Protein AF-A0A9D6D1Y0-F1 (afdb_monomer_lite)

Structure (mmCIF, N/CA/C/O backbone):
data_AF-A0A9D6D1Y0-F1
#
_entry.id   AF-A0A9D6D1Y0-F1
#
loop_
_atom_site.group_PDB
_atom_site.id
_atom_site.type_symbol
_atom_site.label_atom_id
_atom_site.label_alt_id
_atom_site.label_comp_id
_atom_site.label_asym_id
_atom_site.label_entity_id
_atom_site.label_seq_id
_atom_site.pdbx_PDB_ins_code
_atom_site.Cartn_x
_atom_site.Cartn_y
_atom_site.Cartn_z
_atom_site.occupancy
_atom_site.B_iso_or_equiv
_atom_site.auth_seq_id
_atom_site.auth_comp_id
_atom_site.auth_asym_id
_atom_site.auth_atom_id
_atom_site.pdbx_PDB_model_num
ATOM 1 N N . MET A 1 1 ? 6.595 40.621 93.750 1.00 33.69 1 MET A N 1
ATOM 2 C CA . MET A 1 1 ? 6.434 40.348 92.300 1.00 33.69 1 MET A CA 1
ATOM 3 C C . MET A 1 1 ? 6.890 38.907 92.075 1.00 33.69 1 MET A C 1
ATOM 5 O O . MET A 1 1 ? 7.943 38.586 92.585 1.00 33.69 1 MET A O 1
ATOM 9 N N . ALA A 1 2 ? 6.196 37.959 91.455 1.00 33.41 2 ALA A N 1
ATOM 10 C CA . ALA A 1 2 ? 5.000 37.975 90.634 1.00 33.41 2 ALA A CA 1
ATOM 11 C C . ALA A 1 2 ? 4.252 36.627 90.768 1.00 33.41 2 ALA A C 1
ATOM 13 O O . ALA A 1 2 ? 4.867 35.569 90.837 1.00 33.41 2 ALA A O 1
ATOM 14 N N . ASN A 1 3 ? 2.920 36.723 90.801 1.00 33.66 3 ASN A N 1
ATOM 15 C CA . ASN A 1 3 ? 1.920 35.849 90.176 1.00 33.66 3 ASN A CA 1
ATOM 16 C C . ASN A 1 3 ? 2.291 34.393 89.828 1.00 33.66 3 ASN A C 1
ATOM 18 O O . ASN A 1 3 ? 3.033 34.155 88.879 1.00 33.66 3 ASN A O 1
ATOM 22 N N . LYS A 1 4 ? 1.531 33.439 90.382 1.00 34.12 4 LYS A N 1
ATOM 23 C CA . LYS A 1 4 ? 1.007 32.302 89.606 1.00 34.12 4 LYS A CA 1
ATOM 24 C C . LYS A 1 4 ? -0.427 31.988 90.040 1.00 34.12 4 LYS A C 1
ATOM 26 O O . LYS A 1 4 ? -0.677 31.501 91.136 1.00 34.12 4 LYS A O 1
ATOM 31 N N . LYS A 1 5 ? -1.362 32.347 89.154 1.00 36.09 5 LYS A N 1
ATOM 32 C CA . LYS A 1 5 ? -2.800 32.069 89.224 1.00 36.09 5 LYS A CA 1
ATOM 33 C C . LYS A 1 5 ? -3.081 30.584 88.988 1.00 36.09 5 LYS A C 1
ATOM 35 O O . LYS A 1 5 ? -2.428 29.941 88.170 1.00 36.09 5 LYS A O 1
ATOM 40 N N . SER A 1 6 ? -4.111 30.097 89.668 1.00 32.88 6 SER A N 1
ATOM 41 C CA . SER A 1 6 ? -4.791 28.825 89.434 1.00 32.88 6 SER A CA 1
ATOM 42 C C . SER A 1 6 ? -5.726 28.866 88.208 1.00 32.88 6 SER A C 1
ATOM 44 O O . SER A 1 6 ? -6.081 29.947 87.731 1.00 32.88 6 SER A O 1
ATOM 46 N N . ARG A 1 7 ? -6.187 27.661 87.806 1.00 27.59 7 ARG A N 1
ATOM 47 C CA . ARG A 1 7 ? -7.151 27.269 86.738 1.00 27.59 7 ARG A CA 1
ATOM 48 C C . ARG A 1 7 ? -6.516 27.079 85.344 1.00 27.59 7 ARG A C 1
ATOM 50 O O . ARG A 1 7 ? -5.833 27.964 84.863 1.00 27.59 7 ARG A O 1
ATOM 57 N N . LYS A 1 8 ? -6.710 25.974 84.610 1.00 26.58 8 LYS A N 1
ATOM 58 C CA . LYS A 1 8 ? -7.802 24.981 84.544 1.00 26.58 8 LYS A CA 1
ATOM 59 C C . LYS A 1 8 ? -7.250 23.571 84.283 1.00 26.58 8 LYS A C 1
ATOM 61 O O . LYS A 1 8 ? -6.344 23.404 83.477 1.00 26.58 8 LYS A O 1
ATOM 66 N N . VAL A 1 9 ? -7.896 22.579 84.891 1.00 35.75 9 VAL A N 1
ATOM 67 C CA . VAL A 1 9 ? -7.911 21.176 84.455 1.00 35.75 9 VAL A CA 1
ATOM 68 C C . VAL A 1 9 ? -8.341 21.137 82.983 1.00 35.75 9 VAL A C 1
ATOM 70 O O . VAL A 1 9 ? -9.481 21.487 82.671 1.00 35.75 9 VAL A O 1
ATOM 73 N N . SER A 1 10 ? -7.440 20.761 82.073 1.00 28.56 10 SER A N 1
ATOM 74 C CA . SER A 1 10 ? -7.813 20.339 80.723 1.00 28.56 10 SER A CA 1
ATOM 75 C C . SER A 1 10 ? -7.922 18.818 80.716 1.00 28.56 10 SER A C 1
ATOM 77 O O . SER A 1 10 ? -7.017 18.100 81.132 1.00 28.56 10 SER A O 1
ATOM 79 N N . LYS A 1 11 ? -9.100 18.354 80.304 1.00 31.00 11 LYS A N 1
ATOM 80 C CA . LYS A 1 11 ? -9.513 16.956 80.210 1.00 31.00 11 LYS A CA 1
ATOM 81 C C . LYS A 1 11 ? -8.427 16.109 79.539 1.00 31.00 11 LYS A C 1
ATOM 83 O O . LYS A 1 11 ? -8.151 16.299 78.356 1.00 31.00 11 LYS A O 1
ATOM 88 N N . ALA A 1 12 ? -7.886 15.135 80.265 1.00 32.25 12 ALA A N 1
ATOM 89 C CA . ALA A 1 12 ? -7.411 13.913 79.638 1.00 32.25 12 ALA A CA 1
ATOM 90 C C . ALA A 1 12 ? -8.651 13.268 79.001 1.00 32.25 12 ALA A C 1
ATOM 92 O O . ALA A 1 12 ? -9.509 12.748 79.706 1.00 32.25 12 ALA A O 1
ATOM 93 N N . SER A 1 13 ? -8.842 13.445 77.693 1.00 35.78 13 SER A N 1
ATOM 94 C CA . SER A 1 13 ? -9.930 12.784 76.976 1.00 35.78 13 SER A CA 1
ATOM 95 C C . SER A 1 13 ? -9.584 11.303 76.842 1.00 35.78 13 SER A C 1
ATOM 97 O O . SER A 1 13 ? -8.551 10.977 76.260 1.00 35.78 13 SER A O 1
ATOM 99 N N . ASP A 1 14 ? -10.444 10.451 77.389 1.00 41.03 14 ASP A N 1
ATOM 100 C CA . ASP A 1 14 ? -10.448 8.988 77.330 1.00 41.03 14 ASP A CA 1
ATOM 101 C C . ASP A 1 14 ? -10.000 8.398 75.979 1.00 41.03 14 ASP A C 1
ATOM 103 O O . ASP A 1 14 ? -10.797 8.248 75.055 1.00 41.03 14 ASP A O 1
ATOM 107 N N . TYR A 1 15 ? -8.732 7.991 75.869 1.00 48.56 15 TYR A N 1
ATOM 108 C CA . TYR A 1 15 ? -8.235 7.158 74.758 1.00 48.56 15 TYR A CA 1
ATOM 109 C C . TYR A 1 15 ? -8.064 5.680 75.161 1.00 48.56 15 TYR A C 1
ATOM 111 O O . TYR A 1 15 ? -7.347 4.921 74.505 1.00 48.56 15 TYR A O 1
ATOM 119 N N . THR A 1 16 ? -8.709 5.265 76.252 1.00 55.94 16 THR A N 1
ATOM 120 C CA . THR A 1 16 ? -8.572 3.926 76.852 1.00 55.94 16 THR A CA 1
ATOM 121 C C . THR A 1 16 ? -9.896 3.181 77.016 1.00 55.94 16 THR A C 1
ATOM 123 O O . THR A 1 16 ? -9.886 2.060 77.511 1.00 55.94 16 THR A O 1
ATOM 126 N N . SER A 1 17 ? -11.035 3.745 76.596 1.00 68.75 17 SER A N 1
ATOM 127 C CA . SER A 1 17 ? -12.309 3.020 76.622 1.00 68.75 17 SER A CA 1
ATOM 128 C C . SER A 1 17 ? -12.467 2.133 75.381 1.00 68.75 17 SER A C 1
ATOM 130 O O . SER A 1 17 ? -12.220 2.567 74.253 1.00 68.75 17 SER A O 1
ATOM 132 N N . ARG A 1 18 ? -12.926 0.889 75.583 1.00 77.88 18 ARG A N 1
ATOM 133 C CA . ARG A 1 18 ? -13.270 -0.076 74.519 1.00 77.88 18 ARG A CA 1
ATOM 134 C C . ARG A 1 18 ? -14.149 0.554 73.427 1.00 77.88 18 ARG A C 1
ATOM 136 O O . ARG A 1 18 ? -13.868 0.385 72.244 1.00 77.88 18 ARG A O 1
ATOM 143 N N . SER A 1 19 ? -15.111 1.390 73.823 1.00 79.62 19 SER A N 1
ATOM 144 C CA . SER A 1 19 ? -16.036 2.082 72.916 1.00 79.62 19 SER A CA 1
ATOM 145 C C . SER A 1 19 ? -15.357 3.007 71.899 1.00 79.62 19 SER A C 1
ATOM 147 O O . SER A 1 19 ? -15.848 3.170 70.782 1.00 79.62 19 SER A O 1
ATOM 149 N N . HIS A 1 20 ? -14.207 3.603 72.236 1.00 82.38 20 HIS A N 1
ATOM 150 C CA . HIS A 1 20 ? -13.453 4.431 71.292 1.00 82.38 20 HIS A CA 1
ATOM 151 C C . HIS A 1 20 ? -12.830 3.586 70.175 1.00 82.38 20 HIS A C 1
ATOM 153 O O . HIS A 1 20 ? -12.823 3.988 69.010 1.00 82.38 20 HIS A O 1
ATOM 159 N N . TYR A 1 21 ? -12.312 2.410 70.534 1.00 86.19 21 TYR A N 1
ATOM 160 C CA . TYR A 1 21 ? -11.742 1.467 69.579 1.00 86.19 21 TYR A CA 1
ATOM 161 C C . TYR A 1 21 ? -12.846 0.823 68.735 1.00 86.19 21 TYR A C 1
ATOM 163 O O . TYR A 1 21 ? -12.707 0.776 67.520 1.00 86.19 21 TYR A O 1
ATOM 171 N N . GLU A 1 22 ? -13.978 0.434 69.321 1.00 86.69 22 GLU A N 1
ATOM 172 C CA . GLU A 1 22 ? -15.127 -0.096 68.568 1.00 86.69 22 GLU A CA 1
ATOM 173 C C . GLU A 1 22 ? -15.616 0.884 67.500 1.00 86.69 22 GLU A C 1
ATOM 175 O O . GLU A 1 22 ? -15.732 0.507 66.337 1.00 86.69 22 GLU A O 1
ATOM 180 N N . LYS A 1 23 ? -15.767 2.167 67.848 1.00 87.94 23 LYS A N 1
ATOM 181 C CA . LYS A 1 23 ? -16.141 3.204 66.878 1.00 87.94 23 LYS A CA 1
ATOM 182 C C . LYS A 1 23 ? -15.094 3.384 65.777 1.00 87.94 23 LYS A C 1
ATOM 184 O O . LYS A 1 23 ? -15.439 3.629 64.623 1.00 87.94 23 LYS A O 1
ATOM 189 N N . PHE A 1 24 ? -13.806 3.278 66.113 1.00 89.75 24 PHE A N 1
ATOM 190 C CA . PHE A 1 24 ? -12.748 3.292 65.103 1.00 89.75 24 PHE A CA 1
ATOM 191 C C . PHE A 1 24 ? -12.846 2.087 64.165 1.00 89.75 24 PHE A C 1
ATOM 193 O O . PHE A 1 24 ? -12.731 2.274 62.960 1.00 89.75 24 PHE A O 1
ATOM 200 N N . ALA A 1 25 ? -13.097 0.887 64.689 1.00 87.62 25 ALA A N 1
ATOM 201 C CA . ALA A 1 25 ? -13.253 -0.320 63.885 1.00 87.62 25 ALA A CA 1
ATOM 202 C C . ALA A 1 25 ? -14.497 -0.276 62.995 1.00 87.62 25 ALA A C 1
ATOM 204 O O . ALA A 1 25 ? -14.407 -0.648 61.834 1.00 87.62 25 ALA A O 1
ATOM 205 N N . GLU A 1 26 ? -15.621 0.234 63.496 1.00 90.00 26 GLU A N 1
ATOM 206 C CA . GLU A 1 26 ? -16.853 0.420 62.725 1.00 90.00 26 GLU A CA 1
ATOM 207 C C . GLU A 1 26 ? -16.611 1.307 61.494 1.00 90.00 26 GLU A C 1
ATOM 209 O O . GLU A 1 26 ? -16.863 0.895 60.363 1.00 90.00 26 GLU A O 1
ATOM 214 N N . VAL A 1 27 ? -16.020 2.489 61.693 1.00 88.88 27 VAL A N 1
ATOM 215 C CA . VAL A 1 27 ? -15.715 3.428 60.601 1.00 88.88 27 VAL A CA 1
ATOM 216 C C . VAL A 1 27 ? -14.608 2.890 59.685 1.00 88.88 27 VAL A C 1
ATOM 218 O O . VAL A 1 27 ? -14.691 3.020 58.468 1.00 88.88 27 VAL A O 1
ATOM 221 N N . TYR A 1 28 ? -13.564 2.267 60.241 1.00 85.38 28 TYR A N 1
ATOM 222 C CA . TYR A 1 28 ? -12.446 1.731 59.458 1.00 85.38 28 TYR A CA 1
ATOM 223 C C . TYR A 1 28 ? -12.827 0.475 58.655 1.00 85.38 28 TYR A C 1
ATOM 225 O O . TYR A 1 28 ? -12.267 0.239 57.585 1.00 85.38 28 TYR A O 1
ATOM 233 N N . ASN A 1 29 ? -13.796 -0.316 59.116 1.00 85.50 29 ASN A N 1
ATOM 234 C CA . ASN A 1 29 ? -14.280 -1.497 58.400 1.00 85.50 29 ASN A CA 1
ATOM 235 C C . ASN A 1 29 ? -15.437 -1.176 57.435 1.00 85.50 29 ASN A C 1
ATOM 237 O O . ASN A 1 29 ? -15.669 -1.939 56.498 1.00 85.50 29 ASN A O 1
ATOM 241 N N . ASN A 1 30 ? -16.130 -0.044 57.599 1.00 83.06 30 ASN A N 1
ATOM 242 C CA . ASN A 1 30 ? -17.153 0.424 56.663 1.00 83.06 30 ASN A CA 1
ATOM 243 C C . ASN A 1 30 ? -16.522 1.073 55.413 1.00 83.06 30 ASN A C 1
ATOM 245 O O . ASN A 1 30 ? -16.462 2.289 55.245 1.00 83.06 30 ASN A O 1
ATOM 249 N N . TRP A 1 31 ? -16.031 0.212 54.527 1.00 72.88 31 TRP A N 1
ATOM 250 C CA . TRP A 1 31 ? -15.453 0.545 53.225 1.00 72.88 31 TRP A CA 1
ATOM 251 C C . TRP A 1 31 ? -16.421 1.209 52.235 1.00 72.88 31 TRP A C 1
ATOM 253 O O . TRP A 1 31 ? -15.969 1.961 51.377 1.00 72.88 31 TRP A O 1
ATOM 263 N N . GLN A 1 32 ? -17.728 0.958 52.358 1.00 63.31 32 GLN A N 1
ATOM 264 C CA . GLN A 1 32 ? -18.745 1.545 51.478 1.00 63.31 32 GLN A CA 1
ATOM 265 C C . GLN A 1 32 ? -18.906 3.046 51.734 1.00 63.31 32 GLN A C 1
ATOM 267 O O . GLN A 1 32 ? -19.081 3.815 50.794 1.00 63.31 32 GLN A O 1
ATOM 272 N N . GLU A 1 33 ? -18.814 3.465 52.997 1.00 71.50 33 GLU A N 1
ATOM 273 C CA . GLU A 1 33 ? -18.997 4.863 53.397 1.00 71.50 33 GLU A CA 1
ATOM 274 C C . GLU A 1 33 ? -17.662 5.614 53.571 1.00 71.50 33 GLU A C 1
ATOM 276 O O . GLU A 1 33 ? -17.598 6.820 53.331 1.00 71.50 33 GLU A O 1
ATOM 281 N N . TYR A 1 34 ? -16.575 4.912 53.932 1.00 82.94 34 TYR A N 1
ATOM 282 C CA . TYR A 1 34 ? -15.249 5.498 54.194 1.00 82.94 34 TYR A CA 1
ATOM 283 C C . TYR A 1 34 ? -14.121 4.774 53.427 1.00 82.94 34 TYR A C 1
ATOM 285 O O . TYR A 1 34 ? -13.272 4.109 54.045 1.00 82.94 34 TYR A O 1
ATOM 293 N N . PRO A 1 35 ? -14.077 4.888 52.085 1.00 69.75 35 PRO A N 1
ATOM 294 C CA . PRO A 1 35 ? -13.192 4.088 51.238 1.00 69.75 35 PRO A CA 1
ATOM 295 C C . PRO A 1 35 ? -11.706 4.433 51.405 1.00 69.75 35 PRO A C 1
ATOM 297 O O . PRO A 1 35 ? -10.855 3.555 51.272 1.00 69.75 35 PRO A O 1
ATOM 300 N N . THR A 1 36 ? -11.363 5.682 51.743 1.00 76.12 36 THR A N 1
ATOM 301 C CA . THR A 1 36 ? -9.964 6.113 51.900 1.00 76.12 36 THR A CA 1
ATOM 302 C C . THR A 1 36 ? -9.598 6.437 53.349 1.00 76.12 36 THR A C 1
ATOM 304 O O . THR A 1 36 ? -10.454 6.723 54.189 1.00 76.12 36 THR A O 1
ATOM 307 N N . ASP A 1 37 ? -8.295 6.456 53.657 1.00 78.50 37 ASP A N 1
ATOM 308 C CA . ASP A 1 37 ? -7.803 6.962 54.948 1.00 78.50 37 ASP A CA 1
ATOM 309 C C . ASP A 1 37 ? -8.206 8.433 55.170 1.00 78.50 37 ASP A C 1
ATOM 311 O O . ASP A 1 37 ? -8.402 8.847 56.309 1.00 78.50 37 ASP A O 1
ATOM 315 N N . ALA A 1 38 ? -8.362 9.235 54.109 1.00 75.12 38 ALA A N 1
ATOM 316 C CA . ALA A 1 38 ? -8.796 10.627 54.229 1.00 75.12 38 ALA A CA 1
ATOM 317 C C . ALA A 1 38 ? -10.264 10.744 54.682 1.00 75.12 38 ALA A C 1
ATOM 319 O O . ALA A 1 38 ? -10.581 11.625 55.484 1.00 75.12 38 ALA A O 1
ATOM 320 N N . ASP A 1 39 ? -11.135 9.831 54.246 1.00 80.44 39 ASP A N 1
ATOM 321 C CA . ASP A 1 39 ? -12.548 9.799 54.648 1.00 80.44 39 ASP A CA 1
ATOM 322 C C . ASP A 1 39 ? -12.693 9.398 56.117 1.00 80.44 39 ASP A C 1
ATOM 324 O O . ASP A 1 39 ? -13.384 10.067 56.890 1.00 80.44 39 ASP A O 1
ATOM 328 N N . VAL A 1 40 ? -11.937 8.377 56.538 1.00 84.44 40 VAL A N 1
ATOM 329 C CA . VAL A 1 40 ? -11.824 7.993 57.952 1.00 84.44 40 VAL A CA 1
ATOM 330 C C . VAL A 1 40 ? -11.304 9.178 58.775 1.00 84.44 40 VAL A C 1
ATOM 332 O O . VAL A 1 40 ? -11.841 9.495 59.836 1.00 84.44 40 VAL A O 1
ATOM 335 N N . ALA A 1 41 ? -10.281 9.884 58.288 1.00 84.06 41 ALA A N 1
ATOM 336 C CA . ALA A 1 41 ? -9.710 11.037 58.981 1.00 84.06 41 ALA A CA 1
ATOM 337 C C . ALA A 1 41 ? -10.727 12.169 59.172 1.00 84.06 41 ALA A C 1
ATOM 339 O O . ALA A 1 41 ? -10.844 12.711 60.275 1.00 84.06 41 ALA A O 1
ATOM 340 N N . LYS A 1 42 ? -11.497 12.475 58.122 1.00 83.94 42 LYS A N 1
ATOM 341 C CA . LYS A 1 42 ? -12.566 13.476 58.138 1.00 83.94 42 LYS A CA 1
ATOM 342 C C . LYS A 1 42 ? -13.647 13.117 59.155 1.00 83.94 42 LYS A C 1
ATOM 344 O O . LYS A 1 42 ? -14.021 13.978 59.949 1.00 83.94 42 LYS A O 1
ATOM 349 N N . GLN A 1 43 ? -14.070 11.853 59.198 1.00 91.00 43 GLN A N 1
ATOM 350 C CA . GLN A 1 43 ? -15.085 11.380 60.145 1.00 91.00 43 GLN A CA 1
ATOM 351 C C . GLN A 1 43 ? -14.651 11.532 61.605 1.00 91.00 43 GLN A C 1
ATOM 353 O O . GLN A 1 43 ? -15.456 11.801 62.496 1.00 91.00 43 GLN A O 1
ATOM 358 N N . PHE A 1 44 ? -13.352 11.403 61.860 1.00 85.06 44 PHE A N 1
ATOM 359 C CA . PHE A 1 44 ? -12.789 11.579 63.191 1.00 85.06 44 PHE A CA 1
ATOM 360 C C . PHE A 1 44 ? -12.260 12.989 63.479 1.00 85.06 44 PHE A C 1
ATOM 362 O O . PHE A 1 44 ? -11.734 13.209 64.573 1.00 85.06 44 PHE A O 1
ATOM 369 N N . GLY A 1 45 ? -12.373 13.929 62.535 1.00 84.44 45 GLY A N 1
ATOM 370 C CA . GLY A 1 45 ? -11.839 15.285 62.675 1.00 84.44 45 GLY A CA 1
ATOM 371 C C . GLY A 1 45 ? -10.324 15.321 62.908 1.00 84.44 45 GLY A C 1
ATOM 372 O O . GLY A 1 45 ? -9.833 16.158 63.664 1.00 84.44 45 GLY A O 1
ATOM 373 N N . ILE A 1 46 ? -9.577 14.383 62.316 1.00 84.00 46 ILE A N 1
ATOM 374 C CA . ILE A 1 46 ? -8.117 14.276 62.445 1.00 84.00 46 ILE A CA 1
ATOM 375 C C . ILE A 1 46 ? -7.421 14.474 61.097 1.00 84.00 46 ILE A C 1
ATOM 377 O O . ILE A 1 46 ? -8.023 14.328 60.041 1.00 84.00 46 ILE A O 1
ATOM 381 N N . ALA A 1 47 ? -6.118 14.765 61.125 1.00 73.12 47 ALA A N 1
ATOM 382 C CA . ALA A 1 47 ? -5.294 14.752 59.916 1.00 73.12 47 ALA A CA 1
ATOM 383 C C . ALA A 1 47 ? -5.122 13.316 59.381 1.00 73.12 47 ALA A C 1
ATOM 385 O O . ALA A 1 47 ? -4.932 12.392 60.177 1.00 73.12 47 ALA A O 1
ATOM 386 N N . SER A 1 48 ? -5.110 13.133 58.056 1.00 71.69 48 SER A N 1
ATOM 387 C CA . SER A 1 48 ? -5.057 11.815 57.394 1.00 71.69 48 SER A CA 1
ATOM 388 C C . SER A 1 48 ? -3.870 10.952 57.825 1.00 71.69 48 SER A C 1
ATOM 390 O O . SER A 1 48 ? -4.009 9.756 58.062 1.00 71.69 48 SER A O 1
ATOM 392 N N . GLU A 1 49 ? -2.711 11.564 58.064 1.00 74.56 49 GLU A N 1
ATOM 393 C CA . GLU A 1 49 ? -1.513 10.872 58.562 1.00 74.56 49 GLU A CA 1
ATOM 394 C C . GLU A 1 49 ? -1.707 10.243 59.955 1.00 74.56 49 GLU A C 1
ATOM 396 O O . GLU A 1 49 ? -1.045 9.264 60.308 1.00 74.56 49 GLU A O 1
ATOM 401 N N . ARG A 1 50 ? -2.646 10.762 60.761 1.00 81.00 50 ARG A N 1
ATOM 402 C CA . ARG A 1 50 ? -2.941 10.236 62.102 1.00 81.00 50 ARG A CA 1
ATOM 403 C C . ARG A 1 50 ? -3.801 8.974 62.080 1.00 81.00 50 ARG A C 1
ATOM 405 O O . ARG A 1 50 ? -3.841 8.283 63.098 1.00 81.00 50 ARG A O 1
ATOM 412 N N . VAL A 1 51 ? -4.426 8.627 60.953 1.00 83.00 51 VAL A N 1
ATOM 413 C CA . VAL A 1 51 ? -5.198 7.379 60.801 1.00 83.00 51 VAL A CA 1
ATOM 414 C C . VAL A 1 51 ? -4.282 6.165 60.933 1.00 83.00 51 VAL A C 1
ATOM 416 O O . VAL A 1 51 ? -4.557 5.271 61.728 1.00 83.00 51 VAL A O 1
ATOM 419 N N . LYS A 1 52 ? -3.109 6.196 60.288 1.00 80.00 52 LYS A N 1
ATOM 420 C CA . LYS A 1 52 ? -2.079 5.149 60.414 1.00 80.00 52 LYS A CA 1
ATOM 421 C C . LYS A 1 52 ? -1.551 5.012 61.844 1.00 80.00 52 LYS A C 1
ATOM 423 O O . LYS A 1 52 ? -1.227 3.913 62.293 1.00 80.00 52 LYS A O 1
ATOM 428 N N . ASN A 1 53 ? -1.483 6.115 62.590 1.00 80.88 53 ASN A N 1
ATOM 429 C CA . ASN A 1 53 ? -1.109 6.089 64.007 1.00 80.88 53 ASN A CA 1
ATOM 430 C C . ASN A 1 53 ? -2.204 5.447 64.866 1.00 80.88 53 ASN A C 1
ATOM 432 O O . ASN A 1 53 ? -1.890 4.639 65.737 1.00 80.88 53 ASN A O 1
ATOM 436 N N . ARG A 1 54 ? -3.481 5.745 64.594 1.00 85.88 54 ARG A N 1
ATOM 437 C CA . ARG A 1 54 ? -4.611 5.093 65.270 1.00 85.88 54 ARG A CA 1
ATOM 438 C C . ARG A 1 54 ? -4.699 3.605 64.959 1.00 85.88 54 ARG A C 1
ATOM 440 O O . ARG A 1 54 ? -4.871 2.831 65.890 1.00 85.88 54 ARG A O 1
ATOM 447 N N . LEU A 1 55 ? -4.475 3.204 63.709 1.00 83.81 55 LEU A N 1
ATOM 448 C CA . LEU A 1 55 ? -4.397 1.798 63.310 1.00 83.81 55 LEU A CA 1
ATOM 449 C C . LEU A 1 55 ? -3.304 1.051 64.090 1.00 83.81 55 LEU A C 1
ATOM 451 O O . LEU A 1 55 ? -3.558 -0.000 64.671 1.00 83.81 55 LEU A O 1
ATOM 455 N N . ARG A 1 56 ? -2.092 1.620 64.170 1.00 81.12 56 ARG A N 1
ATOM 456 C CA . ARG A 1 56 ? -0.997 1.033 64.963 1.00 81.12 56 ARG A CA 1
ATOM 457 C C . ARG A 1 56 ? -1.346 0.924 66.446 1.00 81.12 56 ARG A C 1
ATOM 459 O O . ARG A 1 56 ? -1.051 -0.097 67.061 1.00 81.12 56 ARG A O 1
ATOM 466 N N . ASN A 1 57 ? -1.989 1.945 67.010 1.00 84.62 57 ASN A N 1
ATOM 467 C CA . ASN A 1 57 ? -2.427 1.922 68.405 1.00 84.62 57 ASN A CA 1
ATOM 468 C C . ASN A 1 57 ? -3.522 0.875 68.651 1.00 84.62 57 ASN A C 1
ATOM 470 O O . ASN A 1 57 ? -3.458 0.187 69.665 1.00 84.62 57 ASN A O 1
ATOM 474 N N . TYR A 1 58 ? -4.469 0.721 67.720 1.00 88.69 58 TYR A N 1
ATOM 475 C CA . TYR A 1 58 ? -5.526 -0.292 67.758 1.00 88.69 58 TYR A CA 1
ATOM 476 C C . TYR A 1 58 ? -4.940 -1.703 67.797 1.00 88.69 58 TYR A C 1
ATOM 478 O O . TYR A 1 58 ? -5.172 -2.446 68.747 1.00 88.69 58 TYR A O 1
ATOM 486 N N . LEU A 1 59 ? -4.108 -2.041 66.807 1.00 82.25 59 LEU A N 1
ATOM 487 C CA . LEU A 1 59 ? -3.457 -3.351 66.713 1.00 82.25 59 LEU A CA 1
ATOM 488 C C . LEU A 1 59 ? -2.554 -3.609 67.928 1.00 82.25 59 LEU A C 1
ATOM 490 O O . LEU A 1 59 ? -2.508 -4.711 68.472 1.00 82.25 59 LEU A O 1
ATOM 494 N N . GLY A 1 60 ? -1.868 -2.565 68.404 1.00 81.00 60 GLY A N 1
ATOM 495 C CA . GLY A 1 60 ? -1.078 -2.616 69.628 1.00 81.00 60 GLY A CA 1
ATOM 496 C C . GLY A 1 60 ? -1.913 -2.840 70.891 1.00 81.00 60 GLY A C 1
ATOM 497 O O . GLY A 1 60 ? -1.403 -3.442 71.832 1.00 81.00 60 GLY A O 1
ATOM 498 N N . MET A 1 61 ? -3.163 -2.370 70.949 1.00 83.19 61 MET A N 1
ATOM 499 C CA . MET A 1 61 ? -4.072 -2.644 72.068 1.00 83.19 61 MET A CA 1
ATOM 500 C C . MET A 1 61 ? -4.677 -4.035 71.996 1.00 83.19 61 MET A C 1
ATOM 502 O O . MET A 1 61 ? -4.637 -4.737 72.998 1.00 83.19 61 MET A O 1
ATOM 506 N N . GLN A 1 62 ? -5.112 -4.479 70.817 1.00 81.69 62 GLN A N 1
ATOM 507 C CA . GLN A 1 62 ? -5.607 -5.842 70.609 1.00 81.69 62 GLN A CA 1
ATOM 508 C C . GLN A 1 62 ? -4.561 -6.897 71.014 1.00 81.69 62 GLN A C 1
ATOM 510 O O . GLN A 1 62 ? -4.901 -7.928 71.581 1.00 81.69 62 GLN A O 1
ATOM 515 N N . LYS A 1 63 ? -3.270 -6.610 70.788 1.00 82.31 63 LYS A N 1
ATOM 516 C CA . LYS A 1 63 ? -2.163 -7.489 71.192 1.00 82.31 63 LYS A CA 1
ATOM 517 C C . LYS A 1 63 ? -1.819 -7.421 72.686 1.00 82.31 63 LYS A C 1
ATOM 519 O O . LYS A 1 63 ? -1.430 -8.434 73.257 1.00 82.31 63 LYS A O 1
ATOM 524 N N . ARG A 1 64 ? -1.871 -6.233 73.300 1.00 82.69 64 ARG A N 1
ATOM 525 C CA . ARG A 1 64 ? -1.486 -6.033 74.714 1.00 82.69 64 ARG A CA 1
ATOM 526 C C . ARG A 1 64 ? -2.592 -6.399 75.697 1.00 82.69 64 ARG A C 1
ATOM 528 O O . ARG A 1 64 ? -2.271 -6.731 76.830 1.00 82.69 64 ARG A O 1
ATOM 535 N N . HIS A 1 65 ? -3.842 -6.333 75.251 1.00 83.19 65 HIS A N 1
ATOM 536 C CA . HIS A 1 65 ? -5.030 -6.525 76.071 1.00 83.19 65 HIS A CA 1
ATOM 537 C C . HIS A 1 65 ? -6.067 -7.405 75.350 1.00 83.19 65 HIS A C 1
ATOM 539 O O . HIS A 1 65 ? -7.104 -6.899 74.902 1.00 83.19 65 HIS A O 1
ATOM 545 N N . PRO A 1 66 ? -5.797 -8.713 75.184 1.00 79.12 66 PRO A N 1
ATOM 546 C CA . PRO A 1 66 ? -6.731 -9.640 74.543 1.00 79.12 66 PRO A CA 1
ATOM 547 C C . PRO A 1 66 ? -8.102 -9.691 75.239 1.00 79.12 66 PRO A C 1
ATOM 549 O O . PRO A 1 66 ? -9.112 -9.949 74.594 1.00 79.12 66 PRO A O 1
ATOM 552 N N . GLU A 1 67 ? -8.150 -9.390 76.540 1.00 76.56 67 GLU A N 1
ATOM 553 C CA . GLU A 1 67 ? -9.361 -9.336 77.363 1.00 76.56 67 GLU A CA 1
ATOM 554 C C . GLU A 1 67 ? -10.364 -8.249 76.947 1.00 76.56 67 GLU A C 1
ATOM 556 O O . GLU A 1 67 ? -11.529 -8.316 77.333 1.00 76.56 67 GLU A O 1
ATOM 561 N N . MET A 1 68 ? -9.941 -7.247 76.164 1.00 79.00 68 MET A N 1
ATOM 562 C CA . MET A 1 68 ? -10.843 -6.200 75.671 1.00 79.00 68 MET A CA 1
ATOM 563 C C . MET A 1 68 ? -11.763 -6.668 74.538 1.00 79.00 68 MET A C 1
ATOM 565 O O . MET A 1 68 ? -12.741 -5.972 74.271 1.00 79.00 68 MET A O 1
ATOM 569 N N . ASP A 1 69 ? -11.465 -7.805 73.895 1.00 81.81 69 ASP A N 1
ATOM 570 C CA . ASP A 1 69 ? -12.265 -8.382 72.804 1.00 81.81 69 ASP A CA 1
ATOM 571 C C . ASP A 1 69 ? -12.608 -7.351 71.707 1.00 81.81 69 ASP A C 1
ATOM 573 O O . ASP A 1 69 ? -13.764 -7.068 71.386 1.00 81.81 69 ASP A O 1
ATOM 577 N N . LEU A 1 70 ? -11.564 -6.693 71.191 1.00 83.69 70 LEU A N 1
ATOM 578 C CA . LEU A 1 70 ? -11.695 -5.676 70.150 1.00 83.69 70 LEU A CA 1
ATOM 579 C C . LEU A 1 70 ? -11.981 -6.320 68.777 1.00 83.69 70 LEU A C 1
ATOM 581 O O . LEU A 1 70 ? -11.305 -7.295 68.427 1.00 83.69 70 LEU A O 1
ATOM 585 N N . PRO A 1 71 ? -12.901 -5.750 67.968 1.00 83.44 71 PRO A N 1
ATOM 586 C CA . PRO A 1 71 ? -13.205 -6.255 66.631 1.00 83.44 71 PRO A CA 1
ATOM 587 C C . PRO A 1 71 ? -11.967 -6.427 65.725 1.00 83.44 71 PRO A C 1
ATOM 589 O O . PRO A 1 71 ? -11.028 -5.633 65.771 1.00 83.44 71 PRO A O 1
ATOM 592 N N . PRO A 1 72 ? -11.930 -7.430 64.837 1.00 80.94 72 PRO A N 1
ATOM 593 C CA . PRO A 1 72 ? -10.876 -7.510 63.833 1.00 80.94 72 PRO A CA 1
ATOM 594 C C . PRO A 1 72 ? -10.984 -6.336 62.846 1.00 80.94 72 PRO A C 1
ATOM 596 O O . PRO A 1 72 ? -12.077 -5.960 62.417 1.00 80.94 72 PRO A O 1
ATOM 599 N N . LEU A 1 73 ? -9.843 -5.756 62.468 1.00 79.62 73 LEU A N 1
ATOM 600 C CA . LEU A 1 73 ? -9.782 -4.749 61.407 1.00 79.62 73 LEU A CA 1
ATOM 601 C C . LEU A 1 73 ? -9.538 -5.412 60.053 1.00 79.62 73 LEU A C 1
ATOM 603 O O . LEU A 1 73 ? -8.723 -6.329 59.942 1.00 79.62 73 LEU A O 1
ATOM 607 N N . LEU A 1 74 ? -10.209 -4.912 59.017 1.00 72.88 74 LEU A N 1
ATOM 608 C CA . LEU A 1 74 ? -9.988 -5.352 57.643 1.00 72.88 74 LEU A CA 1
ATOM 609 C C . LEU A 1 74 ? -8.605 -4.905 57.148 1.00 72.88 74 LEU A C 1
ATOM 611 O O . LEU A 1 74 ? -8.185 -3.764 57.361 1.00 72.88 74 LEU A O 1
ATOM 615 N N . ASN A 1 75 ? -7.896 -5.798 56.452 1.00 65.75 75 ASN A N 1
ATOM 616 C CA . ASN A 1 75 ? -6.631 -5.449 55.818 1.00 65.75 75 ASN A CA 1
ATOM 617 C C . ASN A 1 75 ? -6.889 -4.632 54.544 1.00 65.75 75 ASN A C 1
ATOM 619 O O . ASN A 1 75 ? -7.145 -5.188 53.480 1.00 65.75 75 ASN A O 1
ATOM 623 N N . ARG A 1 76 ? -6.786 -3.303 54.641 1.00 67.19 76 ARG A N 1
ATOM 624 C CA . ARG A 1 76 ? -6.931 -2.407 53.481 1.00 67.19 76 ARG A CA 1
ATOM 625 C C . ARG A 1 76 ? -5.758 -2.495 52.479 1.00 67.19 76 ARG A C 1
ATOM 627 O O . ARG A 1 76 ? -5.892 -1.975 51.377 1.00 67.19 76 ARG A O 1
ATOM 634 N N . LYS A 1 77 ? -4.636 -3.156 52.820 1.00 53.72 77 LYS A N 1
ATOM 635 C CA . LYS A 1 77 ? -3.428 -3.240 51.966 1.00 53.72 77 LYS A CA 1
ATOM 636 C C . LYS A 1 77 ? -3.491 -4.269 50.831 1.00 53.72 77 LYS A C 1
ATOM 638 O O . LYS A 1 77 ? -2.679 -4.175 49.921 1.00 53.72 77 LYS A O 1
ATOM 643 N N . ASP A 1 78 ? -4.430 -5.215 50.867 1.00 41.94 78 ASP A N 1
ATOM 644 C CA . ASP A 1 78 ? -4.530 -6.292 49.861 1.00 41.94 78 ASP A CA 1
ATOM 645 C C . ASP A 1 78 ? -5.617 -6.046 48.802 1.00 41.94 78 ASP A C 1
ATOM 647 O O . ASP A 1 78 ? -5.902 -6.915 47.983 1.00 41.94 78 ASP A O 1
ATOM 651 N N . SER A 1 79 ? -6.232 -4.862 48.794 1.00 42.25 79 SER A N 1
ATOM 652 C CA . SER A 1 79 ? -7.111 -4.464 47.695 1.00 42.25 79 SER A CA 1
ATOM 653 C C . SER A 1 79 ? -6.283 -3.774 46.614 1.00 42.25 79 SER A C 1
ATOM 655 O O . SER A 1 79 ? -5.490 -2.881 46.917 1.00 42.25 79 SER A O 1
ATOM 657 N N . ASP A 1 80 ? -6.487 -4.149 45.350 1.00 39.81 80 ASP A N 1
ATOM 658 C CA . ASP A 1 80 ? -5.851 -3.592 44.141 1.00 39.81 80 ASP A CA 1
ATOM 659 C C . ASP A 1 80 ? -6.007 -2.057 43.956 1.00 39.81 80 ASP A C 1
ATOM 661 O O . ASP A 1 80 ? -5.603 -1.491 42.941 1.00 39.81 80 ASP A O 1
ATOM 665 N N . PHE A 1 81 ? -6.536 -1.352 44.958 1.00 44.22 81 PHE A N 1
ATOM 666 C CA . PHE A 1 81 ? -6.753 0.088 45.014 1.00 44.22 81 PHE A CA 1
ATOM 667 C C . PHE A 1 81 ? -5.520 0.913 45.427 1.00 44.22 81 PHE A C 1
ATOM 669 O O . PHE A 1 81 ? -5.475 2.105 45.122 1.00 44.22 81 PHE A O 1
ATOM 676 N N . GLU A 1 82 ? -4.482 0.336 46.059 1.00 33.59 82 GLU A N 1
ATOM 677 C CA . GLU A 1 82 ? -3.264 1.108 46.408 1.00 33.59 82 GLU A CA 1
ATOM 678 C C . GLU A 1 82 ? -2.418 1.510 45.177 1.00 33.59 82 GLU A C 1
ATOM 680 O O . GLU A 1 82 ? -1.521 2.350 45.283 1.00 33.59 82 GLU A O 1
ATOM 685 N N . LYS A 1 83 ? -2.738 1.012 43.974 1.00 33.44 83 LYS A N 1
ATOM 686 C CA . LYS A 1 83 ? -2.113 1.443 42.710 1.00 33.44 83 LYS A CA 1
ATOM 687 C C . LYS A 1 83 ? -2.836 2.633 42.065 1.00 33.44 83 LYS A C 1
ATOM 689 O O . LYS A 1 83 ? -3.154 2.599 40.885 1.00 33.44 83 LYS A O 1
ATOM 694 N N . GLY A 1 84 ? -3.051 3.712 42.815 1.00 32.62 84 GLY A N 1
ATOM 695 C CA . GLY A 1 84 ? -3.118 5.073 42.257 1.00 32.62 84 GLY A CA 1
ATOM 696 C C . GLY A 1 84 ? -4.141 5.371 41.149 1.00 32.62 84 GLY A C 1
ATOM 697 O O . GLY A 1 84 ? -3.955 6.350 40.430 1.00 32.62 84 GLY A O 1
ATOM 698 N N . PHE A 1 85 ? -5.218 4.600 41.022 1.00 33.84 85 PHE A N 1
ATOM 699 C CA . PHE A 1 85 ? -6.371 4.956 40.202 1.00 33.84 85 PHE A CA 1
ATOM 700 C C . PHE A 1 85 ? -7.618 4.885 41.078 1.00 33.84 85 PHE A C 1
ATOM 702 O O . PHE A 1 85 ? -8.089 3.807 41.427 1.00 33.84 85 PHE A O 1
ATOM 709 N N . ILE A 1 86 ? -8.154 6.050 41.444 1.00 35.16 86 ILE A N 1
ATOM 710 C CA . ILE A 1 86 ? -9.541 6.137 41.899 1.00 35.16 86 ILE A CA 1
ATOM 711 C C . ILE A 1 86 ? -10.388 5.899 40.647 1.00 35.16 86 ILE A C 1
ATOM 713 O O . ILE A 1 86 ? -10.673 6.829 39.900 1.00 35.16 86 ILE A O 1
ATOM 717 N N . VAL A 1 87 ? -10.713 4.639 40.375 1.00 38.38 87 VAL A N 1
ATOM 718 C CA . VAL A 1 87 ? -11.894 4.295 39.585 1.00 38.38 87 VAL A CA 1
ATOM 719 C C . VAL A 1 87 ? -12.990 4.108 40.624 1.00 38.38 87 VAL A C 1
ATOM 721 O O . VAL A 1 87 ? -12.862 3.251 41.501 1.00 38.38 87 VAL A O 1
ATOM 724 N N . TYR A 1 88 ? -14.018 4.957 40.615 1.00 42.84 88 TYR A N 1
ATOM 725 C CA . TYR A 1 88 ? -15.165 4.758 41.499 1.00 42.84 88 TYR A CA 1
ATOM 726 C C . TYR A 1 88 ? -15.758 3.365 41.212 1.00 42.84 88 TYR A C 1
ATOM 728 O O . TYR A 1 88 ? -15.780 2.936 40.063 1.00 42.84 88 TYR A O 1
ATOM 736 N N . PHE A 1 89 ? -16.223 2.626 42.224 1.00 39.72 89 PHE A N 1
ATOM 737 C CA . PHE A 1 89 ? -16.788 1.275 42.030 1.00 39.72 89 PHE A CA 1
ATOM 738 C C . PHE A 1 89 ? -17.910 1.257 40.970 1.00 39.72 89 PHE A C 1
ATOM 740 O O . PHE A 1 89 ? -18.018 0.318 40.185 1.00 39.72 89 PHE A O 1
ATOM 747 N N . GLU A 1 90 ? -18.685 2.341 40.882 1.00 42.81 90 GLU A N 1
ATOM 748 C CA . GLU A 1 90 ? -19.678 2.557 39.824 1.00 42.81 90 GLU A CA 1
ATOM 749 C C . GLU A 1 90 ? -19.061 2.735 38.429 1.00 42.81 90 GLU A C 1
ATOM 751 O O . GLU A 1 90 ? -19.605 2.217 37.457 1.00 42.81 90 GLU A O 1
ATOM 756 N N . ASP A 1 91 ? -17.920 3.418 38.312 1.00 47.44 91 ASP A N 1
ATOM 757 C CA . ASP A 1 91 ? -17.198 3.567 37.043 1.00 47.44 91 ASP A CA 1
ATOM 758 C C . ASP A 1 91 ? -16.601 2.228 36.588 1.00 47.44 91 ASP A C 1
ATOM 760 O O . ASP A 1 91 ? -16.599 1.931 35.395 1.00 47.44 91 ASP A O 1
ATOM 764 N N . TYR A 1 92 ? -16.161 1.386 37.531 1.00 52.16 92 TYR A N 1
ATOM 765 C CA . TYR A 1 92 ? -15.688 0.031 37.240 1.00 52.16 92 TYR A CA 1
ATOM 766 C C . TYR A 1 92 ? -16.825 -0.868 36.732 1.00 52.16 92 TYR A C 1
ATOM 768 O O . TYR A 1 92 ? -16.687 -1.508 35.692 1.00 52.16 92 TYR A O 1
ATOM 776 N N . LEU A 1 93 ? -17.976 -0.869 37.414 1.00 54.06 93 LEU A N 1
ATOM 777 C CA . LEU A 1 93 ? -19.159 -1.615 36.970 1.00 54.06 93 LEU A CA 1
ATOM 778 C C . LEU A 1 93 ? -19.666 -1.134 35.606 1.00 54.06 93 LEU A C 1
ATOM 780 O O . LEU A 1 93 ? -19.997 -1.953 34.753 1.00 54.06 93 LEU A O 1
ATOM 784 N N . ARG A 1 94 ? -19.685 0.185 35.370 1.00 61.09 94 ARG A N 1
ATOM 785 C CA . ARG A 1 94 ? -20.049 0.748 34.065 1.00 61.09 94 ARG A CA 1
ATOM 786 C C . ARG A 1 94 ? -19.076 0.317 32.979 1.00 61.09 94 ARG A C 1
ATOM 788 O O . ARG A 1 94 ? -19.534 -0.073 31.913 1.00 61.09 94 ARG A O 1
ATOM 795 N N . ALA A 1 95 ? -17.767 0.354 33.234 1.00 72.69 95 ALA A N 1
ATOM 796 C CA . ALA A 1 95 ? -16.762 -0.122 32.285 1.00 72.69 95 ALA A CA 1
ATOM 797 C C . ALA A 1 95 ? -16.965 -1.605 31.928 1.00 72.69 95 ALA A C 1
ATOM 799 O O . ALA A 1 95 ? -16.796 -1.978 30.767 1.00 72.69 95 ALA A O 1
ATOM 800 N N . GLU A 1 96 ? -17.406 -2.431 32.879 1.00 82.12 96 GLU A N 1
ATOM 801 C CA . GLU A 1 96 ? -17.673 -3.851 32.634 1.00 82.12 96 GLU A CA 1
ATOM 802 C C . GLU A 1 96 ? -18.827 -4.082 31.648 1.00 82.12 96 GLU A C 1
ATOM 804 O O . GLU A 1 96 ? -18.747 -4.982 30.817 1.00 82.12 96 GLU A O 1
ATOM 809 N N . GLU A 1 97 ? -19.860 -3.232 31.640 1.00 88.88 97 GLU A N 1
ATOM 810 C CA . GLU A 1 97 ? -20.940 -3.304 30.638 1.00 88.88 97 GLU A CA 1
ATOM 811 C C . GLU A 1 97 ? -20.444 -3.020 29.209 1.00 88.88 97 GLU A C 1
ATOM 813 O O . GLU A 1 97 ? -21.021 -3.491 28.224 1.00 88.88 97 GLU A O 1
ATOM 818 N N . TYR A 1 98 ? -19.372 -2.234 29.079 1.00 93.06 98 TYR A N 1
ATOM 819 C CA . TYR A 1 98 ? -18.737 -1.944 27.795 1.00 93.06 98 TYR A CA 1
ATOM 820 C C . TYR A 1 98 ? -17.831 -3.062 27.306 1.00 93.06 98 TYR A C 1
ATOM 822 O O . TYR A 1 98 ? -17.609 -3.171 26.098 1.00 93.06 98 TYR A O 1
ATOM 830 N N . ARG A 1 99 ? -17.332 -3.888 28.223 1.00 94.38 99 ARG A N 1
ATOM 831 C CA . ARG A 1 99 ? -16.289 -4.866 27.957 1.00 94.38 99 ARG A CA 1
ATOM 832 C C . ARG A 1 99 ? -16.744 -5.914 26.944 1.00 94.38 99 ARG A C 1
ATOM 834 O O . ARG A 1 99 ? -17.788 -6.545 27.092 1.00 94.38 99 ARG A O 1
ATOM 841 N N . ILE A 1 100 ? -15.933 -6.110 25.911 1.00 95.88 100 ILE A N 1
ATOM 842 C CA . ILE A 1 100 ? -16.091 -7.222 24.977 1.00 95.88 100 ILE A CA 1
ATOM 843 C C . ILE A 1 100 ? -15.768 -8.550 25.666 1.00 95.88 100 ILE A C 1
ATOM 845 O O . ILE A 1 100 ? -14.853 -8.627 26.487 1.00 95.88 100 ILE A O 1
ATOM 849 N N . ASP A 1 101 ? -16.476 -9.623 25.308 1.00 94.88 101 ASP A N 1
ATOM 850 C CA . ASP A 1 101 ? -16.082 -10.962 25.747 1.00 94.88 101 ASP A CA 1
ATOM 851 C C . ASP A 1 101 ? -14.713 -11.311 25.150 1.00 94.88 101 ASP A C 1
ATOM 853 O O . ASP A 1 101 ? -14.585 -11.581 23.954 1.00 94.88 101 ASP A O 1
ATOM 857 N N . MET A 1 102 ? -13.681 -11.326 25.993 1.00 92.44 102 MET A N 1
ATOM 858 C CA . MET A 1 102 ? -12.302 -11.595 25.587 1.00 92.44 102 MET A CA 1
ATOM 859 C C . MET A 1 102 ? -12.125 -12.974 24.941 1.00 92.44 102 MET A C 1
ATOM 861 O O . MET A 1 102 ? -11.184 -13.154 24.178 1.00 92.44 102 MET A O 1
ATOM 865 N N . LYS A 1 103 ? -13.036 -13.934 25.166 1.00 90.88 103 LYS A N 1
ATOM 866 C CA . LYS A 1 103 ? -13.012 -15.240 24.477 1.00 90.88 103 LYS A CA 1
ATOM 867 C C . LYS A 1 103 ? -13.298 -15.131 22.981 1.00 90.88 103 LYS A C 1
ATOM 869 O O . LYS A 1 103 ? -12.977 -16.049 22.233 1.00 90.88 103 LYS A O 1
ATOM 874 N N . THR A 1 104 ? -13.903 -14.027 22.544 1.00 91.44 104 THR A N 1
ATOM 875 C CA . THR A 1 104 ? -14.122 -13.729 21.122 1.00 91.44 104 THR A CA 1
ATOM 876 C C . THR A 1 104 ? -12.860 -13.211 20.431 1.00 91.44 104 THR A C 1
ATOM 878 O O . THR A 1 104 ? -12.827 -13.126 19.202 1.00 91.44 104 THR A O 1
ATOM 881 N N . LEU A 1 105 ? -11.820 -12.869 21.203 1.00 91.62 105 LEU A N 1
ATOM 882 C CA . LEU A 1 105 ? -10.533 -12.389 20.719 1.00 91.62 105 LEU A CA 1
ATOM 883 C C . LEU A 1 105 ? -9.504 -13.521 20.780 1.00 91.62 105 LEU A C 1
ATOM 885 O O . LEU A 1 105 ? -9.292 -14.127 21.827 1.00 91.62 105 LEU A O 1
ATOM 889 N N . GLY A 1 106 ? -8.846 -13.781 19.652 1.00 86.25 106 GLY A N 1
ATOM 890 C CA . GLY A 1 106 ? -7.870 -14.859 19.521 1.00 86.25 106 GLY A CA 1
ATOM 891 C C . GLY A 1 106 ? -8.323 -15.959 18.566 1.00 86.25 106 GLY A C 1
ATOM 892 O O . GLY A 1 106 ? -9.490 -16.347 18.523 1.00 86.25 106 GLY A O 1
ATOM 893 N N . GLY A 1 107 ? -7.365 -16.475 17.801 1.00 84.88 107 GLY A N 1
ATOM 894 C CA . GLY A 1 107 ? -7.589 -17.549 16.844 1.00 84.88 107 GLY A CA 1
ATOM 895 C C . GLY A 1 107 ? -7.991 -17.061 15.453 1.00 84.88 107 GLY A C 1
ATOM 896 O O . GLY A 1 107 ? -8.052 -15.869 15.147 1.00 84.88 107 GLY A O 1
ATOM 897 N N . LYS A 1 108 ? -8.217 -18.025 14.557 1.00 93.19 108 LYS A N 1
ATOM 898 C CA . LYS A 1 108 ? -8.521 -17.761 13.147 1.00 93.19 108 LYS A CA 1
ATOM 899 C C . LYS A 1 108 ? -9.850 -17.024 13.025 1.00 93.19 108 LYS A C 1
ATOM 901 O O . LYS A 1 108 ? -10.890 -17.545 13.408 1.00 93.19 108 LYS A O 1
ATOM 906 N N . GLY A 1 109 ? -9.851 -15.857 12.392 1.00 95.50 109 GLY A N 1
ATOM 907 C CA . GLY A 1 109 ? -11.020 -14.981 12.424 1.00 95.50 109 GLY A CA 1
ATOM 908 C C . GLY A 1 109 ? -10.829 -13.707 11.619 1.00 95.50 109 GLY A C 1
ATOM 909 O O . GLY A 1 109 ? -9.784 -13.501 10.999 1.00 95.50 109 GLY A O 1
ATOM 910 N N . ARG A 1 110 ? -11.863 -12.870 11.597 1.00 97.44 110 ARG A N 1
ATOM 911 C CA . ARG A 1 110 ? -11.787 -11.499 11.094 1.00 97.44 110 ARG A CA 1
ATOM 912 C C . ARG A 1 110 ? -12.175 -10.565 12.227 1.00 97.44 110 ARG A C 1
ATOM 914 O O . ARG A 1 110 ? -13.159 -10.808 12.915 1.00 97.44 110 ARG A O 1
ATOM 921 N N . TYR A 1 111 ? -11.417 -9.498 12.392 1.00 98.19 111 TYR A N 1
ATOM 922 C CA . TYR A 1 111 ? -11.626 -8.500 13.429 1.00 98.19 111 TYR A CA 1
ATOM 923 C C . TYR A 1 111 ? -11.728 -7.138 12.762 1.00 98.19 111 TYR A C 1
ATOM 925 O O . TYR A 1 111 ? -10.877 -6.792 11.948 1.00 98.19 111 TYR A O 1
ATOM 933 N N . VAL A 1 112 ? -12.767 -6.374 13.077 1.00 98.50 112 VAL A N 1
ATOM 934 C CA . VAL A 1 112 ? -12.929 -4.985 12.637 1.00 98.50 112 VAL A CA 1
ATOM 935 C C . VAL A 1 112 ? -12.659 -4.116 13.845 1.00 98.50 112 VAL A C 1
ATOM 937 O O . VAL A 1 112 ? -13.413 -4.159 14.807 1.00 98.50 112 VAL A O 1
ATOM 940 N N . ILE A 1 113 ? -11.574 -3.357 13.814 1.00 98.69 113 ILE A N 1
ATOM 941 C CA . ILE A 1 113 ? -11.050 -2.669 14.988 1.00 98.69 113 ILE A CA 1
ATOM 942 C C . ILE A 1 113 ? -11.117 -1.165 14.736 1.00 98.69 113 ILE A C 1
ATOM 944 O O . ILE A 1 113 ? -10.490 -0.652 13.809 1.00 98.69 113 ILE A O 1
ATOM 948 N N . THR A 1 114 ? -11.890 -0.455 15.549 1.00 98.69 114 THR A N 1
ATOM 949 C CA . THR A 1 114 ? -12.041 1.008 15.509 1.00 98.69 114 THR A CA 1
ATOM 950 C C . THR A 1 114 ? -11.718 1.599 16.878 1.00 98.69 114 THR A C 1
ATOM 952 O O . THR A 1 114 ? -11.624 0.866 17.861 1.00 98.69 114 THR A O 1
ATOM 955 N N . SER A 1 115 ? -11.526 2.911 16.967 1.00 97.75 115 SER A N 1
ATOM 956 C CA . SER A 1 115 ? -11.397 3.603 18.248 1.00 97.75 115 SER A CA 1
ATOM 957 C C . SER A 1 115 ? -12.664 4.367 18.613 1.00 97.75 115 SER A C 1
ATOM 959 O O . SER A 1 115 ? -13.425 4.762 17.738 1.00 97.75 115 SER A O 1
ATOM 961 N N . ALA A 1 116 ? -12.881 4.607 19.900 1.00 96.75 116 ALA A N 1
ATOM 962 C CA . ALA A 1 116 ? -13.895 5.538 20.382 1.00 96.75 116 ALA A CA 1
ATOM 963 C C . ALA A 1 116 ? -13.240 6.549 21.315 1.00 96.75 116 ALA A C 1
ATOM 965 O O . ALA A 1 116 ? -12.477 6.184 22.208 1.00 96.75 116 ALA A O 1
ATOM 966 N N . MET A 1 117 ? -13.507 7.830 21.108 1.00 92.81 117 MET A N 1
ATOM 967 C CA . MET A 1 117 ? -13.033 8.879 21.996 1.00 92.81 117 MET A CA 1
ATOM 968 C C . MET A 1 117 ? -13.990 9.017 23.173 1.00 92.81 117 MET A C 1
ATOM 970 O O . MET A 1 117 ? -15.191 9.191 22.974 1.00 92.81 117 MET A O 1
ATOM 974 N N . TYR A 1 118 ? -13.464 8.965 24.399 1.00 90.88 118 TYR A N 1
ATOM 975 C CA . TYR A 1 118 ? -14.275 9.257 25.578 1.00 90.88 118 TYR A CA 1
ATOM 976 C C . TYR A 1 118 ? -14.928 10.633 25.456 1.00 90.88 118 TYR A C 1
ATOM 978 O O . TYR A 1 118 ? -14.298 11.604 25.024 1.00 90.88 118 TYR A O 1
ATOM 986 N N . ASN A 1 119 ? -16.193 10.703 25.866 1.00 89.88 119 ASN A N 1
ATOM 987 C CA . ASN A 1 119 ? -17.056 11.879 25.795 1.00 89.88 119 ASN A CA 1
ATOM 988 C C . ASN A 1 119 ? -17.321 12.381 24.360 1.00 89.88 119 ASN A C 1
ATOM 990 O O . ASN A 1 119 ? -17.843 13.477 24.192 1.00 89.88 119 ASN A O 1
ATOM 994 N N . GLY A 1 120 ? -16.932 11.624 23.328 1.00 90.88 120 GLY A N 1
ATOM 995 C CA . GLY A 1 120 ? -17.300 11.893 21.942 1.00 90.88 120 GLY A CA 1
ATOM 996 C C . GLY A 1 120 ? -18.621 11.218 21.585 1.00 90.88 120 GLY A C 1
ATOM 997 O O . GLY A 1 120 ? -18.831 10.044 21.897 1.00 90.88 120 GLY A O 1
ATOM 998 N N . ASP A 1 121 ? -19.494 11.940 20.885 1.00 94.50 121 ASP A N 1
ATOM 999 C CA . ASP A 1 121 ? -20.752 11.380 20.393 1.00 94.50 121 ASP A CA 1
ATOM 1000 C C . ASP A 1 121 ? -20.502 10.287 19.352 1.00 94.50 121 ASP A C 1
ATOM 1002 O O . ASP A 1 121 ? -19.605 10.385 18.513 1.00 94.50 121 ASP A O 1
ATOM 1006 N N . LEU A 1 122 ? -21.321 9.238 19.360 1.00 97.50 122 LEU A N 1
ATOM 1007 C CA . LEU A 1 122 ? -21.250 8.191 18.346 1.00 97.50 122 LEU A CA 1
ATOM 1008 C C . LEU A 1 122 ? -21.723 8.714 16.984 1.00 97.50 122 LEU A C 1
ATOM 1010 O O . LEU A 1 122 ? -22.847 9.207 16.867 1.00 97.50 122 LEU A O 1
ATOM 1014 N N . CYS A 1 123 ? -20.940 8.487 15.927 1.00 98.12 123 CYS A N 1
ATOM 1015 C CA . CYS A 1 123 ? -21.449 8.621 14.564 1.00 98.12 123 CYS A CA 1
ATOM 1016 C C . CYS A 1 123 ? -22.317 7.399 14.233 1.00 98.12 123 CYS A C 1
ATOM 1018 O O . CYS A 1 123 ? -21.816 6.302 13.968 1.00 98.12 123 CYS A O 1
ATOM 1020 N N . ARG A 1 124 ? -23.644 7.565 14.299 1.00 98.25 124 ARG A N 1
ATOM 1021 C CA . ARG A 1 124 ? -24.610 6.460 14.167 1.00 98.25 124 ARG A CA 1
ATOM 1022 C C . ARG A 1 124 ? -24.584 5.838 12.776 1.00 98.25 124 ARG A C 1
ATOM 1024 O O . ARG A 1 124 ? -24.730 4.622 12.645 1.00 98.25 124 ARG A O 1
ATOM 1031 N N . GLU A 1 125 ? -24.392 6.662 11.756 1.00 98.50 125 GLU A N 1
ATOM 1032 C CA . GLU A 1 125 ? -24.258 6.274 10.361 1.00 98.50 125 GLU A CA 1
ATOM 1033 C C . GLU A 1 125 ? -23.051 5.354 10.196 1.00 98.50 125 GLU A C 1
ATOM 1035 O O . GLU A 1 125 ? -23.207 4.184 9.838 1.00 98.50 125 GLU A O 1
ATOM 1040 N N . TRP A 1 126 ? -21.862 5.832 10.568 1.00 98.56 126 TRP A N 1
ATOM 1041 C CA . TRP A 1 126 ? -20.637 5.048 10.457 1.00 98.56 126 TRP A CA 1
ATOM 1042 C C . TRP A 1 126 ? -20.678 3.771 11.301 1.00 98.56 126 TRP A C 1
ATOM 1044 O O . TRP A 1 126 ? -20.326 2.695 10.819 1.00 98.56 126 TRP A O 1
ATOM 1054 N N . TRP A 1 127 ? -21.206 3.842 12.526 1.00 98.56 127 TRP A N 1
ATOM 1055 C CA . TRP A 1 127 ? -21.409 2.657 13.361 1.00 98.56 127 TRP A CA 1
ATOM 1056 C C . TRP A 1 127 ? -22.332 1.624 12.700 1.00 98.56 127 TRP A C 1
ATOM 1058 O O . TRP A 1 127 ? -22.099 0.416 12.777 1.00 98.56 127 TRP A O 1
ATOM 1068 N N . THR A 1 128 ? -23.377 2.080 12.007 1.00 98.69 128 THR A N 1
ATOM 1069 C CA . THR A 1 128 ? -24.275 1.205 11.244 1.00 98.69 128 THR A CA 1
ATOM 1070 C C . THR A 1 128 ? -23.547 0.547 10.073 1.00 98.69 128 THR A C 1
ATOM 1072 O O . THR A 1 128 ? -23.733 -0.651 9.847 1.00 98.69 128 THR A O 1
ATOM 1075 N N . THR A 1 129 ? -22.682 1.282 9.369 1.00 98.81 129 THR A N 1
ATOM 1076 C CA . THR A 1 129 ? -21.811 0.726 8.322 1.00 98.81 129 THR A CA 1
ATOM 1077 C C . THR A 1 129 ? -20.869 -0.337 8.879 1.00 98.81 129 THR A C 1
ATOM 1079 O O . THR A 1 129 ? -20.819 -1.434 8.326 1.00 98.81 129 THR A O 1
ATOM 1082 N N . LEU A 1 130 ? -20.188 -0.071 9.999 1.00 98.75 130 LEU A N 1
ATOM 1083 C CA . LEU A 1 130 ? -19.280 -1.033 10.633 1.00 98.75 130 LEU A CA 1
ATOM 1084 C C . LEU A 1 130 ? -19.999 -2.311 11.068 1.00 98.75 130 LEU A C 1
ATOM 1086 O O . LEU A 1 130 ? -19.530 -3.403 10.762 1.00 98.75 130 LEU A O 1
ATOM 1090 N N . LYS A 1 131 ? -21.172 -2.203 11.705 1.00 98.62 131 LYS A N 1
ATOM 1091 C CA . LYS A 1 131 ? -21.979 -3.380 12.073 1.00 98.62 131 LYS A CA 1
ATOM 1092 C C . LYS A 1 131 ? -22.431 -4.178 10.851 1.00 98.62 131 LYS A C 1
ATOM 1094 O O . LYS A 1 131 ? -22.432 -5.406 10.879 1.00 98.62 131 LYS A O 1
ATOM 1099 N N . ARG A 1 132 ? -22.811 -3.492 9.771 1.00 98.44 132 ARG A N 1
ATOM 1100 C CA . ARG A 1 132 ? -23.215 -4.124 8.508 1.00 98.44 132 ARG A CA 1
ATOM 1101 C C . ARG A 1 132 ? -22.045 -4.857 7.853 1.00 98.44 132 ARG A C 1
ATOM 1103 O O . ARG A 1 132 ? -22.218 -5.998 7.436 1.00 98.44 132 ARG A O 1
ATOM 1110 N N . TYR A 1 133 ? -20.876 -4.223 7.805 1.00 98.56 133 TYR A N 1
ATOM 1111 C CA . TYR A 1 133 ? -19.637 -4.832 7.329 1.00 98.56 133 TYR A CA 1
ATOM 1112 C C . TYR A 1 133 ? -19.276 -6.060 8.174 1.00 98.56 133 TYR A C 1
ATOM 1114 O O . TYR A 1 133 ? -19.097 -7.147 7.632 1.00 98.56 133 TYR A O 1
ATOM 1122 N N . ALA A 1 134 ? -19.242 -5.913 9.502 1.00 98.19 134 ALA A N 1
ATOM 1123 C CA . ALA A 1 134 ? -18.895 -6.982 10.433 1.00 98.19 134 ALA A CA 1
ATOM 1124 C C . ALA A 1 134 ? -19.816 -8.202 10.276 1.00 98.19 134 ALA A C 1
ATOM 1126 O O . ALA A 1 134 ? -19.339 -9.329 10.191 1.00 98.19 134 ALA A O 1
ATOM 1127 N N . LYS A 1 135 ? -21.127 -7.974 10.126 1.00 98.12 135 LYS A N 1
ATOM 1128 C CA . LYS A 1 135 ? -22.105 -9.040 9.882 1.00 98.12 135 LYS A CA 1
ATOM 1129 C C . LYS A 1 135 ? -21.894 -9.755 8.542 1.00 98.12 135 LYS A C 1
ATOM 1131 O O . LYS A 1 135 ? -21.929 -10.976 8.505 1.00 98.12 135 LYS A O 1
ATOM 1136 N N . ASP A 1 136 ? -21.704 -9.022 7.443 1.00 98.00 136 ASP A N 1
ATOM 1137 C CA . ASP A 1 136 ? -21.532 -9.620 6.104 1.00 98.00 136 ASP A CA 1
ATOM 1138 C C . ASP A 1 136 ? -20.193 -10.360 5.951 1.00 98.00 136 ASP A C 1
ATOM 1140 O O . ASP A 1 136 ? -20.089 -11.305 5.171 1.00 98.00 136 ASP A O 1
ATOM 1144 N N . ARG A 1 137 ? -19.159 -9.933 6.686 1.00 96.44 137 ARG A N 1
ATOM 1145 C CA . ARG A 1 137 ? -17.810 -10.520 6.625 1.00 96.44 137 ARG A CA 1
ATOM 1146 C C . ARG A 1 137 ? -17.540 -11.571 7.698 1.00 96.44 137 ARG A C 1
ATOM 1148 O O . ARG A 1 137 ? -16.441 -12.131 7.680 1.00 96.44 137 ARG A O 1
ATOM 1155 N N . ASP A 1 138 ? -18.511 -11.832 8.574 1.00 96.69 138 ASP A N 1
ATOM 1156 C CA . ASP A 1 138 ? -18.359 -12.685 9.756 1.00 96.69 138 ASP A CA 1
ATOM 1157 C C . ASP A 1 138 ? -17.136 -12.259 10.584 1.00 96.69 138 ASP A C 1
ATOM 1159 O O . ASP A 1 138 ? -16.125 -12.957 10.683 1.00 96.69 138 ASP A O 1
ATOM 1163 N N . ALA A 1 139 ? -17.178 -11.011 11.055 1.00 97.19 139 ALA A N 1
ATOM 1164 C CA . ALA A 1 139 ? -16.081 -10.384 11.770 1.00 97.19 139 ALA A CA 1
ATOM 1165 C C . ALA A 1 139 ? -16.509 -9.886 13.152 1.00 97.19 139 ALA A C 1
ATOM 1167 O O . ALA A 1 139 ? -17.568 -9.276 13.312 1.00 97.19 139 ALA A O 1
ATOM 1168 N N . THR A 1 140 ? -15.633 -10.073 14.134 1.00 98.12 140 THR A N 1
ATOM 1169 C CA . THR A 1 140 ? -15.788 -9.515 15.478 1.00 98.12 140 THR A CA 1
ATOM 1170 C C . THR A 1 140 ? -15.487 -8.020 15.434 1.00 98.12 140 THR A C 1
ATOM 1172 O O . THR A 1 140 ? -14.394 -7.609 15.042 1.00 98.12 140 THR A O 1
ATOM 1175 N N . LEU A 1 141 ? -16.455 -7.191 15.820 1.00 98.31 141 LEU A N 1
ATOM 1176 C CA . LEU A 1 141 ? -16.274 -5.745 15.931 1.00 98.31 141 LEU A CA 1
ATOM 1177 C C . LEU A 1 141 ? -15.662 -5.418 17.297 1.00 98.31 141 LEU A C 1
ATOM 1179 O O . LEU A 1 141 ? -16.200 -5.826 18.320 1.00 98.31 141 LEU A O 1
ATOM 1183 N N . VAL A 1 142 ? -14.549 -4.690 17.304 1.00 98.50 142 VAL A N 1
ATOM 1184 C CA . VAL A 1 142 ? -13.785 -4.338 18.505 1.00 98.50 142 VAL A CA 1
ATOM 1185 C C . VAL A 1 142 ? -13.579 -2.830 18.544 1.00 98.50 142 VAL A C 1
ATOM 1187 O O . VAL A 1 142 ? -13.196 -2.214 17.546 1.00 98.50 142 VAL A O 1
ATOM 1190 N N . VAL A 1 143 ? -13.814 -2.231 19.705 1.00 98.50 143 VAL A N 1
ATOM 1191 C CA . VAL A 1 143 ? -13.653 -0.798 19.940 1.00 98.50 143 VAL A CA 1
ATOM 1192 C C . VAL A 1 143 ? -12.545 -0.569 20.957 1.00 98.50 143 VAL A C 1
ATOM 1194 O O . VAL A 1 143 ? -12.560 -1.142 22.041 1.00 98.50 143 VAL A O 1
ATOM 1197 N N . LEU A 1 144 ? -11.586 0.287 20.616 1.00 97.25 144 LEU A N 1
ATOM 1198 C CA . LEU A 1 144 ? -10.487 0.663 21.498 1.00 97.25 144 LEU A CA 1
ATOM 1199 C C . LEU A 1 144 ? -10.703 2.092 22.024 1.00 97.25 144 LEU A C 1
ATOM 1201 O O . LEU A 1 144 ? -10.786 3.031 21.225 1.00 97.25 144 LEU A O 1
ATOM 1205 N N . PRO A 1 145 ? -10.797 2.309 23.342 1.00 93.69 145 PRO A N 1
ATOM 1206 C CA . PRO A 1 145 ? -11.073 3.635 23.873 1.00 93.69 145 PRO A CA 1
ATOM 1207 C C . PRO A 1 145 ? -9.838 4.548 23.779 1.00 93.69 145 PRO A C 1
ATOM 1209 O O . PRO A 1 145 ? -8.702 4.129 24.002 1.00 93.69 145 PRO A O 1
ATOM 1212 N N . THR A 1 146 ? -10.052 5.831 23.482 1.00 91.50 146 THR A N 1
ATOM 1213 C CA . THR A 1 146 ? -9.019 6.878 23.507 1.00 91.50 146 THR A CA 1
ATOM 1214 C C . THR A 1 146 ? -9.389 7.967 24.504 1.00 91.50 146 THR A C 1
ATOM 1216 O O . THR A 1 146 ? -10.522 8.449 24.545 1.00 91.50 146 THR A O 1
ATOM 1219 N N . LYS A 1 147 ? -8.407 8.382 25.311 1.00 85.56 147 LYS A N 1
ATOM 1220 C CA . LYS A 1 147 ? -8.589 9.376 26.372 1.00 85.56 147 LYS A CA 1
ATOM 1221 C C . LYS A 1 147 ? -7.996 10.724 25.994 1.00 85.56 147 LYS A C 1
ATOM 1223 O O . LYS A 1 147 ? -6.841 10.826 25.573 1.00 85.56 147 LYS A O 1
ATOM 1228 N N . TYR A 1 148 ? -8.766 11.777 26.242 1.00 80.75 148 TYR A N 1
ATOM 1229 C CA . TYR A 1 148 ? -8.311 13.155 26.148 1.00 80.75 148 TYR A CA 1
ATOM 1230 C C . TYR A 1 148 ? -8.848 13.974 27.322 1.00 80.75 148 TYR A C 1
ATOM 1232 O O . TYR A 1 148 ? -10.051 14.123 27.486 1.00 80.75 148 TYR A O 1
ATOM 1240 N N . GLY A 1 149 ? -7.939 14.502 28.144 1.00 68.62 149 GLY A N 1
ATOM 1241 C CA . GLY A 1 149 ? -8.294 15.277 29.334 1.00 68.62 149 GLY A CA 1
ATOM 1242 C C . GLY A 1 149 ? -8.478 14.433 30.599 1.00 68.62 149 GLY A C 1
ATOM 1243 O O . GLY A 1 149 ? -7.997 13.302 30.691 1.00 68.62 149 GLY A O 1
ATOM 1244 N N . THR A 1 150 ? -9.108 15.046 31.600 1.00 59.56 150 THR A N 1
ATOM 1245 C CA . THR A 1 150 ? -9.248 14.531 32.975 1.00 59.56 150 THR A CA 1
ATOM 1246 C C . THR A 1 150 ? -10.705 14.442 33.439 1.00 59.56 150 THR A C 1
ATOM 1248 O O . THR A 1 150 ? -10.941 14.235 34.625 1.00 59.56 150 THR A O 1
ATOM 1251 N N . SER A 1 151 ? -11.678 14.664 32.550 1.00 59.69 151 SER A N 1
ATOM 1252 C CA . SER A 1 151 ? -13.105 14.560 32.869 1.00 59.69 151 SER A CA 1
ATOM 1253 C C . SER A 1 151 ? -13.522 13.108 33.107 1.00 59.69 151 SER A C 1
ATOM 1255 O O . SER A 1 151 ? -12.803 12.188 32.712 1.00 59.69 151 SER A O 1
ATOM 1257 N N . LEU A 1 152 ? -14.697 12.916 33.720 1.00 67.31 152 LEU A N 1
ATOM 1258 C CA . LEU A 1 152 ? -15.329 11.600 33.817 1.00 67.31 152 LEU A CA 1
ATOM 1259 C C . LEU A 1 152 ? -15.408 10.982 32.412 1.00 67.31 152 LEU A C 1
ATOM 1261 O O . LEU A 1 152 ? -15.767 11.662 31.449 1.00 67.31 152 LEU A O 1
ATOM 1265 N N . GLU A 1 153 ? -14.997 9.728 32.287 1.00 78.00 153 GLU A N 1
ATOM 1266 C CA . GLU A 1 153 ? -14.899 9.016 31.017 1.00 78.00 153 GLU A CA 1
ATOM 1267 C C . GLU A 1 153 ? -16.238 8.351 30.698 1.00 78.00 153 GLU A C 1
ATOM 1269 O O . GLU A 1 153 ? -16.622 7.386 31.353 1.00 78.00 153 GLU A O 1
ATOM 1274 N N . GLN A 1 154 ? -16.965 8.865 29.704 1.00 84.88 154 GLN A N 1
ATOM 1275 C CA . GLN A 1 154 ? -18.205 8.246 29.233 1.00 84.88 154 GLN A CA 1
ATOM 1276 C C . GLN A 1 154 ? -18.056 7.772 27.791 1.00 84.88 154 GLN A C 1
ATOM 1278 O O . GLN A 1 154 ? -17.528 8.487 26.937 1.00 84.88 154 GLN A O 1
ATOM 1283 N N . LEU A 1 155 ? -18.520 6.554 27.523 1.00 91.06 155 LEU A N 1
ATOM 1284 C CA . LEU A 1 155 ? -18.674 6.024 26.172 1.00 91.06 155 LEU A CA 1
ATOM 1285 C C . LEU A 1 155 ? -20.162 6.001 25.801 1.00 91.06 155 LEU A C 1
ATOM 1287 O O . LEU A 1 155 ? -21.006 5.893 26.689 1.00 91.06 155 LEU A O 1
ATOM 1291 N N . PRO A 1 156 ? -20.506 6.095 24.508 1.00 92.75 156 PRO A N 1
ATOM 1292 C CA . PRO A 1 156 ? -21.883 5.916 24.058 1.00 92.75 156 PRO A CA 1
ATOM 1293 C C . PRO A 1 156 ? -22.425 4.516 24.385 1.00 92.75 156 PRO A C 1
ATOM 1295 O O . PRO A 1 156 ? -21.794 3.525 24.020 1.00 92.75 156 PRO A O 1
ATOM 1298 N N . ASP A 1 157 ? -23.626 4.419 24.972 1.00 94.06 157 ASP A N 1
ATOM 1299 C CA . ASP A 1 157 ? -24.266 3.150 25.383 1.00 94.06 157 ASP A CA 1
ATOM 1300 C C . ASP A 1 157 ? -24.340 2.089 24.268 1.00 94.06 157 ASP A C 1
ATOM 1302 O O . ASP A 1 157 ? -24.347 0.889 24.534 1.00 94.06 157 ASP A O 1
ATOM 1306 N N . GLN A 1 158 ? -24.381 2.499 22.996 1.00 96.69 158 GLN A N 1
ATOM 1307 C CA . GLN A 1 158 ? -24.409 1.572 21.859 1.00 96.69 158 GLN A CA 1
ATOM 1308 C C . GLN A 1 158 ? -23.102 0.781 21.679 1.00 96.69 158 GLN A C 1
ATOM 1310 O O . GLN A 1 158 ? -23.068 -0.125 20.844 1.00 96.69 158 GLN A O 1
ATOM 1315 N N . LEU A 1 159 ? -22.042 1.137 22.411 1.00 96.69 159 LEU A N 1
ATOM 1316 C CA . LEU A 1 159 ? -20.758 0.438 22.432 1.00 96.69 159 LEU A CA 1
ATOM 131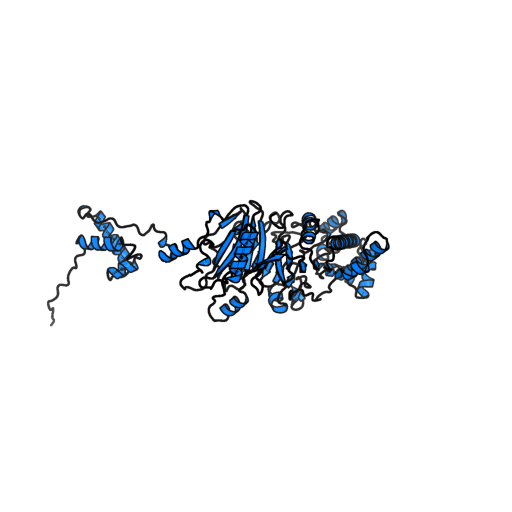7 C C . LEU A 1 159 ? -20.692 -0.653 23.512 1.00 96.69 159 LEU A C 1
ATOM 1319 O O . LEU A 1 159 ? -19.659 -1.312 23.631 1.00 96.69 159 LEU A O 1
ATOM 1323 N N . LYS A 1 160 ? -21.767 -0.870 24.286 1.00 95.69 160 LYS A N 1
ATOM 1324 C CA . LYS A 1 160 ? -21.826 -1.946 25.285 1.00 95.69 160 LYS A CA 1
ATOM 1325 C C . LYS A 1 160 ? -21.518 -3.312 24.668 1.00 95.69 160 LYS A C 1
ATOM 1327 O O . LYS A 1 160 ? -22.082 -3.658 23.631 1.00 95.69 160 LYS A O 1
ATOM 1332 N N . GLY A 1 161 ? -20.608 -4.060 25.291 1.00 95.81 161 GLY A N 1
ATOM 1333 C CA . GLY A 1 161 ? -20.124 -5.356 24.806 1.00 95.81 161 GLY A CA 1
ATOM 1334 C C . GLY A 1 161 ? -19.114 -5.326 23.646 1.00 95.81 161 GLY A C 1
ATOM 1335 O O . GLY A 1 161 ? -18.802 -6.388 23.113 1.00 95.81 161 GLY A O 1
ATOM 1336 N N . TYR A 1 162 ? -18.607 -4.159 23.225 1.00 98.00 162 TYR A N 1
ATOM 1337 C CA . TYR A 1 162 ? -17.662 -4.042 22.097 1.00 98.00 162 TYR A CA 1
ATOM 1338 C C . TYR A 1 162 ? -16.269 -3.533 22.488 1.00 98.00 162 TYR A C 1
ATOM 1340 O O . TYR A 1 162 ? -15.353 -3.567 21.662 1.00 98.00 162 TYR A O 1
ATOM 1348 N N . VAL A 1 163 ? -16.089 -3.026 23.707 1.00 97.25 163 VAL A N 1
ATOM 1349 C CA . VAL A 1 163 ? -14.892 -2.273 24.095 1.00 97.25 163 VAL A CA 1
ATOM 1350 C C . VAL A 1 163 ? -13.829 -3.195 24.679 1.00 97.25 163 VAL A C 1
ATOM 1352 O O . VAL A 1 163 ? -14.087 -3.954 25.608 1.00 97.25 163 VAL A O 1
ATOM 1355 N N . CYS A 1 164 ? -12.614 -3.117 24.147 1.00 95.19 164 CYS A N 1
ATOM 1356 C CA . CYS A 1 164 ? -11.456 -3.850 24.646 1.00 95.19 164 CYS A CA 1
ATOM 1357 C C . CYS A 1 164 ? -10.585 -2.902 25.481 1.00 95.19 164 CYS A C 1
ATOM 1359 O O . CYS A 1 164 ? -10.058 -1.920 24.951 1.00 95.19 164 CYS A O 1
ATOM 1361 N N . PHE A 1 165 ? -10.472 -3.171 26.785 1.00 90.75 165 PHE A N 1
ATOM 1362 C CA . PHE A 1 165 ? -9.696 -2.352 27.725 1.00 90.75 165 PHE A CA 1
ATOM 1363 C C . PHE A 1 165 ? -8.290 -2.911 27.970 1.00 90.75 165 PHE A C 1
ATOM 1365 O O . PHE A 1 165 ? -7.375 -2.158 28.306 1.00 90.75 165 PHE A O 1
ATOM 1372 N N . GLU A 1 166 ? -8.106 -4.217 27.786 1.00 89.81 166 GLU A N 1
ATOM 1373 C CA . GLU A 1 166 ? -6.839 -4.914 27.973 1.00 89.81 166 GLU A CA 1
ATOM 1374 C C . GLU A 1 166 ? -6.160 -5.287 26.650 1.00 89.81 166 GLU A C 1
ATOM 1376 O O . GLU A 1 166 ? -6.792 -5.417 25.605 1.00 89.81 166 GLU A O 1
ATOM 1381 N N . ASP A 1 167 ? -4.844 -5.497 26.688 1.00 92.56 167 ASP A N 1
ATOM 1382 C CA . ASP A 1 167 ? -4.124 -6.063 25.547 1.00 92.56 167 ASP A CA 1
ATOM 1383 C C . ASP A 1 167 ? -4.645 -7.479 25.234 1.00 92.56 167 ASP A C 1
ATOM 1385 O O . ASP A 1 167 ? -4.807 -8.306 26.133 1.00 92.56 167 ASP A O 1
ATOM 1389 N N . ALA A 1 168 ? -4.838 -7.787 23.949 1.00 93.56 168 ALA A N 1
ATOM 1390 C CA . ALA A 1 168 ? -5.311 -9.093 23.490 1.00 93.56 168 ALA A CA 1
ATOM 1391 C C . ALA A 1 168 ? -4.421 -9.634 22.367 1.00 93.56 168 ALA A C 1
ATOM 1393 O O . ALA A 1 168 ? -4.186 -8.955 21.367 1.00 93.56 168 ALA A O 1
ATOM 1394 N N . MET A 1 169 ? -3.938 -10.869 22.498 1.00 94.81 169 MET A N 1
ATOM 1395 C CA . MET A 1 169 ? -3.238 -11.556 21.409 1.00 94.81 169 MET A CA 1
ATOM 1396 C C . MET A 1 169 ? -4.268 -12.129 20.434 1.00 94.81 169 MET A C 1
ATOM 1398 O O . MET A 1 169 ? -5.129 -12.904 20.845 1.00 94.81 169 MET A O 1
ATOM 1402 N N . LEU A 1 170 ? -4.180 -11.770 19.151 1.00 95.56 170 LEU A N 1
ATOM 1403 C CA . LEU A 1 170 ? -5.045 -12.356 18.121 1.00 95.56 170 LEU A CA 1
ATOM 1404 C C . LEU A 1 170 ? -4.431 -13.643 17.544 1.00 95.56 170 LEU A C 1
ATOM 1406 O O . LEU A 1 170 ? -5.149 -14.602 17.275 1.00 95.56 170 LEU A O 1
ATOM 1410 N N . ASN A 1 171 ? -3.104 -13.677 17.412 1.00 94.38 171 ASN A N 1
ATOM 1411 C CA . ASN A 1 171 ? -2.293 -14.873 17.161 1.00 94.38 171 ASN A CA 1
ATOM 1412 C C . ASN A 1 171 ? -0.898 -14.693 17.798 1.00 94.38 171 ASN A C 1
ATOM 1414 O O . ASN A 1 171 ? -0.729 -13.801 18.626 1.00 94.38 171 ASN A O 1
ATOM 1418 N N . GLU A 1 172 ? 0.114 -15.496 17.455 1.00 93.25 172 GLU A N 1
ATOM 1419 C CA . GLU A 1 172 ? 1.448 -15.401 18.078 1.00 93.25 172 GLU A CA 1
ATOM 1420 C C . GLU A 1 172 ? 2.217 -14.123 17.702 1.00 93.25 172 GLU A C 1
ATOM 1422 O O . GLU A 1 172 ? 3.114 -13.693 18.436 1.00 93.25 172 GLU A O 1
ATOM 1427 N N . VAL A 1 173 ? 1.865 -13.500 16.571 1.00 92.75 173 VAL A N 1
ATOM 1428 C CA . VAL A 1 173 ? 2.618 -12.389 15.963 1.00 92.75 173 VAL A CA 1
ATOM 1429 C C . VAL A 1 173 ? 1.821 -11.091 15.820 1.00 92.75 173 VAL A C 1
ATOM 1431 O O . VAL A 1 173 ? 2.382 -10.094 15.359 1.00 92.75 173 VAL A O 1
ATOM 1434 N N . PHE A 1 174 ? 0.557 -11.061 16.243 1.00 94.56 174 PHE A N 1
ATOM 1435 C CA . PHE A 1 174 ? -0.308 -9.886 16.185 1.00 94.56 174 PHE A CA 1
ATOM 1436 C C . PHE A 1 174 ? -1.110 -9.700 17.475 1.00 94.56 174 PHE A C 1
ATOM 1438 O O . PHE A 1 174 ? -1.776 -10.624 17.952 1.00 94.56 174 PHE A O 1
ATOM 1445 N N . ARG A 1 175 ? -1.110 -8.473 18.008 1.00 94.44 175 ARG A N 1
ATOM 1446 C CA . ARG A 1 175 ? -1.912 -8.095 19.177 1.00 94.44 175 ARG A CA 1
ATOM 1447 C C . ARG A 1 175 ? -2.731 -6.824 18.988 1.00 94.44 175 ARG A C 1
ATOM 1449 O O . ARG A 1 175 ? -2.330 -5.892 18.294 1.00 94.44 175 ARG A O 1
ATOM 1456 N N . ILE A 1 176 ? -3.828 -6.751 19.721 1.00 95.50 176 ILE A N 1
ATOM 1457 C CA . ILE A 1 176 ? -4.470 -5.503 20.111 1.00 95.50 176 ILE A CA 1
ATOM 1458 C C . ILE A 1 176 ? -3.709 -4.961 21.319 1.00 95.50 176 ILE A C 1
ATOM 1460 O O . ILE A 1 176 ? -3.553 -5.654 22.322 1.00 95.50 176 ILE A O 1
ATOM 1464 N N . ASN A 1 177 ? -3.213 -3.733 21.213 1.00 92.81 177 ASN A N 1
ATOM 1465 C CA . ASN A 1 177 ? -2.521 -3.036 22.291 1.00 92.81 177 ASN A CA 1
ATOM 1466 C C . ASN A 1 177 ? -3.429 -1.908 22.804 1.00 92.81 177 ASN A C 1
ATOM 1468 O O . ASN A 1 177 ? -3.250 -0.735 22.465 1.00 92.81 177 ASN A O 1
ATOM 1472 N N . ALA A 1 178 ? -4.463 -2.293 23.559 1.00 90.00 178 ALA A N 1
ATOM 1473 C CA . ALA A 1 178 ? -5.471 -1.375 24.092 1.00 90.00 178 ALA A CA 1
ATOM 1474 C C . ALA A 1 178 ? -4.907 -0.476 25.206 1.00 90.00 178 ALA A C 1
ATOM 1476 O O . ALA A 1 178 ? -5.377 0.645 25.404 1.00 90.00 178 ALA A O 1
ATOM 1477 N N . THR A 1 179 ? -3.860 -0.939 25.895 1.00 86.62 179 THR A N 1
ATOM 1478 C CA . THR A 1 179 ? -3.233 -0.215 27.010 1.00 86.62 179 THR A CA 1
ATOM 1479 C C . THR A 1 179 ? -2.209 0.831 26.561 1.00 86.62 179 THR A C 1
ATOM 1481 O O . THR A 1 179 ? -1.782 1.677 27.354 1.00 86.62 179 THR A O 1
ATOM 1484 N N . ALA A 1 180 ? -1.829 0.846 25.277 1.00 83.88 180 ALA A N 1
ATOM 1485 C CA . ALA A 1 180 ? -1.064 1.936 24.682 1.00 83.88 180 ALA A CA 1
ATOM 1486 C C . ALA A 1 180 ? -1.937 3.193 24.547 1.00 83.88 180 ALA A C 1
ATOM 1488 O O . ALA A 1 180 ? -2.463 3.517 23.483 1.00 83.88 180 ALA A O 1
ATOM 1489 N N . HIS A 1 181 ? -2.072 3.933 25.647 1.00 80.62 181 HIS A N 1
ATOM 1490 C CA . HIS A 1 181 ? -2.846 5.168 25.711 1.00 80.62 181 HIS A CA 1
ATOM 1491 C C . HIS A 1 181 ? -2.147 6.318 24.969 1.00 80.62 181 HIS A C 1
ATOM 1493 O O . HIS A 1 181 ? -1.493 7.181 25.564 1.00 80.62 181 HIS A O 1
ATOM 1499 N N . ILE A 1 182 ? -2.296 6.344 23.645 1.00 87.00 182 ILE A N 1
ATOM 1500 C CA . ILE A 1 182 ? -1.849 7.454 22.808 1.00 87.00 182 ILE A CA 1
ATOM 1501 C C . ILE A 1 182 ? -2.873 8.585 22.897 1.00 87.00 182 ILE A C 1
ATOM 1503 O O . ILE A 1 182 ? -4.073 8.389 22.708 1.00 87.00 182 ILE A O 1
ATOM 1507 N N . ARG A 1 183 ? -2.398 9.810 23.151 1.00 89.75 183 ARG A N 1
ATOM 1508 C CA . ARG A 1 183 ? -3.275 10.986 23.124 1.00 89.75 183 ARG A CA 1
ATOM 1509 C C . ARG A 1 183 ? -3.818 11.187 21.705 1.00 89.75 183 ARG A C 1
ATOM 1511 O O . ARG A 1 183 ? -2.996 11.308 20.791 1.00 89.75 183 ARG A O 1
ATOM 1518 N N . PRO A 1 184 ? -5.136 11.360 21.512 1.00 91.25 184 PRO A N 1
ATOM 1519 C CA . PRO A 1 184 ? -5.733 11.503 20.181 1.00 91.25 184 PRO A CA 1
ATOM 1520 C C . PRO A 1 184 ? -5.286 12.784 19.450 1.00 91.25 184 PRO A C 1
ATOM 1522 O O . PRO A 1 184 ? -5.337 12.866 18.225 1.00 91.25 184 PRO A O 1
ATOM 1525 N N . THR A 1 185 ? -4.744 13.768 20.178 1.00 91.94 185 THR A N 1
ATOM 1526 C CA . THR A 1 185 ? -4.137 14.979 19.604 1.00 91.94 185 THR A CA 1
ATOM 1527 C C . THR A 1 185 ? -2.704 14.803 19.094 1.00 91.94 185 THR A C 1
ATOM 1529 O O . THR A 1 185 ? -2.153 15.720 18.482 1.00 91.94 185 THR A O 1
ATOM 1532 N N . THR A 1 186 ? -2.075 13.646 19.315 1.00 89.50 186 THR A N 1
ATOM 1533 C CA . THR A 1 186 ? -0.712 13.361 18.848 1.00 89.50 186 THR A CA 1
ATOM 1534 C C . THR A 1 186 ? -0.652 13.410 17.326 1.00 89.50 186 THR A C 1
ATOM 1536 O O . THR A 1 186 ? -1.381 12.679 16.667 1.00 89.50 186 THR A O 1
ATOM 1539 N N . LEU A 1 187 ? 0.231 14.235 16.749 1.00 82.88 187 LEU A N 1
ATOM 1540 C CA . LEU A 1 187 ? 0.356 14.373 15.289 1.00 82.88 187 LEU A CA 1
ATOM 1541 C C . LEU A 1 187 ? 0.752 13.065 14.592 1.00 82.88 187 LEU A C 1
ATOM 1543 O O . LEU A 1 187 ? 0.101 12.709 13.623 1.00 82.88 187 LEU A O 1
ATOM 1547 N N . HIS A 1 188 ? 1.753 12.357 15.122 1.00 85.19 188 HIS A N 1
ATOM 1548 C CA . HIS A 1 188 ? 2.224 11.066 14.608 1.00 85.19 188 HIS A CA 1
ATOM 1549 C C . HIS A 1 188 ? 2.150 10.009 15.727 1.00 85.19 188 HIS A C 1
ATOM 1551 O O . HIS A 1 188 ? 3.135 9.848 16.462 1.00 85.19 188 HIS A O 1
ATOM 1557 N N . PRO A 1 189 ? 0.993 9.351 15.942 1.00 84.94 189 PRO A N 1
ATOM 1558 C CA . PRO A 1 189 ? 0.771 8.396 17.032 1.00 84.94 189 PRO A CA 1
ATOM 1559 C C . PRO A 1 189 ? 1.865 7.326 17.131 1.00 84.94 189 PRO A C 1
ATOM 1561 O O . PRO A 1 189 ? 2.380 7.064 18.219 1.00 84.94 189 PRO A O 1
ATOM 1564 N N . LEU A 1 190 ? 2.306 6.780 15.996 1.00 87.56 190 LEU A N 1
ATOM 1565 C CA . LEU A 1 190 ? 3.228 5.643 15.976 1.00 87.56 190 LEU A CA 1
ATOM 1566 C C . LEU A 1 190 ? 4.665 5.967 16.405 1.00 87.56 190 LEU A C 1
ATOM 1568 O O . LEU A 1 190 ? 5.397 5.066 16.801 1.00 87.56 190 LEU A O 1
ATOM 1572 N N . ARG A 1 191 ? 5.083 7.241 16.406 1.00 77.06 191 ARG A N 1
ATOM 1573 C CA . ARG A 1 191 ? 6.444 7.621 16.843 1.00 77.06 191 ARG A CA 1
ATOM 1574 C C . ARG A 1 191 ? 6.680 7.427 18.342 1.00 77.06 191 ARG A C 1
ATOM 1576 O O . ARG A 1 191 ? 7.828 7.380 18.771 1.00 77.06 191 ARG A O 1
ATOM 1583 N N . GLN A 1 192 ? 5.613 7.363 19.140 1.00 67.38 192 GLN A N 1
ATOM 1584 C CA . GLN A 1 192 ? 5.698 7.202 20.597 1.00 67.38 192 GLN A CA 1
ATOM 1585 C C . GLN A 1 192 ? 5.679 5.734 21.033 1.00 67.38 192 GLN A C 1
ATOM 1587 O O . GLN A 1 192 ? 5.969 5.426 22.191 1.00 67.38 192 GLN A O 1
ATOM 1592 N N . VAL A 1 193 ? 5.350 4.829 20.113 1.00 70.38 193 VAL A N 1
ATOM 1593 C CA . VAL A 1 193 ? 5.226 3.404 20.392 1.00 70.38 193 VAL A CA 1
ATOM 1594 C C . VAL A 1 193 ? 6.626 2.804 20.433 1.00 70.38 193 VAL A C 1
ATOM 1596 O O . VAL A 1 193 ? 7.323 2.714 19.423 1.00 70.38 193 VAL A O 1
ATOM 1599 N N . ARG A 1 194 ? 7.087 2.450 21.636 1.00 60.28 194 ARG A N 1
ATOM 1600 C CA . ARG A 1 194 ? 8.399 1.820 21.811 1.00 60.28 194 ARG A CA 1
ATOM 1601 C C . ARG A 1 194 ? 8.375 0.418 21.218 1.00 60.28 194 ARG A C 1
ATOM 1603 O O . ARG A 1 194 ? 7.435 -0.336 21.450 1.00 60.28 194 ARG A O 1
ATOM 1610 N N . ALA A 1 195 ? 9.455 0.048 20.534 1.00 57.81 195 ALA A N 1
ATOM 1611 C CA . ALA A 1 195 ? 9.617 -1.298 20.010 1.00 57.81 195 ALA A CA 1
ATOM 1612 C C . ALA A 1 195 ? 9.475 -2.333 21.139 1.00 57.81 195 ALA A C 1
ATOM 1614 O O . ALA A 1 195 ? 10.249 -2.358 22.099 1.00 57.81 195 ALA A O 1
ATOM 1615 N N . THR A 1 196 ? 8.478 -3.203 21.007 1.00 59.84 196 THR A N 1
ATOM 1616 C CA . THR A 1 196 ? 8.320 -4.392 21.845 1.00 59.84 196 THR A CA 1
ATOM 1617 C C . THR A 1 196 ? 9.564 -5.283 21.729 1.00 59.84 196 THR A C 1
ATOM 1619 O O . THR A 1 196 ? 10.166 -5.380 20.656 1.00 59.84 196 THR A O 1
ATOM 1622 N N . ARG A 1 197 ? 9.962 -5.956 22.824 1.00 56.88 197 ARG A N 1
ATOM 1623 C CA . ARG A 1 197 ? 11.117 -6.884 22.828 1.00 56.88 197 ARG A CA 1
ATOM 1624 C C . ARG A 1 197 ? 10.928 -8.095 21.897 1.00 56.88 197 ARG A C 1
ATOM 1626 O O . ARG A 1 197 ? 11.903 -8.765 21.583 1.00 56.88 197 ARG A O 1
ATOM 1633 N N . ARG A 1 198 ? 9.691 -8.385 21.476 1.00 67.38 198 ARG A N 1
ATOM 1634 C CA . ARG A 1 198 ? 9.327 -9.489 20.571 1.00 67.38 198 ARG A CA 1
ATOM 1635 C C . ARG A 1 198 ? 9.069 -8.972 19.147 1.00 67.38 198 ARG A C 1
ATOM 1637 O O . ARG A 1 198 ? 8.798 -7.782 18.952 1.00 67.38 198 ARG A O 1
ATOM 1644 N N . ASN A 1 199 ? 9.156 -9.855 18.149 1.00 77.44 199 ASN A N 1
ATOM 1645 C CA . ASN A 1 199 ? 8.746 -9.546 16.776 1.00 77.44 199 ASN A CA 1
ATOM 1646 C C . ASN A 1 199 ? 7.210 -9.574 16.668 1.00 77.44 199 ASN A C 1
ATOM 1648 O O . ASN A 1 199 ? 6.641 -10.520 16.139 1.00 77.44 199 ASN A O 1
ATOM 1652 N N . LEU A 1 200 ? 6.553 -8.589 17.283 1.00 89.00 200 LEU A N 1
ATOM 1653 C CA . LEU A 1 200 ? 5.106 -8.558 17.467 1.00 89.00 200 LEU A CA 1
ATOM 1654 C C . LEU A 1 200 ? 4.507 -7.344 16.761 1.00 89.00 200 LEU A C 1
ATOM 1656 O O . LEU A 1 200 ? 4.882 -6.212 17.074 1.00 89.00 200 LEU A O 1
ATOM 1660 N N . SER A 1 201 ? 3.588 -7.598 15.836 1.00 93.94 201 SER A N 1
ATOM 1661 C CA . SER A 1 201 ? 2.762 -6.579 15.195 1.00 93.94 201 SER A CA 1
ATOM 1662 C C . SER A 1 201 ? 1.639 -6.147 16.130 1.00 93.94 201 SER A C 1
ATOM 1664 O O . SER A 1 201 ? 1.154 -6.941 16.939 1.00 93.94 201 SER A O 1
ATOM 1666 N N . GLU A 1 202 ? 1.227 -4.887 16.051 1.00 94.12 202 GLU A N 1
ATOM 1667 C CA . GLU A 1 202 ? 0.221 -4.360 16.965 1.00 94.12 202 GLU A CA 1
ATOM 1668 C C . GLU A 1 202 ? -0.659 -3.271 16.362 1.00 94.12 202 GLU A C 1
ATOM 1670 O O . GLU A 1 202 ? -0.225 -2.465 15.535 1.00 94.12 202 GLU A O 1
ATOM 1675 N N . ILE A 1 203 ? -1.902 -3.236 16.835 1.00 95.88 203 ILE A N 1
ATOM 1676 C CA . ILE A 1 203 ? -2.857 -2.172 16.551 1.00 95.88 203 ILE A CA 1
ATOM 1677 C C . ILE A 1 203 ? -3.193 -1.396 17.819 1.00 95.88 203 ILE A C 1
ATOM 1679 O O . ILE A 1 203 ? -3.400 -1.984 18.882 1.00 95.88 203 ILE A O 1
ATOM 1683 N N . ILE A 1 204 ? -3.224 -0.069 17.697 1.00 95.06 204 ILE A N 1
ATOM 1684 C CA . ILE A 1 204 ? -3.415 0.857 18.814 1.00 95.06 204 ILE A CA 1
ATOM 1685 C C . ILE A 1 204 ? -4.559 1.825 18.504 1.00 95.06 204 ILE A C 1
ATOM 1687 O O . ILE A 1 204 ? -4.765 2.242 17.361 1.00 95.06 204 ILE A O 1
ATOM 1691 N N . ALA A 1 205 ? -5.290 2.205 19.548 1.00 95.31 205 ALA A N 1
ATOM 1692 C CA . ALA A 1 205 ? -6.378 3.165 19.472 1.00 95.31 205 ALA A CA 1
ATOM 1693 C C . ALA A 1 205 ? -5.878 4.547 19.015 1.00 95.31 205 ALA A C 1
ATOM 1695 O O . ALA A 1 205 ? -4.983 5.139 19.621 1.00 95.31 205 ALA A O 1
ATOM 1696 N N . SER A 1 206 ? -6.475 5.090 17.955 1.00 95.50 206 SER A N 1
ATOM 1697 C CA . SER A 1 206 ? -6.282 6.484 17.551 1.00 95.50 206 SER A CA 1
ATOM 1698 C C . SER A 1 206 ? -7.405 6.904 16.609 1.00 95.50 206 SER A C 1
ATOM 1700 O O . SER A 1 206 ? -7.789 6.109 15.750 1.00 95.50 206 SER A O 1
ATOM 1702 N N . PRO A 1 207 ? -7.853 8.168 16.647 1.00 95.38 207 PRO A N 1
ATOM 1703 C CA . PRO A 1 207 ? -8.763 8.707 15.640 1.00 95.38 207 PRO A CA 1
ATOM 1704 C C . PRO A 1 207 ? -8.093 8.971 14.281 1.00 95.38 207 PRO A C 1
ATOM 1706 O O . PRO A 1 207 ? -8.709 9.554 13.393 1.00 95.38 207 PRO A O 1
ATOM 1709 N N . LYS A 1 208 ? -6.827 8.575 14.124 1.00 94.06 208 LYS A N 1
ATOM 1710 C CA . LYS A 1 208 ? -6.022 8.696 12.905 1.00 94.06 208 LYS A CA 1
ATOM 1711 C C . LYS A 1 208 ? -5.670 7.310 12.389 1.00 94.06 208 LYS A C 1
ATOM 1713 O O . LYS A 1 208 ? -5.545 6.377 13.184 1.00 94.06 208 LYS A O 1
ATOM 1718 N N . VAL A 1 209 ? -5.449 7.199 11.086 1.00 93.56 209 VAL A N 1
ATOM 1719 C CA . VAL A 1 209 ? -4.975 5.975 10.432 1.00 93.56 209 VAL A CA 1
ATOM 1720 C C . VAL A 1 209 ? -3.529 6.187 10.024 1.00 93.56 209 VAL A C 1
ATOM 1722 O O . VAL A 1 209 ? -3.262 6.905 9.066 1.00 93.56 209 VAL A O 1
ATOM 1725 N N . ASP A 1 210 ? -2.630 5.539 10.755 1.00 94.31 210 ASP A N 1
ATOM 1726 C CA . ASP A 1 210 ? -1.199 5.494 10.486 1.00 94.31 210 ASP A CA 1
ATOM 1727 C C . ASP A 1 210 ? -0.735 4.034 10.421 1.00 94.31 210 ASP A C 1
ATOM 1729 O O . ASP A 1 210 ? -1.319 3.140 11.043 1.00 94.31 210 ASP A O 1
ATOM 1733 N N . LEU A 1 211 ? 0.354 3.799 9.692 1.00 95.12 211 LEU A N 1
ATOM 1734 C CA . LEU A 1 211 ? 0.963 2.486 9.506 1.00 95.12 211 LEU A CA 1
ATOM 1735 C C . LEU A 1 211 ? 2.477 2.631 9.394 1.00 95.12 211 LEU A C 1
ATOM 1737 O O . LEU A 1 211 ? 2.968 3.419 8.584 1.00 95.12 211 LEU A O 1
ATOM 1741 N N . ASN A 1 212 ? 3.216 1.836 10.163 1.00 92.88 212 ASN A N 1
ATOM 1742 C CA . ASN A 1 212 ? 4.666 1.785 10.070 1.00 92.88 212 ASN A CA 1
ATOM 1743 C C . ASN A 1 212 ? 5.180 0.354 10.226 1.00 92.88 212 ASN A C 1
ATOM 1745 O O . ASN A 1 212 ? 4.848 -0.335 11.193 1.00 92.88 212 ASN A O 1
ATOM 1749 N N . PHE A 1 213 ? 6.035 -0.069 9.300 1.00 92.25 213 PHE A N 1
ATOM 1750 C CA . PHE A 1 213 ? 6.771 -1.322 9.408 1.00 92.25 213 PHE A CA 1
ATOM 1751 C C . PHE A 1 213 ? 8.099 -1.089 10.129 1.00 92.25 213 PHE A C 1
ATOM 1753 O O . PHE A 1 213 ? 8.856 -0.174 9.806 1.00 92.25 213 PHE A O 1
ATOM 1760 N N . ILE A 1 214 ? 8.390 -1.923 11.123 1.00 89.75 214 ILE A N 1
ATOM 1761 C CA . ILE A 1 214 ? 9.595 -1.815 11.945 1.00 89.75 214 ILE A CA 1
ATOM 1762 C C . ILE A 1 214 ? 10.626 -2.827 11.435 1.00 89.75 214 ILE A C 1
ATOM 1764 O O . ILE A 1 214 ? 10.301 -4.015 11.348 1.00 89.75 214 ILE A O 1
ATOM 1768 N N . PRO A 1 215 ? 11.870 -2.399 11.144 1.00 88.56 215 PRO A N 1
ATOM 1769 C CA . PRO A 1 215 ? 12.909 -3.306 10.685 1.00 88.56 215 PRO A CA 1
ATOM 1770 C C . PRO A 1 215 ? 13.217 -4.418 11.690 1.00 88.56 215 PRO A C 1
ATOM 1772 O O . PRO A 1 215 ? 13.410 -4.161 12.881 1.00 88.56 215 PRO A O 1
ATOM 1775 N N . VAL A 1 216 ? 13.323 -5.650 11.197 1.00 85.69 216 VAL A N 1
ATOM 1776 C CA . VAL A 1 216 ? 13.726 -6.836 11.972 1.00 85.69 216 VAL A CA 1
ATOM 1777 C C . VAL A 1 216 ? 14.784 -7.635 11.222 1.00 85.69 216 VAL A C 1
ATOM 1779 O O . VAL A 1 216 ? 15.268 -7.193 10.186 1.00 85.69 216 VAL A O 1
ATOM 1782 N N . SER A 1 217 ? 15.195 -8.791 11.748 1.00 82.56 217 SER A N 1
ATOM 1783 C CA . SER A 1 217 ? 16.128 -9.678 11.043 1.00 82.56 217 SER A CA 1
ATOM 1784 C C . SER A 1 217 ? 15.670 -9.929 9.602 1.00 82.56 217 SER A C 1
ATOM 1786 O O . SER A 1 217 ? 14.502 -10.224 9.373 1.00 82.56 217 SER A O 1
ATOM 1788 N N . ASN A 1 218 ? 16.593 -9.883 8.641 1.00 77.81 218 ASN A N 1
ATOM 1789 C CA . ASN A 1 218 ? 16.320 -10.110 7.215 1.00 77.81 218 ASN A CA 1
ATOM 1790 C C . ASN A 1 218 ? 15.811 -11.526 6.866 1.00 77.81 218 ASN A C 1
ATOM 1792 O O . ASN A 1 21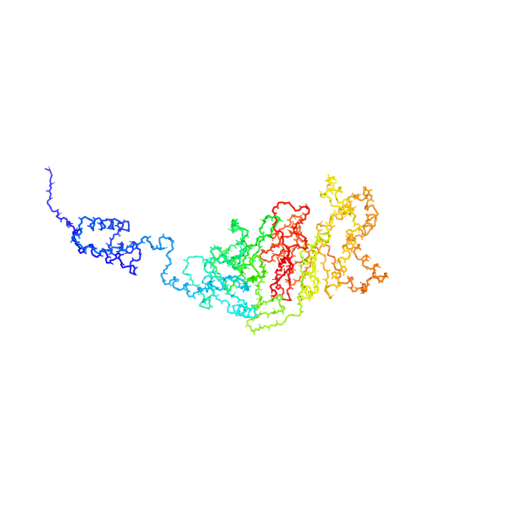8 ? 15.541 -11.808 5.701 1.00 77.81 218 ASN A O 1
ATOM 1796 N N . ASN A 1 219 ? 15.707 -12.420 7.852 1.00 77.38 219 ASN A N 1
ATOM 1797 C CA . ASN A 1 219 ? 15.133 -13.758 7.703 1.00 77.38 219 ASN A CA 1
ATOM 1798 C C . ASN A 1 219 ? 13.690 -13.856 8.232 1.00 77.38 219 ASN A C 1
ATOM 1800 O O . ASN A 1 219 ? 13.113 -14.939 8.199 1.00 77.38 219 ASN A O 1
ATOM 1804 N N . ALA A 1 220 ? 13.121 -12.767 8.753 1.00 80.88 220 ALA A N 1
ATOM 1805 C CA . ALA A 1 220 ? 11.763 -12.728 9.282 1.00 80.88 220 ALA A CA 1
ATOM 1806 C C . ALA A 1 220 ? 10.946 -11.634 8.590 1.00 80.88 220 ALA A C 1
ATOM 1808 O O . ALA A 1 220 ? 11.491 -10.628 8.137 1.00 80.88 220 ALA A O 1
ATOM 1809 N N . LEU A 1 221 ? 9.626 -11.819 8.548 1.00 85.19 221 LEU A N 1
ATOM 1810 C CA . LEU A 1 221 ? 8.730 -10.745 8.137 1.00 85.19 221 LEU A CA 1
ATOM 1811 C C . LEU A 1 221 ? 8.795 -9.600 9.160 1.00 85.19 221 LEU A C 1
ATOM 1813 O O . LEU A 1 221 ? 8.825 -9.864 10.373 1.00 85.19 221 LEU A O 1
ATOM 1817 N N . PRO A 1 222 ? 8.822 -8.342 8.692 1.00 87.75 222 PRO A N 1
ATOM 1818 C CA . PRO A 1 222 ? 8.809 -7.190 9.576 1.00 87.75 222 PRO A CA 1
ATOM 1819 C C . PRO A 1 222 ? 7.506 -7.102 10.358 1.00 87.75 222 PRO A C 1
ATOM 1821 O O . PRO A 1 222 ? 6.429 -7.411 9.846 1.00 87.75 222 PRO A O 1
ATOM 1824 N N . LYS A 1 223 ? 7.609 -6.632 11.602 1.00 90.44 223 LYS A N 1
ATOM 1825 C CA . LYS A 1 223 ? 6.427 -6.298 12.394 1.00 90.44 223 LYS A CA 1
ATOM 1826 C C . LYS A 1 223 ? 5.842 -4.973 11.945 1.00 90.44 223 LYS A C 1
ATOM 1828 O O . LYS A 1 223 ? 6.567 -4.054 11.561 1.00 90.44 223 LYS A O 1
ATOM 1833 N N . VAL A 1 224 ? 4.530 -4.870 12.064 1.00 93.44 224 VAL A N 1
ATOM 1834 C CA . VAL A 1 224 ? 3.779 -3.674 11.710 1.00 93.44 224 VAL A CA 1
ATOM 1835 C C . VAL A 1 224 ? 3.105 -3.090 12.942 1.00 93.44 224 VAL A C 1
ATOM 1837 O O . VAL A 1 224 ? 2.491 -3.807 13.728 1.00 93.44 224 VAL A O 1
ATOM 1840 N N . THR A 1 225 ? 3.215 -1.779 13.107 1.00 94.06 225 THR A N 1
ATOM 1841 C CA . THR A 1 225 ? 2.434 -1.021 14.084 1.00 94.06 225 THR A CA 1
ATOM 1842 C C . THR A 1 225 ? 1.443 -0.162 13.314 1.00 94.06 225 THR A C 1
ATOM 1844 O O . THR A 1 225 ? 1.820 0.499 12.343 1.00 94.06 225 THR A O 1
ATOM 1847 N N . MET A 1 226 ? 0.178 -0.178 13.722 1.00 95.75 226 MET A N 1
ATOM 1848 C CA . MET A 1 226 ? -0.886 0.553 13.037 1.00 95.75 226 MET A CA 1
ATOM 1849 C C . MET A 1 226 ? -1.874 1.191 14.003 1.00 95.75 226 MET A C 1
ATOM 1851 O O . MET A 1 226 ? -1.978 0.795 15.166 1.00 95.75 226 MET A O 1
ATOM 1855 N N . THR A 1 227 ? -2.628 2.164 13.503 1.00 96.38 227 THR A N 1
ATOM 1856 C CA . THR A 1 227 ? -3.750 2.757 14.228 1.00 96.38 227 THR A CA 1
ATOM 1857 C C . THR A 1 227 ? -5.058 2.674 13.453 1.00 96.38 227 THR A C 1
ATOM 1859 O O . THR A 1 227 ? -5.070 2.429 12.249 1.00 96.38 227 THR A O 1
ATOM 1862 N N . THR A 1 228 ? -6.175 2.840 14.160 1.00 95.62 228 THR A N 1
ATOM 1863 C CA . THR A 1 228 ? -7.500 2.446 13.668 1.00 95.62 228 THR A CA 1
ATOM 1864 C C . THR A 1 228 ? -8.244 3.489 12.828 1.00 95.62 228 THR A C 1
ATOM 1866 O O . THR A 1 228 ? -8.753 3.153 11.767 1.00 95.62 228 THR A O 1
ATOM 1869 N N . GLY A 1 229 ? -8.394 4.723 13.314 1.00 96.44 229 GLY A N 1
ATOM 1870 C CA . GLY A 1 229 ? -9.544 5.585 12.997 1.00 96.44 229 GLY A CA 1
ATOM 1871 C C . GLY A 1 229 ? -10.638 5.491 14.070 1.00 96.44 229 GLY A C 1
ATOM 1872 O O . GLY A 1 229 ? -10.549 4.651 14.970 1.00 96.44 229 GLY A O 1
ATOM 1873 N N . SER A 1 230 ? -11.634 6.378 14.027 1.00 97.62 230 SER A N 1
ATOM 1874 C CA . SER A 1 230 ? -12.649 6.526 15.087 1.00 97.62 230 SER A CA 1
ATOM 1875 C C . SER A 1 230 ? -14.063 6.123 14.651 1.00 97.62 230 SER A C 1
ATOM 1877 O O . SER A 1 230 ? -14.411 6.228 13.474 1.00 97.62 230 SER A O 1
ATOM 1879 N N . CYS A 1 231 ? -14.902 5.715 15.606 1.00 98.31 231 CYS A N 1
ATOM 1880 C CA . CYS A 1 231 ? -16.352 5.592 15.461 1.00 98.31 231 CYS A CA 1
ATOM 1881 C C . CYS A 1 231 ? -17.145 6.729 16.128 1.00 98.31 231 CYS A C 1
ATOM 1883 O O . CYS A 1 231 ? -18.358 6.832 15.937 1.00 98.31 231 CYS A O 1
ATOM 1885 N N . THR A 1 232 ? -16.476 7.597 16.884 1.00 97.62 232 THR A N 1
ATOM 1886 C CA . THR A 1 232 ? -17.069 8.778 17.525 1.00 97.62 232 THR A CA 1
ATOM 1887 C C . THR A 1 232 ? -16.637 10.057 16.823 1.00 97.62 232 THR A C 1
ATOM 1889 O O . THR A 1 232 ? -15.580 10.091 16.196 1.00 97.62 232 THR A O 1
ATOM 1892 N N . PHE A 1 233 ? -17.421 11.120 16.968 1.00 95.38 233 PHE A N 1
ATOM 1893 C CA . PHE A 1 233 ? -17.033 12.466 16.570 1.00 95.38 233 PHE A CA 1
ATOM 1894 C C . PHE A 1 233 ? -15.822 12.975 17.382 1.00 95.38 233 PHE A C 1
ATOM 1896 O O . PHE A 1 233 ? -15.547 12.477 18.483 1.00 95.38 233 PHE A O 1
ATOM 1903 N N . PRO A 1 234 ? -15.088 13.972 16.854 1.00 93.00 234 PRO A N 1
ATOM 1904 C CA . PRO A 1 234 ? -14.047 14.678 17.593 1.00 93.00 234 PRO A CA 1
ATOM 1905 C C . PRO A 1 234 ? -14.575 15.307 18.889 1.00 93.00 234 PRO A C 1
ATOM 1907 O O . PRO A 1 234 ? -15.612 15.959 18.879 1.00 93.00 234 PRO A O 1
ATOM 1910 N N . ASN A 1 235 ? -13.817 15.193 19.982 1.00 90.94 235 ASN A N 1
ATOM 1911 C CA . ASN A 1 235 ? -14.080 15.922 21.226 1.00 90.94 235 ASN A CA 1
ATOM 1912 C C . ASN A 1 235 ? -12.792 16.555 21.779 1.00 90.94 235 ASN A C 1
ATOM 1914 O O . ASN A 1 235 ? -12.198 16.088 22.752 1.00 90.94 235 ASN A O 1
ATOM 1918 N N . TYR A 1 236 ? -12.295 17.590 21.102 1.00 91.00 236 TYR A N 1
ATOM 1919 C CA . TYR A 1 236 ? -11.027 18.238 21.442 1.00 91.00 236 TYR A CA 1
ATOM 1920 C C . TYR A 1 236 ? -11.225 19.580 22.143 1.00 91.00 236 TYR A C 1
ATOM 1922 O O . TYR A 1 236 ? -12.166 20.317 21.864 1.00 91.00 236 TYR A O 1
ATOM 1930 N N . ASN A 1 237 ? -10.273 19.947 23.004 1.00 88.12 237 ASN A N 1
ATOM 1931 C CA . ASN A 1 237 ? -10.302 21.240 23.675 1.00 88.12 237 ASN A CA 1
ATOM 1932 C C . ASN A 1 237 ? -10.036 22.349 22.649 1.00 88.12 237 ASN A C 1
ATOM 1934 O O . ASN A 1 237 ? -9.170 22.175 21.778 1.00 88.12 237 ASN A O 1
ATOM 1938 N N . PRO A 1 238 ? -10.691 23.514 22.792 1.00 85.25 238 PRO A N 1
ATOM 1939 C CA . PRO A 1 238 ? -10.415 24.676 21.960 1.00 85.25 238 PRO A CA 1
ATOM 1940 C C . PRO A 1 238 ? -8.928 25.057 21.974 1.00 85.25 238 PRO A C 1
ATOM 1942 O O . PRO A 1 238 ? -8.273 25.059 23.017 1.00 85.25 238 PRO A O 1
ATOM 1945 N N . GLY A 1 239 ? -8.388 25.392 20.801 1.00 88.50 239 GLY A N 1
ATOM 1946 C CA . GLY A 1 239 ? -6.998 25.818 20.621 1.00 88.50 239 GLY A CA 1
ATOM 1947 C C . GLY A 1 239 ? -6.319 25.156 19.423 1.00 88.50 239 GLY A C 1
ATOM 1948 O O . GLY A 1 239 ? -6.845 24.226 18.815 1.00 88.50 239 GLY A O 1
ATOM 1949 N N . MET A 1 240 ? -5.110 25.617 19.081 1.00 90.00 240 MET A N 1
ATOM 1950 C CA . MET A 1 240 ? -4.402 25.156 17.875 1.00 90.00 240 MET A CA 1
ATOM 1951 C C . MET A 1 240 ? -4.169 23.640 17.834 1.00 90.00 240 MET A C 1
ATOM 1953 O O . MET A 1 240 ? -4.202 23.044 16.760 1.00 90.00 240 MET A O 1
ATOM 1957 N N . VAL A 1 241 ? -3.898 23.014 18.984 1.00 89.75 241 VAL A N 1
ATOM 1958 C CA . VAL A 1 241 ? -3.653 21.565 19.068 1.00 89.75 241 VAL A CA 1
ATOM 1959 C C . VAL A 1 241 ? -4.938 20.782 18.794 1.00 89.75 241 VAL A C 1
ATOM 1961 O O . VAL A 1 241 ? -4.903 19.842 18.004 1.00 89.75 241 VAL A O 1
ATOM 1964 N N . GLY A 1 242 ? -6.059 21.193 19.397 1.00 90.75 242 GLY A N 1
ATOM 1965 C CA . GLY A 1 242 ? -7.368 20.583 19.162 1.00 90.75 242 GLY A CA 1
ATOM 1966 C C . GLY A 1 242 ? -7.827 20.757 17.718 1.00 90.75 242 GLY A C 1
ATOM 1967 O O . GLY A 1 242 ? -8.124 19.769 17.059 1.00 90.75 242 GLY A O 1
ATOM 1968 N N . ALA A 1 243 ? -7.736 21.974 17.174 1.00 90.44 243 ALA A N 1
ATOM 1969 C CA . ALA A 1 243 ? -8.114 22.264 15.788 1.00 90.44 243 ALA A CA 1
ATOM 1970 C C . ALA A 1 243 ? -7.289 21.471 14.754 1.00 90.44 243 ALA A C 1
ATOM 1972 O O . ALA A 1 243 ? -7.802 21.053 13.717 1.00 90.44 243 ALA A O 1
ATOM 1973 N N . LYS A 1 244 ? -5.994 21.235 15.013 1.00 90.25 244 LYS A N 1
ATOM 1974 C CA . LYS A 1 244 ? -5.167 20.360 14.159 1.00 90.25 244 LYS A CA 1
ATOM 1975 C C . LYS A 1 244 ? -5.577 18.893 14.276 1.00 90.25 244 LYS A C 1
ATOM 1977 O O . LYS A 1 244 ? -5.592 18.195 13.268 1.00 90.25 244 LYS A O 1
ATOM 1982 N N . ALA A 1 245 ? -5.879 18.429 15.488 1.00 91.81 245 ALA A N 1
ATOM 1983 C CA . ALA A 1 245 ? -6.317 17.059 15.726 1.00 91.81 245 ALA A CA 1
ATOM 1984 C C . ALA A 1 245 ? -7.682 16.774 15.093 1.00 91.81 245 ALA A C 1
ATOM 1986 O O . ALA A 1 245 ? -7.865 15.699 14.537 1.00 91.81 245 ALA A O 1
ATOM 1987 N N . GLU A 1 246 ? -8.593 17.746 15.118 1.00 92.69 246 GLU A N 1
ATOM 1988 C CA . GLU A 1 246 ? -9.903 17.693 14.467 1.00 92.69 246 GLU A CA 1
ATOM 1989 C C . GLU A 1 246 ? -9.782 17.488 12.958 1.00 92.69 246 GLU A C 1
ATOM 1991 O O . GLU A 1 246 ? -10.373 16.559 12.423 1.00 92.69 246 GLU A O 1
ATOM 1996 N N . LYS A 1 247 ? -8.912 18.249 12.284 1.00 90.06 247 LYS A N 1
ATOM 1997 C CA . LYS A 1 247 ? -8.659 18.092 10.838 1.00 90.06 247 LYS A CA 1
ATOM 1998 C C . LYS A 1 247 ? -8.065 16.739 10.438 1.00 90.06 247 LYS A C 1
ATOM 2000 O O . LYS A 1 247 ? -8.115 16.377 9.270 1.00 90.06 247 LYS A O 1
ATOM 2005 N N . GLN A 1 248 ? -7.436 16.039 11.377 1.00 89.88 248 GLN A N 1
ATOM 2006 C CA . GLN A 1 248 ? -6.839 14.720 11.157 1.00 89.88 248 GLN A CA 1
ATOM 2007 C C . GLN A 1 248 ? -7.701 13.587 11.727 1.00 89.88 248 GLN A C 1
ATOM 2009 O O . GLN A 1 248 ? -7.352 12.423 11.555 1.00 89.88 248 GLN A O 1
ATOM 2014 N N . HIS A 1 249 ? -8.787 13.918 12.429 1.00 94.56 249 HIS A N 1
ATOM 2015 C CA . HIS A 1 249 ? -9.725 12.946 12.960 1.00 94.56 249 HIS A CA 1
ATOM 2016 C C . HIS A 1 249 ? -10.536 12.393 11.794 1.00 94.56 249 HIS A C 1
ATOM 2018 O O . HIS A 1 249 ? -11.153 13.151 11.048 1.00 94.56 249 HIS A O 1
ATOM 2024 N N . LEU A 1 250 ? -10.534 11.075 11.637 1.00 95.31 250 LEU A N 1
ATOM 2025 C CA . LEU A 1 250 ? -11.235 10.418 10.546 1.00 95.31 250 LEU A CA 1
ATOM 2026 C C . LEU A 1 250 ? -12.081 9.260 11.067 1.00 95.31 250 LEU A C 1
ATOM 2028 O O . LEU A 1 250 ? -11.686 8.527 11.980 1.00 95.31 250 LEU A O 1
ATOM 2032 N N . PHE A 1 251 ? -13.243 9.088 10.444 1.00 98.19 251 PHE A N 1
ATOM 2033 C CA . PHE A 1 251 ? -14.079 7.921 10.663 1.00 98.19 251 PHE A CA 1
ATOM 2034 C C . PHE A 1 251 ? -13.449 6.725 9.972 1.00 98.19 251 PHE A C 1
ATOM 2036 O O . PHE A 1 251 ? -13.294 6.708 8.749 1.00 98.19 251 PHE A O 1
ATOM 2043 N N . GLY A 1 252 ? -13.029 5.744 10.760 1.00 97.62 252 GLY A N 1
ATOM 2044 C CA . GLY A 1 252 ? -12.284 4.627 10.213 1.00 97.62 252 GLY A CA 1
ATOM 2045 C C . GLY A 1 252 ? -12.161 3.440 11.145 1.00 97.62 252 GLY A C 1
ATOM 2046 O O . GLY A 1 252 ? -12.486 3.501 12.332 1.00 97.62 252 GLY A O 1
ATOM 2047 N N . ALA A 1 253 ? -11.712 2.340 10.568 1.00 98.44 253 ALA A N 1
ATOM 2048 C CA . ALA A 1 253 ? -11.393 1.102 11.245 1.00 98.44 253 ALA A CA 1
ATOM 2049 C C . ALA A 1 253 ? -10.275 0.386 10.481 1.00 98.44 253 ALA A C 1
ATOM 2051 O O . ALA A 1 253 ? -9.956 0.718 9.339 1.00 98.44 253 ALA A O 1
ATOM 2052 N N . VAL A 1 254 ? -9.719 -0.654 11.084 1.00 98.50 254 VAL A N 1
ATOM 2053 C CA . VAL A 1 254 ? -8.831 -1.595 10.409 1.00 98.50 254 VAL A CA 1
ATOM 2054 C C . VAL A 1 254 ? -9.425 -2.983 10.521 1.00 98.50 254 VAL A C 1
ATOM 2056 O O . VAL A 1 254 ? -9.860 -3.404 11.590 1.00 98.50 254 VAL A O 1
ATOM 2059 N N . VAL A 1 255 ? -9.433 -3.702 9.409 1.00 98.25 255 VAL A N 1
ATOM 2060 C CA . VAL A 1 255 ? -9.752 -5.125 9.396 1.00 98.25 255 VAL A CA 1
ATOM 2061 C C . VAL A 1 255 ? -8.458 -5.885 9.594 1.00 98.25 255 VAL A C 1
ATOM 2063 O O . VAL A 1 255 ? -7.493 -5.613 8.886 1.00 98.25 255 VAL A O 1
ATOM 2066 N N . VAL A 1 256 ? -8.456 -6.847 10.508 1.00 98.00 256 VAL A N 1
ATOM 2067 C CA . VAL A 1 256 ? -7.375 -7.815 10.697 1.00 98.00 256 VAL A CA 1
ATOM 2068 C C . VAL A 1 256 ? -7.947 -9.206 10.465 1.00 98.00 256 VAL A C 1
ATOM 2070 O O . VAL A 1 256 ? -8.898 -9.617 11.127 1.00 98.00 256 VAL A O 1
ATOM 2073 N N . GLU A 1 257 ? -7.393 -9.935 9.505 1.00 97.75 257 GLU A N 1
ATOM 2074 C CA . GLU A 1 257 ? -7.766 -11.314 9.208 1.00 97.75 257 GLU A CA 1
ATOM 2075 C C . GLU A 1 257 ? -6.661 -12.244 9.692 1.00 97.75 257 GLU A C 1
ATOM 2077 O O . GLU A 1 257 ? -5.565 -12.242 9.138 1.00 97.75 257 GLU A O 1
ATOM 2082 N N . ILE A 1 258 ? -6.954 -13.046 10.712 1.00 96.88 258 ILE A N 1
ATOM 2083 C CA . ILE A 1 258 ? -6.039 -14.063 11.228 1.00 96.88 258 ILE A CA 1
ATOM 2084 C C . ILE A 1 258 ? -6.260 -15.353 10.439 1.00 96.88 258 ILE A C 1
ATOM 2086 O O . ILE A 1 258 ? -7.362 -15.918 10.447 1.00 96.88 258 ILE A O 1
ATOM 2090 N N . VAL A 1 259 ? -5.217 -15.797 9.739 1.00 95.75 259 VAL A N 1
ATOM 2091 C CA . VAL A 1 259 ? -5.231 -17.005 8.899 1.00 95.75 259 VAL A CA 1
ATOM 2092 C C . VAL A 1 259 ? -4.769 -18.217 9.706 1.00 95.75 259 VAL A C 1
ATOM 2094 O O . VAL A 1 259 ? -5.406 -19.272 9.669 1.00 95.75 259 VAL A O 1
ATOM 2097 N N . ASP A 1 260 ? -3.694 -18.044 10.469 1.00 93.56 260 ASP A N 1
ATOM 2098 C CA . ASP A 1 260 ? -3.093 -19.035 11.358 1.00 93.56 260 ASP A CA 1
ATOM 2099 C C . ASP A 1 260 ? -2.289 -18.344 12.474 1.00 93.56 260 ASP A C 1
ATOM 2101 O O . ASP A 1 260 ? -2.388 -17.127 12.671 1.00 93.56 260 ASP A O 1
ATOM 2105 N N . ASP A 1 261 ? -1.508 -19.129 13.213 1.00 92.31 261 ASP A N 1
ATOM 2106 C CA . ASP A 1 261 ? -0.743 -18.692 14.380 1.00 92.31 261 ASP A CA 1
ATOM 2107 C C . ASP A 1 261 ? 0.278 -17.589 14.053 1.00 92.31 261 ASP A C 1
ATOM 2109 O O . ASP A 1 261 ? 0.588 -16.761 14.908 1.00 92.31 261 ASP A O 1
ATOM 2113 N N . THR A 1 262 ? 0.743 -17.511 12.802 1.00 91.12 262 THR A N 1
ATOM 2114 C CA . THR A 1 262 ? 1.813 -16.598 12.361 1.00 91.12 262 THR A CA 1
ATOM 2115 C C . THR A 1 262 ? 1.449 -15.725 11.155 1.00 91.12 262 THR A C 1
ATOM 2117 O O . THR A 1 262 ? 2.178 -14.786 10.836 1.00 91.12 262 THR A O 1
ATOM 2120 N N . THR A 1 263 ? 0.312 -15.975 10.505 1.00 93.31 263 THR A N 1
ATOM 2121 C CA . THR A 1 263 ? -0.111 -15.269 9.290 1.00 93.31 263 THR A CA 1
ATOM 2122 C C . THR A 1 263 ? -1.349 -14.417 9.539 1.00 93.31 263 THR A C 1
ATOM 2124 O O . THR A 1 263 ? -2.381 -14.897 10.022 1.00 93.31 263 THR A O 1
ATOM 2127 N N . PHE A 1 264 ? -1.267 -13.144 9.148 1.00 95.69 264 PHE A N 1
ATOM 2128 C CA . PHE A 1 264 ? -2.388 -12.212 9.189 1.00 95.69 264 PHE A CA 1
ATOM 2129 C C . PHE A 1 264 ? -2.400 -11.271 7.978 1.00 95.69 264 PHE A C 1
ATOM 2131 O O . PHE A 1 264 ? -1.358 -10.891 7.446 1.00 95.69 264 PHE A O 1
ATOM 2138 N N . HIS A 1 265 ? -3.586 -10.831 7.577 1.00 97.44 265 HIS A N 1
ATOM 2139 C CA . HIS A 1 265 ? -3.761 -9.736 6.621 1.00 97.44 265 HIS A CA 1
ATOM 2140 C C . HIS A 1 265 ? -4.439 -8.562 7.297 1.00 97.44 265 HIS A C 1
ATOM 2142 O O . HIS A 1 265 ? -5.207 -8.744 8.242 1.00 97.44 265 HIS A O 1
ATOM 2148 N N . PHE A 1 266 ? -4.170 -7.355 6.819 1.00 97.31 266 PHE A N 1
ATOM 2149 C CA . PHE A 1 266 ? -4.845 -6.171 7.321 1.00 97.31 266 PHE A CA 1
ATOM 2150 C C . PHE A 1 266 ? -5.238 -5.236 6.191 1.00 97.31 266 PHE A C 1
ATOM 2152 O O . PHE A 1 266 ? -4.645 -5.252 5.116 1.00 97.31 266 PHE A O 1
ATOM 2159 N N . ARG A 1 267 ? -6.245 -4.405 6.449 1.00 95.94 267 ARG A N 1
ATOM 2160 C CA . ARG A 1 267 ? -6.678 -3.367 5.514 1.00 95.94 267 ARG A CA 1
ATOM 2161 C C . ARG A 1 267 ? -7.418 -2.243 6.215 1.00 95.94 267 ARG A C 1
ATOM 2163 O O . ARG A 1 267 ? -8.152 -2.472 7.175 1.00 95.94 267 ARG A O 1
ATOM 2170 N N . GLN A 1 268 ? -7.218 -1.028 5.725 1.00 97.75 268 GLN A N 1
ATOM 2171 C CA . GLN A 1 268 ? -7.836 0.180 6.257 1.00 97.75 268 GLN A CA 1
ATOM 2172 C C . GLN A 1 268 ? -9.252 0.334 5.697 1.00 97.75 268 GLN A C 1
ATOM 2174 O O . GLN A 1 268 ? -9.465 0.213 4.493 1.00 97.75 268 GLN A O 1
ATOM 2179 N N . LEU A 1 269 ? -10.204 0.640 6.572 1.00 97.88 269 LEU A N 1
ATOM 2180 C CA . LEU A 1 269 ? -11.555 1.070 6.238 1.00 97.88 269 LEU A CA 1
ATOM 2181 C C . LEU A 1 269 ? -11.663 2.546 6.607 1.00 97.88 269 LEU A C 1
ATOM 2183 O O . LEU A 1 269 ? -11.735 2.878 7.785 1.00 97.88 269 LEU A O 1
ATOM 2187 N N . ILE A 1 270 ? -11.651 3.433 5.619 1.00 97.19 270 ILE A N 1
ATOM 2188 C CA . ILE A 1 270 ? -11.771 4.881 5.836 1.00 97.19 270 ILE A CA 1
ATOM 2189 C C . ILE A 1 270 ? -13.100 5.311 5.252 1.00 97.19 270 ILE A C 1
ATOM 2191 O O . ILE A 1 270 ? -13.307 5.119 4.059 1.00 97.19 270 ILE A O 1
ATOM 2195 N N . ALA A 1 271 ? -13.990 5.862 6.071 1.00 97.75 271 ALA A N 1
ATOM 2196 C CA . ALA A 1 271 ? -15.319 6.255 5.633 1.00 97.75 271 ALA A CA 1
ATOM 2197 C C . ALA A 1 271 ? -15.258 7.386 4.590 1.00 97.75 271 ALA A C 1
ATOM 2199 O O . ALA A 1 271 ? -14.403 8.269 4.672 1.00 97.75 271 ALA A O 1
ATOM 2200 N N . ASP A 1 272 ? -16.153 7.351 3.604 1.00 96.88 272 ASP A N 1
ATOM 2201 C CA . ASP A 1 272 ? -16.377 8.478 2.696 1.00 96.88 272 ASP A CA 1
ATOM 2202 C C . ASP A 1 272 ? -17.299 9.532 3.336 1.00 96.88 272 ASP A C 1
ATOM 2204 O O . ASP A 1 272 ? -17.703 9.423 4.497 1.00 96.88 272 ASP A O 1
ATOM 2208 N N . ASP A 1 273 ? -17.638 10.565 2.568 1.00 95.12 273 ASP A N 1
ATOM 2209 C CA . ASP A 1 273 ? -18.532 11.656 2.969 1.00 95.12 273 ASP A CA 1
ATOM 2210 C C . ASP A 1 273 ? -19.954 11.195 3.335 1.00 95.12 273 ASP A C 1
ATOM 2212 O O . ASP A 1 273 ? -20.685 11.913 4.016 1.00 95.12 273 ASP A O 1
ATOM 2216 N N . LYS A 1 274 ? -20.343 9.987 2.918 1.00 96.38 274 LYS A N 1
ATOM 2217 C CA . LYS A 1 274 ? -21.638 9.356 3.200 1.00 96.38 274 LYS A CA 1
ATOM 2218 C C . LYS A 1 274 ? -21.533 8.266 4.265 1.00 96.38 274 LYS A C 1
ATOM 2220 O O . LYS A 1 274 ? -22.471 7.495 4.465 1.00 96.38 274 LYS A O 1
ATOM 2225 N N . PHE A 1 275 ? -20.399 8.187 4.960 1.00 98.00 275 PHE A N 1
ATOM 2226 C CA . PHE A 1 275 ? -20.104 7.155 5.950 1.00 98.00 275 PHE A CA 1
ATOM 2227 C C . PHE A 1 275 ? -20.145 5.728 5.386 1.00 98.00 275 PHE A C 1
ATOM 2229 O O . PHE A 1 275 ? -20.439 4.769 6.110 1.00 98.00 275 PHE A O 1
ATOM 2236 N N . GLY A 1 276 ? -19.882 5.572 4.090 1.00 98.25 276 GLY A N 1
ATOM 2237 C CA . GLY A 1 276 ? -19.723 4.285 3.435 1.00 98.25 276 GLY A CA 1
ATOM 2238 C C . GLY A 1 276 ? -18.261 3.887 3.252 1.00 98.25 276 GLY A C 1
ATOM 2239 O O . GLY A 1 276 ? -17.352 4.693 3.433 1.00 98.25 276 GLY A O 1
ATOM 2240 N N . VAL A 1 277 ? -18.013 2.624 2.904 1.00 98.44 277 VAL A N 1
ATOM 2241 C CA . VAL A 1 277 ? -16.668 2.085 2.668 1.00 98.44 277 VAL A CA 1
ATOM 2242 C C . VAL A 1 277 ? -16.662 0.965 1.633 1.00 98.44 277 VAL A C 1
ATOM 2244 O O . VAL A 1 277 ? -17.536 0.098 1.639 1.00 98.44 277 VAL A O 1
ATOM 2247 N N . CYS A 1 278 ? -15.672 0.979 0.744 1.00 98.19 278 CYS A N 1
ATOM 2248 C CA . CYS A 1 278 ? -15.403 -0.100 -0.202 1.00 98.19 278 CYS A CA 1
ATOM 2249 C C . CYS A 1 278 ? -14.446 -1.149 0.392 1.00 98.19 278 CYS A C 1
ATOM 2251 O O . CYS A 1 278 ? -13.537 -0.805 1.147 1.00 98.19 278 CYS A O 1
ATOM 2253 N N . ASP A 1 279 ? -14.611 -2.418 0.013 1.00 97.31 279 ASP A N 1
ATOM 2254 C CA . ASP A 1 279 ? -13.697 -3.511 0.374 1.00 97.31 279 ASP A CA 1
ATOM 2255 C C . ASP A 1 279 ? -13.298 -4.353 -0.851 1.00 97.31 279 ASP A C 1
ATOM 2257 O O . ASP A 1 279 ? -13.973 -4.372 -1.882 1.00 97.31 279 ASP A O 1
ATOM 2261 N N . ILE A 1 280 ? -12.188 -5.084 -0.731 1.00 95.69 280 ILE A N 1
ATOM 2262 C CA . ILE A 1 280 ? -11.608 -5.957 -1.772 1.00 95.69 280 ILE A CA 1
ATOM 2263 C C . ILE A 1 280 ? -12.465 -7.187 -2.115 1.00 95.69 280 ILE A C 1
ATOM 2265 O O . ILE A 1 280 ? -12.109 -7.982 -2.984 1.00 95.69 280 ILE A O 1
ATOM 2269 N N . ASN A 1 281 ? -13.597 -7.370 -1.438 1.00 95.44 281 ASN A N 1
ATOM 2270 C CA . ASN A 1 281 ? -14.641 -8.310 -1.838 1.00 95.44 281 ASN A CA 1
ATOM 2271 C C . ASN A 1 281 ? -15.635 -7.702 -2.848 1.00 95.44 281 ASN A C 1
ATOM 2273 O O . ASN A 1 281 ? -16.691 -8.287 -3.090 1.00 95.44 281 ASN A O 1
ATOM 2277 N N . MET A 1 282 ? -15.293 -6.542 -3.418 1.00 97.00 282 MET A N 1
ATOM 2278 C CA . MET A 1 282 ? -16.059 -5.837 -4.443 1.00 97.00 282 MET A CA 1
ATOM 2279 C C . MET A 1 282 ? -17.434 -5.369 -3.960 1.00 97.00 282 MET A C 1
ATOM 2281 O O . MET A 1 282 ? -18.388 -5.302 -4.733 1.00 97.00 282 MET A O 1
ATOM 2285 N N . LYS A 1 283 ? -17.541 -5.018 -2.673 1.00 98.06 283 LYS A N 1
ATOM 2286 C CA . LYS A 1 283 ? -18.747 -4.436 -2.079 1.00 98.06 283 LYS A CA 1
ATOM 2287 C C . LYS A 1 283 ? -18.473 -3.047 -1.508 1.00 98.06 283 LYS A C 1
ATOM 2289 O O . LYS A 1 283 ? -17.429 -2.792 -0.913 1.00 98.06 283 LYS A O 1
ATOM 2294 N N . TYR A 1 284 ? -19.464 -2.176 -1.650 1.00 98.50 284 TYR A N 1
ATOM 2295 C CA . TYR A 1 284 ? -19.588 -0.901 -0.958 1.00 98.50 284 TYR A CA 1
ATOM 2296 C C . TYR A 1 284 ? -20.622 -1.032 0.162 1.00 98.50 284 TYR A C 1
ATOM 2298 O O . TYR A 1 284 ? -21.794 -1.334 -0.084 1.00 98.50 284 TYR A O 1
ATOM 2306 N N . TYR A 1 285 ? -20.189 -0.802 1.393 1.00 98.56 285 TYR A N 1
ATOM 2307 C CA . TYR A 1 285 ? -21.010 -0.829 2.596 1.00 98.56 285 TYR A CA 1
ATOM 2308 C C . TYR A 1 285 ? -21.402 0.591 2.964 1.00 98.56 285 TYR A C 1
ATOM 2310 O O . TYR A 1 285 ? -20.557 1.471 2.990 1.00 98.56 285 TYR A O 1
ATOM 2318 N N . HIS A 1 286 ? -22.671 0.814 3.277 1.00 97.50 286 HIS A N 1
ATOM 2319 C CA . HIS A 1 286 ? -23.216 2.130 3.596 1.00 97.50 286 HIS A CA 1
ATOM 2320 C C . HIS A 1 286 ? -24.277 1.990 4.701 1.00 97.50 286 HIS A C 1
ATOM 2322 O O . HIS A 1 286 ? -24.887 0.916 4.811 1.00 97.50 286 HIS A O 1
ATOM 2328 N N . PRO A 1 287 ? -24.604 3.047 5.473 1.00 97.44 287 PRO A N 1
ATOM 2329 C CA . PRO A 1 287 ? -25.600 2.955 6.543 1.00 97.44 287 PRO A CA 1
ATOM 2330 C C . PRO A 1 287 ? -26.956 2.426 6.059 1.00 97.44 287 PRO A C 1
ATOM 2332 O O . PRO A 1 287 ? -27.655 1.723 6.788 1.00 97.44 287 PRO A O 1
ATOM 2335 N N . HIS A 1 288 ? -27.299 2.693 4.796 1.00 96.81 288 HIS A N 1
ATOM 2336 C CA . HIS A 1 288 ? -28.561 2.287 4.166 1.00 96.81 288 HIS A CA 1
ATOM 2337 C C . HIS A 1 288 ? -28.484 1.032 3.281 1.00 96.81 288 HIS A C 1
ATOM 2339 O O . HIS A 1 288 ? -29.524 0.551 2.844 1.00 96.81 288 HIS A O 1
ATOM 2345 N N . GLY A 1 289 ? -27.307 0.470 2.988 1.00 97.12 289 GLY A N 1
ATOM 2346 C CA . GLY A 1 289 ? -27.219 -0.577 1.962 1.00 97.12 289 GLY A CA 1
ATOM 2347 C C . GLY A 1 289 ? -25.875 -1.285 1.855 1.00 97.12 289 GLY A C 1
ATOM 2348 O O . GLY A 1 289 ? -24.876 -0.839 2.405 1.00 97.12 289 GLY A O 1
ATOM 2349 N N . ILE A 1 290 ? -25.873 -2.394 1.120 1.00 98.38 290 ILE A N 1
ATOM 2350 C CA . ILE A 1 290 ? -24.669 -2.966 0.509 1.00 98.38 290 ILE A CA 1
ATOM 2351 C C . ILE A 1 290 ? -24.877 -2.869 -1.001 1.00 98.38 290 ILE A C 1
ATOM 2353 O O . ILE A 1 290 ? -25.977 -3.148 -1.480 1.00 98.38 290 ILE A O 1
ATOM 2357 N N . ARG A 1 291 ? -23.856 -2.448 -1.742 1.00 97.75 291 ARG A N 1
ATOM 2358 C CA . ARG A 1 291 ? -23.870 -2.384 -3.208 1.00 97.75 291 ARG A CA 1
ATOM 2359 C C . ARG A 1 291 ? -22.658 -3.113 -3.762 1.00 97.75 291 ARG A C 1
ATOM 2361 O O . ARG A 1 291 ? -21.617 -3.128 -3.115 1.00 97.75 291 ARG A O 1
ATOM 2368 N N . GLN A 1 292 ? -22.794 -3.695 -4.945 1.00 97.75 292 GLN A N 1
ATOM 2369 C CA . GLN A 1 292 ? -21.666 -4.289 -5.653 1.00 97.75 292 GLN A CA 1
ATOM 2370 C C . GLN A 1 292 ? -20.837 -3.191 -6.336 1.00 97.75 292 GLN A C 1
ATOM 2372 O O . GLN A 1 292 ? -21.377 -2.158 -6.736 1.00 97.75 292 GLN A O 1
ATOM 2377 N N . ILE A 1 293 ? -19.533 -3.420 -6.443 1.00 97.12 293 ILE A N 1
ATOM 2378 C CA . ILE A 1 293 ? -18.584 -2.633 -7.229 1.00 97.12 293 ILE A CA 1
ATOM 2379 C C . ILE A 1 293 ? -18.087 -3.536 -8.360 1.00 97.12 293 ILE A C 1
ATOM 2381 O O . ILE A 1 293 ? -17.701 -4.673 -8.105 1.00 97.12 293 ILE A O 1
ATOM 2385 N N . ASP A 1 294 ? -18.066 -3.040 -9.594 1.00 96.06 294 ASP A N 1
ATOM 2386 C CA . ASP A 1 294 ? -17.676 -3.861 -10.752 1.00 96.06 294 ASP A CA 1
ATOM 2387 C C . ASP A 1 294 ? -16.164 -3.840 -11.028 1.00 96.06 294 ASP A C 1
ATOM 2389 O O . ASP A 1 294 ? -15.606 -4.795 -11.567 1.00 96.06 294 ASP A O 1
ATOM 2393 N N . SER A 1 295 ? -15.504 -2.743 -10.652 1.00 97.50 295 SER A N 1
ATOM 2394 C CA . SER A 1 295 ? -14.086 -2.473 -10.907 1.00 97.50 295 SER A CA 1
ATOM 2395 C C . SER A 1 295 ? -13.537 -1.468 -9.899 1.00 97.50 295 SER A C 1
ATOM 2397 O O . SER A 1 295 ? -14.249 -0.531 -9.518 1.00 97.50 295 SER A O 1
ATOM 2399 N N . VAL A 1 296 ? -12.264 -1.586 -9.536 1.00 98.56 296 VAL A N 1
ATOM 2400 C CA . VAL A 1 296 ? -11.543 -0.533 -8.802 1.00 98.56 296 VAL A CA 1
ATOM 2401 C C . VAL A 1 296 ? -11.006 0.532 -9.766 1.00 98.56 296 VAL A C 1
ATOM 2403 O O . VAL A 1 296 ? -10.898 0.299 -10.968 1.00 98.56 296 VAL A O 1
ATOM 2406 N N . ASP A 1 297 ? -10.692 1.728 -9.267 1.00 98.75 297 ASP A N 1
ATOM 2407 C CA . ASP A 1 297 ? -10.142 2.787 -10.120 1.00 98.75 297 ASP A CA 1
ATOM 2408 C C . ASP A 1 297 ? -8.685 2.494 -10.468 1.00 98.75 297 ASP A C 1
ATOM 2410 O O . ASP A 1 297 ? -8.329 2.412 -11.638 1.00 98.75 297 ASP A O 1
ATOM 2414 N N . THR A 1 298 ? -7.852 2.293 -9.449 1.00 98.81 298 THR A N 1
ATOM 2415 C CA . THR A 1 298 ? -6.406 2.188 -9.635 1.00 98.81 298 THR A CA 1
ATOM 2416 C C . THR A 1 298 ? -5.805 1.126 -8.717 1.00 98.81 298 THR A C 1
ATOM 2418 O O . THR A 1 298 ? -6.173 1.034 -7.547 1.00 98.81 298 THR A O 1
ATOM 2421 N N . LEU A 1 299 ? -4.844 0.355 -9.227 1.00 98.81 299 LEU A N 1
ATOM 2422 C CA . LEU A 1 299 ? -3.936 -0.480 -8.444 1.00 98.81 299 LEU A CA 1
ATOM 2423 C C . LEU A 1 299 ? -2.514 0.081 -8.561 1.00 98.81 299 LEU A C 1
ATOM 2425 O O . LEU A 1 299 ? -1.934 0.077 -9.643 1.00 98.81 299 LEU A O 1
ATOM 2429 N N . VAL A 1 300 ? -1.931 0.521 -7.450 1.00 98.81 300 VAL A N 1
ATOM 2430 C CA . VAL A 1 300 ? -0.512 0.889 -7.363 1.00 98.81 300 VAL A CA 1
ATOM 2431 C C . VAL A 1 300 ? 0.256 -0.320 -6.844 1.00 98.81 300 VAL A C 1
ATOM 2433 O O . VAL A 1 300 ? 0.069 -0.735 -5.694 1.00 98.81 300 VAL A O 1
ATOM 2436 N N . THR A 1 301 ? 1.092 -0.924 -7.689 1.00 98.44 301 THR A N 1
ATOM 2437 C CA . THR A 1 301 ? 1.909 -2.069 -7.269 1.00 98.44 301 THR A CA 1
ATOM 2438 C C . THR A 1 301 ? 3.138 -1.597 -6.501 1.00 98.44 301 THR A C 1
ATOM 2440 O O . THR A 1 301 ? 3.616 -0.489 -6.718 1.00 98.44 301 THR A O 1
ATOM 2443 N N . GLY A 1 302 ? 3.681 -2.464 -5.646 1.00 97.81 302 GLY A N 1
ATOM 2444 C CA . GLY A 1 302 ? 4.987 -2.249 -5.026 1.00 97.81 302 GLY A CA 1
ATOM 2445 C C . GLY A 1 302 ? 6.092 -2.133 -6.075 1.00 97.81 302 GLY A C 1
ATOM 2446 O O . GLY A 1 302 ? 5.922 -2.636 -7.189 1.00 97.81 302 GLY A O 1
ATOM 2447 N N . ASP A 1 303 ? 7.210 -1.512 -5.696 1.00 97.25 303 ASP A N 1
ATOM 2448 C CA . ASP A 1 303 ? 8.396 -1.346 -6.551 1.00 97.25 303 ASP A CA 1
ATOM 2449 C C . ASP A 1 303 ? 8.792 -2.685 -7.184 1.00 97.25 303 ASP A C 1
ATOM 2451 O O . ASP A 1 303 ? 9.025 -3.664 -6.463 1.00 97.25 303 ASP A O 1
ATOM 2455 N N . TRP A 1 304 ? 8.771 -2.763 -8.514 1.00 97.31 304 TRP A N 1
ATOM 2456 C CA . TRP A 1 304 ? 8.625 -4.047 -9.201 1.00 97.31 304 TRP A CA 1
ATOM 2457 C C . TRP A 1 304 ? 9.947 -4.784 -9.408 1.00 97.31 304 TRP A C 1
ATOM 2459 O O . TRP A 1 304 ? 10.036 -5.963 -9.057 1.00 97.31 304 TRP A O 1
ATOM 2469 N N . HIS A 1 305 ? 10.943 -4.076 -9.943 1.00 95.81 305 HIS A N 1
ATOM 2470 C CA . HIS A 1 305 ? 12.279 -4.528 -10.331 1.00 95.81 305 HIS A CA 1
ATOM 2471 C C . HIS A 1 305 ? 12.241 -5.886 -11.031 1.00 95.81 305 HIS A C 1
ATOM 2473 O O . HIS A 1 305 ? 12.343 -6.924 -10.375 1.00 95.81 305 HIS A O 1
ATOM 2479 N N . VAL A 1 306 ? 12.045 -5.896 -12.349 1.00 96.69 306 VAL A N 1
ATOM 2480 C CA . VAL A 1 306 ? 11.784 -7.112 -13.140 1.00 96.69 306 VAL A CA 1
ATOM 2481 C C . VAL A 1 306 ? 12.744 -8.268 -12.836 1.00 96.69 306 VAL A C 1
ATOM 2483 O O . VAL A 1 306 ? 12.296 -9.405 -12.671 1.00 96.69 306 VAL A O 1
ATOM 2486 N N . TRP A 1 307 ? 14.049 -8.023 -12.700 1.00 92.44 307 TRP A N 1
ATOM 2487 C CA . TRP A 1 307 ? 14.999 -9.101 -12.391 1.00 92.44 307 TRP A CA 1
ATOM 2488 C C . TRP A 1 307 ? 14.930 -9.579 -10.934 1.00 92.44 307 TRP A C 1
ATOM 2490 O O . TRP A 1 307 ? 15.232 -10.743 -10.641 1.00 92.44 307 TRP A O 1
ATOM 2500 N N . GLN A 1 308 ? 14.506 -8.718 -10.010 1.00 93.69 308 GLN A N 1
ATOM 2501 C CA . GLN A 1 308 ? 14.335 -9.057 -8.595 1.00 93.69 308 GLN A CA 1
ATOM 2502 C C . GLN A 1 308 ? 12.909 -9.496 -8.221 1.00 93.69 308 GLN A C 1
ATOM 2504 O O . GLN A 1 308 ? 12.708 -9.972 -7.093 1.00 93.69 308 GLN A O 1
ATOM 2509 N N . THR A 1 309 ? 11.935 -9.367 -9.129 1.00 95.88 309 THR A N 1
ATOM 2510 C CA . THR A 1 309 ? 10.515 -9.660 -8.891 1.00 95.88 309 THR A CA 1
ATOM 2511 C C . THR A 1 309 ? 10.343 -11.051 -8.278 1.00 95.88 309 THR A C 1
ATOM 2513 O O . THR A 1 309 ? 10.936 -12.042 -8.715 1.00 95.88 309 THR A O 1
ATOM 2516 N N . CYS A 1 310 ? 9.530 -11.142 -7.225 1.00 96.31 310 CYS A N 1
ATOM 2517 C CA . CYS A 1 310 ? 9.182 -12.419 -6.622 1.00 96.31 310 CYS A CA 1
ATOM 2518 C C . CYS A 1 310 ? 8.128 -13.119 -7.495 1.00 96.31 310 CYS A C 1
ATOM 2520 O O . CYS A 1 310 ? 7.028 -12.581 -7.637 1.00 96.31 310 CYS A O 1
ATOM 2522 N N . PRO A 1 311 ? 8.388 -14.332 -8.025 1.00 96.50 311 PRO A N 1
ATOM 2523 C CA . PRO A 1 311 ? 7.420 -15.033 -8.874 1.00 96.50 311 PRO A CA 1
ATOM 2524 C C . PRO A 1 311 ? 6.073 -15.276 -8.183 1.00 96.50 311 PRO A C 1
ATOM 2526 O O . PRO A 1 311 ? 5.030 -15.189 -8.818 1.00 96.50 311 PRO A O 1
ATOM 2529 N N . VAL A 1 312 ? 6.089 -15.514 -6.865 1.00 96.81 312 VAL A N 1
ATOM 2530 C CA . VAL A 1 312 ? 4.869 -15.697 -6.065 1.00 96.81 312 VAL A CA 1
ATOM 2531 C C . VAL A 1 312 ? 4.047 -14.409 -6.013 1.00 96.81 312 VAL A C 1
ATOM 2533 O O . VAL A 1 312 ? 2.834 -14.452 -6.168 1.00 96.81 312 VAL A O 1
ATOM 2536 N N . VAL A 1 313 ? 4.692 -13.252 -5.833 1.00 97.50 313 VAL A N 1
ATOM 2537 C CA . VAL A 1 313 ? 3.997 -11.954 -5.829 1.00 97.50 313 VAL A CA 1
ATOM 2538 C C . VAL A 1 313 ? 3.452 -11.644 -7.218 1.00 97.50 313 VAL A C 1
ATOM 2540 O O . VAL A 1 313 ? 2.303 -11.238 -7.344 1.00 97.50 313 VAL A O 1
ATOM 2543 N N . ARG A 1 314 ? 4.237 -11.909 -8.265 1.00 97.94 314 ARG A N 1
ATOM 2544 C CA . ARG A 1 314 ? 3.807 -11.756 -9.656 1.00 97.94 314 ARG A CA 1
ATOM 2545 C C . ARG A 1 314 ? 2.552 -12.566 -9.976 1.00 97.94 314 ARG A C 1
ATOM 2547 O O . ARG A 1 314 ? 1.618 -12.011 -10.552 1.00 97.94 314 ARG A O 1
ATOM 2554 N N . GLU A 1 315 ? 2.518 -13.834 -9.569 1.00 97.62 315 GLU A N 1
ATOM 2555 C CA . GLU A 1 315 ? 1.358 -14.711 -9.760 1.00 97.62 315 GLU A CA 1
ATOM 2556 C C . GLU A 1 315 ? 0.144 -14.230 -8.958 1.00 97.62 315 GLU A C 1
ATOM 2558 O O . GLU A 1 315 ? -0.954 -14.134 -9.490 1.00 97.62 315 GLU A O 1
ATOM 2563 N N . VAL A 1 316 ? 0.327 -13.833 -7.699 1.00 97.56 316 VAL A N 1
ATOM 2564 C CA . VAL A 1 316 ? -0.776 -13.311 -6.876 1.00 97.56 316 VAL A CA 1
ATOM 2565 C C . VAL A 1 316 ? -1.343 -12.006 -7.426 1.00 97.56 316 VAL A C 1
ATOM 2567 O O . VAL A 1 316 ? -2.542 -11.757 -7.306 1.00 97.56 316 VAL A O 1
ATOM 2570 N N . THR A 1 317 ? -0.507 -11.160 -8.025 1.00 98.38 317 THR A N 1
ATOM 2571 C CA . THR A 1 317 ? -0.941 -9.867 -8.553 1.00 98.38 317 THR A CA 1
ATOM 2572 C C . THR A 1 317 ? -1.644 -10.010 -9.899 1.00 98.38 317 THR A C 1
ATOM 2574 O O . THR A 1 317 ? -2.739 -9.474 -10.052 1.00 98.38 317 THR A O 1
ATOM 2577 N N . TYR A 1 318 ? -1.052 -10.734 -10.852 1.00 98.12 318 TYR A N 1
ATOM 2578 C CA . TYR A 1 318 ? -1.503 -10.765 -12.253 1.00 98.12 318 TYR A CA 1
ATOM 2579 C C . TYR A 1 318 ? -2.023 -12.125 -12.730 1.00 98.12 318 TYR A C 1
ATOM 2581 O O . TYR A 1 318 ? -2.618 -12.198 -13.801 1.00 98.12 318 TYR A O 1
ATOM 2589 N N . GLY A 1 319 ? -1.785 -13.198 -11.978 1.00 96.12 319 GLY A N 1
ATOM 2590 C CA . GLY A 1 319 ? -2.271 -14.532 -12.310 1.00 96.12 319 GLY A CA 1
ATOM 2591 C C . GLY A 1 319 ? -3.794 -14.634 -12.241 1.00 96.12 319 GLY A C 1
ATOM 2592 O O . GLY A 1 319 ? -4.494 -13.759 -11.720 1.00 96.12 319 GLY A O 1
ATOM 2593 N N . LYS A 1 320 ? -4.330 -15.736 -12.767 1.00 94.12 320 LYS A N 1
ATOM 2594 C CA . LYS A 1 320 ? -5.775 -15.995 -12.771 1.00 94.12 320 LYS A CA 1
ATOM 2595 C C . LYS A 1 320 ? -6.293 -16.142 -11.337 1.00 94.12 320 LYS A C 1
ATOM 2597 O O . LYS A 1 320 ? -5.749 -16.912 -10.552 1.00 94.12 320 LYS A O 1
ATOM 2602 N N . GLY A 1 321 ? -7.364 -15.432 -10.993 1.00 92.25 321 GLY A N 1
ATOM 2603 C CA . GLY A 1 321 ? -7.854 -15.326 -9.616 1.00 92.25 321 GLY A CA 1
ATOM 2604 C C . GLY A 1 321 ? -6.973 -14.463 -8.702 1.00 92.25 321 GLY A C 1
ATOM 2605 O O . GLY A 1 321 ? -7.215 -14.419 -7.494 1.00 92.25 321 GLY A O 1
ATOM 2606 N N . GLY A 1 322 ? -5.964 -13.789 -9.261 1.00 96.19 322 GLY A N 1
ATOM 2607 C CA . GLY A 1 322 ? -5.118 -12.821 -8.579 1.00 96.19 322 GLY A CA 1
ATOM 2608 C C . GLY A 1 322 ? -5.800 -11.468 -8.369 1.00 96.19 322 GLY A C 1
ATOM 2609 O O . GLY A 1 322 ? -6.987 -11.279 -8.643 1.00 96.19 322 GLY A O 1
ATOM 2610 N N . ILE A 1 323 ? -5.034 -10.502 -7.863 1.00 98.12 323 ILE A N 1
ATOM 2611 C CA . ILE A 1 323 ? -5.526 -9.165 -7.500 1.00 98.12 323 ILE A CA 1
ATOM 2612 C C . ILE A 1 323 ? -6.122 -8.449 -8.719 1.00 98.12 323 ILE A C 1
ATOM 2614 O O . ILE A 1 323 ? -7.226 -7.919 -8.634 1.00 98.12 323 ILE A O 1
ATOM 2618 N N . VAL A 1 324 ? -5.420 -8.435 -9.852 1.00 98.31 324 VAL A N 1
ATOM 2619 C CA . VAL A 1 324 ? -5.861 -7.718 -11.057 1.00 98.31 324 VAL A CA 1
ATOM 2620 C C . VAL A 1 324 ? -7.103 -8.361 -11.675 1.00 98.31 324 VAL A C 1
ATOM 2622 O O . VAL A 1 324 ? -8.045 -7.642 -12.004 1.00 98.31 324 VAL A O 1
ATOM 2625 N N . ASP A 1 325 ? -7.156 -9.692 -11.750 1.00 96.81 325 ASP A N 1
ATOM 2626 C CA . ASP A 1 325 ? -8.309 -10.436 -12.284 1.00 96.81 325 ASP A CA 1
ATOM 2627 C C . ASP A 1 325 ? -9.580 -10.211 -11.440 1.00 96.81 325 ASP A C 1
ATOM 2629 O O . ASP A 1 325 ? -10.679 -10.012 -11.963 1.00 96.81 325 ASP A O 1
ATOM 2633 N N . LEU A 1 326 ? -9.427 -10.164 -10.111 1.00 96.38 326 LEU A N 1
ATOM 2634 C CA . LEU A 1 326 ? -10.544 -9.967 -9.185 1.00 96.38 326 LEU A CA 1
ATOM 2635 C C . LEU A 1 326 ? -11.001 -8.510 -9.078 1.00 96.38 326 LEU A C 1
ATOM 2637 O O . LEU A 1 326 ? -12.203 -8.260 -9.005 1.00 96.38 326 LEU A O 1
ATOM 2641 N N . LEU A 1 327 ? -10.063 -7.560 -9.023 1.00 98.00 327 LEU A N 1
ATOM 2642 C CA . LEU A 1 327 ? -10.375 -6.150 -8.775 1.00 98.00 327 LEU A CA 1
ATOM 2643 C C . LEU A 1 327 ? -10.623 -5.349 -10.059 1.00 98.00 327 LEU A C 1
ATOM 2645 O O . LEU A 1 327 ? -11.245 -4.288 -9.986 1.00 98.00 327 LEU A O 1
ATOM 2649 N N . LYS A 1 328 ? -10.153 -5.838 -11.214 1.00 98.00 328 LYS A N 1
ATOM 2650 C CA . LYS A 1 328 ? -10.324 -5.224 -12.543 1.00 98.00 328 LYS A CA 1
ATOM 2651 C C . LYS A 1 328 ? -10.004 -3.720 -12.548 1.00 98.00 328 LYS A C 1
ATOM 2653 O O . LYS A 1 328 ? -10.890 -2.912 -12.829 1.00 98.00 328 LYS A O 1
ATOM 2658 N N . PRO A 1 329 ? -8.781 -3.315 -12.159 1.00 98.56 329 PRO A N 1
ATOM 2659 C CA . PRO A 1 329 ? -8.423 -1.903 -12.076 1.00 98.56 329 PRO A CA 1
ATOM 2660 C C . PRO A 1 329 ? -8.506 -1.219 -13.444 1.00 98.56 329 PRO A C 1
ATOM 2662 O O . PRO A 1 329 ? -8.164 -1.824 -14.455 1.00 98.56 329 PRO A O 1
ATOM 2665 N N . LYS A 1 330 ? -8.897 0.060 -13.477 1.00 98.69 330 LYS A N 1
ATOM 2666 C CA . LYS A 1 330 ? -8.817 0.882 -14.701 1.00 98.69 330 LYS A CA 1
ATOM 2667 C C . LYS A 1 330 ? -7.392 1.354 -14.981 1.00 98.69 330 LYS A C 1
ATOM 2669 O O . LYS A 1 330 ? -7.021 1.501 -16.137 1.00 98.69 330 LYS A O 1
ATOM 2674 N N . PHE A 1 331 ? -6.603 1.562 -13.928 1.00 98.81 331 PHE A N 1
ATOM 2675 C CA . PHE A 1 331 ? -5.196 1.945 -14.013 1.00 98.81 331 PHE A CA 1
ATOM 2676 C C . PHE A 1 331 ? -4.324 1.006 -13.180 1.00 98.81 331 PHE A C 1
ATOM 2678 O O . PHE A 1 331 ? -4.651 0.700 -12.032 1.00 98.81 331 PHE A O 1
ATOM 2685 N N . VAL A 1 332 ? -3.182 0.596 -13.722 1.00 98.75 332 VAL A N 1
ATOM 2686 C CA . VAL A 1 332 ? -2.129 -0.111 -12.985 1.00 98.75 332 VAL A CA 1
ATOM 2687 C C . VAL A 1 332 ? -0.879 0.758 -12.983 1.00 98.75 332 VAL A C 1
ATOM 2689 O O . VAL A 1 332 ? -0.273 0.987 -14.027 1.00 98.75 332 VAL A O 1
ATOM 2692 N N . ILE A 1 333 ? -0.494 1.243 -11.804 1.00 98.75 333 ILE A N 1
ATOM 2693 C CA . ILE A 1 333 ? 0.662 2.124 -11.626 1.00 98.75 333 ILE A CA 1
ATOM 2694 C C . ILE A 1 333 ? 1.883 1.288 -11.242 1.00 98.75 333 ILE A C 1
ATOM 2696 O O . ILE A 1 333 ? 1.823 0.486 -10.301 1.00 98.75 333 ILE A O 1
ATOM 2700 N N . LYS A 1 334 ? 2.989 1.481 -11.964 1.00 98.25 334 LYS A N 1
ATOM 2701 C CA . LYS A 1 334 ? 4.262 0.778 -11.770 1.00 98.25 334 LYS A CA 1
ATOM 2702 C C . LYS A 1 334 ? 5.339 1.758 -11.317 1.00 98.25 334 LYS A C 1
ATOM 2704 O O . LYS A 1 334 ? 5.640 2.712 -12.028 1.00 98.25 334 LYS A O 1
ATOM 2709 N N . HIS A 1 335 ? 5.945 1.474 -10.171 1.00 97.75 335 HIS A N 1
ATOM 2710 C CA . HIS A 1 335 ? 7.185 2.099 -9.720 1.00 97.75 335 HIS A CA 1
ATOM 2711 C C . HIS A 1 335 ? 8.352 1.126 -9.907 1.00 97.75 335 HIS A C 1
ATOM 2713 O O . HIS A 1 335 ? 8.149 -0.088 -9.797 1.00 97.75 335 HIS A O 1
ATOM 2719 N N . ASP A 1 336 ? 9.545 1.666 -10.179 1.00 95.75 336 ASP A N 1
ATOM 2720 C CA . ASP A 1 336 ? 10.794 0.906 -10.321 1.00 95.75 336 ASP A CA 1
ATOM 2721 C C . ASP A 1 336 ? 10.630 -0.344 -11.187 1.00 95.75 336 ASP A C 1
ATOM 2723 O O . ASP A 1 336 ? 10.842 -1.464 -10.734 1.00 95.75 336 ASP A O 1
ATOM 2727 N N . LEU A 1 337 ? 10.174 -0.182 -12.430 1.00 95.94 337 LEU A N 1
ATOM 2728 C CA . LEU A 1 337 ? 10.025 -1.332 -13.320 1.00 95.94 337 LEU A CA 1
ATOM 2729 C C . LEU A 1 337 ? 11.404 -1.924 -13.662 1.00 95.94 337 LEU A C 1
ATOM 2731 O O . LEU A 1 337 ? 11.642 -3.109 -13.435 1.00 95.94 337 LEU A O 1
ATOM 2735 N N . MET A 1 338 ? 12.321 -1.071 -14.121 1.00 95.31 338 MET A N 1
ATOM 2736 C CA . MET A 1 338 ? 13.698 -1.434 -14.442 1.00 95.31 338 MET A CA 1
ATOM 2737 C C . MET A 1 338 ? 14.576 -1.472 -13.183 1.00 95.31 338 MET A C 1
ATOM 2739 O O . MET A 1 338 ? 14.501 -0.584 -12.338 1.00 95.31 338 MET A O 1
ATOM 2743 N N . ASP A 1 339 ? 15.456 -2.469 -13.058 1.00 93.31 339 ASP A N 1
ATOM 2744 C CA . ASP A 1 339 ? 16.408 -2.556 -11.944 1.00 93.31 339 ASP A CA 1
ATOM 2745 C C . ASP A 1 339 ? 17.660 -1.686 -12.175 1.00 93.31 339 ASP A C 1
ATOM 2747 O O . ASP A 1 339 ? 18.265 -1.191 -11.222 1.00 93.31 339 ASP A O 1
ATOM 2751 N N . SER A 1 340 ? 18.083 -1.515 -13.427 1.00 94.56 340 SER A N 1
ATOM 2752 C CA . SER A 1 340 ? 19.368 -0.923 -13.827 1.00 94.56 340 SER A CA 1
ATOM 2753 C C . SER A 1 340 ? 20.574 -1.589 -13.152 1.00 94.56 340 SER A C 1
ATOM 2755 O O . SER A 1 340 ? 21.597 -0.947 -12.881 1.00 94.56 340 SER A O 1
ATOM 2757 N N . THR A 1 341 ? 20.468 -2.890 -12.860 1.00 91.19 341 THR A N 1
ATOM 2758 C CA . THR A 1 341 ? 21.530 -3.641 -12.171 1.00 91.19 341 THR A CA 1
ATOM 2759 C C . THR A 1 341 ? 22.724 -3.865 -13.091 1.00 91.19 341 THR A C 1
ATOM 2761 O O . THR A 1 341 ? 23.865 -3.764 -12.632 1.00 91.19 341 THR A O 1
ATOM 2764 N N . SER A 1 342 ? 22.476 -4.092 -14.387 1.00 93.56 342 SER A N 1
ATOM 2765 C CA . SER A 1 342 ? 23.520 -4.372 -15.386 1.00 93.56 342 SER A CA 1
ATOM 2766 C C . SER A 1 342 ? 24.529 -3.238 -15.566 1.00 93.56 342 SER A C 1
ATOM 2768 O O . SER A 1 342 ? 25.675 -3.476 -15.941 1.00 93.56 342 SER A O 1
ATOM 2770 N N . ILE A 1 343 ? 24.116 -2.011 -15.246 1.00 94.56 343 ILE A N 1
ATOM 2771 C CA . ILE A 1 343 ? 24.856 -0.766 -15.491 1.00 94.56 343 ILE A CA 1
ATOM 2772 C C . ILE A 1 343 ? 24.991 0.106 -14.233 1.00 94.56 343 ILE A C 1
ATOM 2774 O O . ILE A 1 343 ? 25.334 1.294 -14.309 1.00 94.56 343 ILE A O 1
ATOM 2778 N N . SER A 1 344 ? 24.705 -0.453 -13.055 1.00 91.44 344 SER A N 1
ATOM 2779 C CA . SER A 1 344 ? 24.621 0.312 -11.811 1.00 91.44 344 SER A CA 1
ATOM 2780 C C . SER A 1 344 ? 25.930 1.036 -11.485 1.00 91.44 344 SER A C 1
ATOM 2782 O O . SER A 1 344 ? 26.992 0.432 -11.319 1.00 91.44 344 SER A O 1
ATOM 2784 N N . HIS A 1 345 ? 25.854 2.358 -11.333 1.00 89.94 345 HIS A N 1
ATOM 2785 C CA . HIS A 1 345 ? 26.996 3.180 -10.931 1.00 89.94 345 HIS A CA 1
ATOM 2786 C C . HIS A 1 345 ? 27.426 2.930 -9.475 1.00 89.94 345 HIS A C 1
ATOM 2788 O O . HIS A 1 345 ? 28.577 3.183 -9.131 1.00 89.94 345 HIS A O 1
ATOM 2794 N N . HIS A 1 346 ? 26.546 2.381 -8.630 1.00 88.00 346 HIS A N 1
ATOM 2795 C CA . HIS A 1 346 ? 26.888 2.008 -7.254 1.00 88.00 346 HIS A CA 1
ATOM 2796 C C . HIS A 1 346 ? 27.875 0.835 -7.187 1.00 88.00 346 HIS A C 1
ATOM 2798 O O . HIS A 1 346 ? 28.681 0.766 -6.263 1.00 88.00 346 HIS A O 1
ATOM 2804 N N . ASN A 1 347 ? 27.847 -0.053 -8.184 1.00 86.81 347 ASN A N 1
ATOM 2805 C CA . ASN A 1 347 ? 28.640 -1.285 -8.200 1.00 86.81 347 ASN A CA 1
ATOM 2806 C C . ASN A 1 347 ? 29.910 -1.168 -9.059 1.00 86.81 347 ASN A C 1
ATOM 2808 O O . ASN A 1 347 ? 30.720 -2.089 -9.088 1.00 86.81 347 ASN A O 1
ATOM 2812 N N . GLN A 1 348 ? 30.113 -0.042 -9.753 1.00 86.94 348 GLN A N 1
ATOM 2813 C CA . GLN A 1 348 ? 31.115 0.090 -10.822 1.00 86.94 348 GLN A CA 1
ATOM 2814 C C . GLN A 1 348 ? 32.575 -0.117 -10.374 1.00 86.94 348 GLN A C 1
ATOM 2816 O O . GLN A 1 348 ? 33.448 -0.394 -11.197 1.00 86.94 348 GLN A O 1
ATOM 2821 N N . HIS A 1 349 ? 32.853 0.024 -9.076 1.00 90.06 349 HIS A N 1
ATOM 2822 C CA . HIS A 1 349 ? 34.184 -0.170 -8.498 1.00 90.06 349 HIS A CA 1
ATOM 2823 C C . HIS A 1 349 ? 34.321 -1.486 -7.714 1.00 90.06 349 HIS A C 1
ATOM 2825 O O . HIS A 1 349 ? 35.432 -1.839 -7.320 1.00 90.06 349 HIS A O 1
ATOM 2831 N N . ASP A 1 350 ? 33.235 -2.240 -7.522 1.00 91.69 350 ASP A N 1
ATOM 2832 C CA . ASP A 1 350 ? 33.260 -3.534 -6.838 1.00 91.69 350 ASP A CA 1
ATOM 2833 C C . ASP A 1 350 ? 33.576 -4.654 -7.839 1.00 91.69 350 ASP A C 1
ATOM 2835 O O . ASP A 1 350 ? 32.701 -5.245 -8.472 1.00 91.69 350 ASP A O 1
ATOM 2839 N N . ARG A 1 351 ? 34.871 -4.938 -8.010 1.00 92.50 351 ARG A N 1
ATOM 2840 C CA . ARG A 1 351 ? 35.351 -5.931 -8.984 1.00 92.50 351 ARG A CA 1
ATOM 2841 C C . ARG A 1 351 ? 34.859 -7.348 -8.696 1.00 92.50 351 ARG A C 1
ATOM 2843 O O . ARG A 1 351 ? 34.656 -8.106 -9.640 1.00 92.50 351 ARG A O 1
ATOM 2850 N N . VAL A 1 352 ? 34.661 -7.700 -7.425 1.00 93.12 352 VAL A N 1
ATOM 2851 C CA . VAL A 1 352 ? 34.194 -9.037 -7.034 1.00 93.12 352 VAL A CA 1
ATOM 2852 C C . VAL A 1 352 ? 32.721 -9.191 -7.395 1.00 93.12 352 VAL A C 1
ATOM 2854 O O . VAL A 1 352 ? 32.358 -10.168 -8.048 1.00 93.12 352 VAL A O 1
ATOM 2857 N N . LEU A 1 353 ? 31.889 -8.203 -7.053 1.00 90.00 353 LEU A N 1
ATOM 2858 C CA . LEU A 1 353 ? 30.477 -8.204 -7.431 1.00 90.00 353 LEU A CA 1
ATOM 2859 C C . LEU A 1 353 ? 30.297 -8.196 -8.954 1.00 90.00 353 LEU A C 1
ATOM 2861 O O . LEU A 1 353 ? 29.495 -8.962 -9.481 1.00 90.00 353 LEU A O 1
ATOM 2865 N N . LEU A 1 354 ? 31.067 -7.384 -9.684 1.00 91.50 354 LEU A N 1
ATOM 2866 C CA . LEU A 1 354 ? 31.010 -7.357 -11.149 1.00 91.50 354 LEU A CA 1
ATOM 2867 C C . LEU A 1 354 ? 31.395 -8.708 -11.768 1.00 91.50 354 LEU A C 1
ATOM 2869 O O . LEU A 1 354 ? 30.750 -9.139 -12.720 1.00 91.50 354 LEU A O 1
ATOM 2873 N N . ALA A 1 355 ? 32.393 -9.409 -11.220 1.00 92.00 355 ALA A N 1
ATOM 2874 C CA . ALA A 1 355 ? 32.739 -10.757 -11.673 1.00 92.00 355 ALA A CA 1
ATOM 2875 C C . ALA A 1 355 ? 31.596 -11.760 -11.428 1.00 92.00 355 ALA A C 1
ATOM 2877 O O . ALA A 1 355 ? 31.298 -12.572 -12.303 1.00 92.00 355 ALA A O 1
ATOM 2878 N N . GLN A 1 356 ? 30.913 -11.670 -10.280 1.00 91.88 356 GLN A N 1
ATOM 2879 C CA . GLN A 1 356 ? 29.740 -12.497 -9.969 1.00 91.88 356 GLN A CA 1
ATOM 2880 C C . GLN A 1 356 ? 28.568 -12.215 -10.919 1.00 91.88 356 GLN A C 1
ATOM 2882 O O . GLN A 1 356 ? 27.977 -13.148 -11.458 1.00 91.88 356 GLN A O 1
ATOM 2887 N N . LEU A 1 357 ? 28.254 -10.937 -11.162 1.00 91.44 357 LEU A N 1
ATOM 2888 C CA . LEU A 1 357 ? 27.203 -10.530 -12.098 1.00 91.44 357 LEU A CA 1
ATOM 2889 C C . LEU A 1 357 ? 27.532 -10.952 -13.534 1.00 91.44 357 LEU A C 1
ATOM 2891 O O . LEU A 1 357 ? 26.645 -11.411 -14.246 1.00 91.44 357 LEU A O 1
ATOM 2895 N N . SER A 1 358 ? 28.800 -10.850 -13.943 1.00 92.38 358 SER A N 1
ATOM 2896 C CA . SER A 1 358 ? 29.272 -11.310 -15.253 1.00 92.38 358 SER A CA 1
ATOM 2897 C C . SER A 1 358 ? 29.052 -12.812 -15.431 1.00 92.38 358 SER A C 1
ATOM 2899 O O . SER A 1 358 ? 28.434 -13.233 -16.407 1.00 92.38 358 SER A O 1
ATOM 2901 N N . ALA A 1 359 ? 29.472 -13.617 -14.449 1.00 92.31 359 ALA A N 1
ATOM 2902 C CA . ALA A 1 359 ? 29.284 -15.067 -14.466 1.00 92.31 359 ALA A CA 1
ATOM 2903 C C . ALA A 1 359 ? 27.798 -15.475 -14.495 1.00 92.31 359 ALA A C 1
ATOM 2905 O O . ALA A 1 359 ? 27.458 -16.507 -15.066 1.00 92.31 359 ALA A O 1
ATOM 2906 N N . ALA A 1 360 ? 26.917 -14.654 -13.914 1.00 88.81 360 ALA A N 1
ATOM 2907 C CA . ALA A 1 360 ? 25.468 -14.838 -13.954 1.00 88.81 360 ALA A CA 1
ATOM 2908 C C . ALA A 1 360 ? 24.794 -14.267 -15.221 1.00 88.81 360 ALA A C 1
ATOM 2910 O O . ALA A 1 360 ? 23.581 -14.381 -15.365 1.00 88.81 360 ALA A O 1
ATOM 2911 N N . GLY A 1 361 ? 25.536 -13.624 -16.132 1.00 89.94 361 GLY A N 1
ATOM 2912 C CA . GLY A 1 361 ? 24.978 -12.971 -17.325 1.00 89.94 361 GLY A CA 1
ATOM 2913 C C . GLY A 1 361 ? 24.225 -11.661 -17.047 1.00 89.94 361 GLY A C 1
ATOM 2914 O O . GLY A 1 361 ? 23.594 -11.106 -17.942 1.00 89.94 361 GLY A O 1
ATOM 2915 N N . HIS A 1 362 ? 24.310 -11.124 -15.829 1.00 91.62 362 HIS A N 1
ATOM 2916 C CA . HIS A 1 362 ? 23.560 -9.947 -15.376 1.00 91.62 362 HIS A CA 1
ATOM 2917 C C . HIS A 1 362 ? 24.217 -8.604 -15.740 1.00 91.62 362 HIS A C 1
ATOM 2919 O O . HIS A 1 362 ? 23.744 -7.562 -15.301 1.00 91.62 362 HIS A O 1
ATOM 2925 N N . LEU A 1 363 ? 25.301 -8.596 -16.525 1.00 95.06 363 LEU A N 1
ATOM 2926 C CA . LEU A 1 363 ? 25.930 -7.362 -17.029 1.00 95.06 363 LEU A CA 1
ATOM 2927 C C . LEU A 1 363 ? 25.392 -6.912 -18.395 1.00 95.06 363 LEU A C 1
ATOM 2929 O O . LEU A 1 363 ? 25.832 -5.890 -18.911 1.00 95.06 363 LEU A O 1
ATOM 2933 N N . SER A 1 364 ? 24.451 -7.646 -18.996 1.00 97.25 364 SER A N 1
ATOM 2934 C CA . SER A 1 364 ? 23.855 -7.258 -20.277 1.00 97.25 364 SER A CA 1
ATOM 2935 C C . SER A 1 364 ? 22.643 -6.348 -20.075 1.00 97.25 364 SER A C 1
ATOM 2937 O O . SER A 1 364 ? 21.562 -6.812 -19.713 1.00 97.25 364 SER A O 1
ATOM 2939 N N . LEU A 1 365 ? 22.799 -5.063 -20.396 1.00 97.50 365 LEU A N 1
ATOM 2940 C CA . LEU A 1 365 ? 21.705 -4.091 -20.437 1.00 97.50 365 LEU A CA 1
ATOM 2941 C C . LEU A 1 365 ? 20.632 -4.502 -21.446 1.00 97.50 365 LEU A C 1
ATOM 2943 O O . LEU A 1 365 ? 19.445 -4.357 -21.183 1.00 97.50 365 LEU A O 1
ATOM 2947 N N . ARG A 1 366 ? 21.028 -5.063 -22.596 1.00 97.69 366 ARG A N 1
ATOM 2948 C CA . ARG A 1 366 ? 20.061 -5.564 -23.581 1.00 97.69 366 ARG A CA 1
ATOM 2949 C C . ARG A 1 366 ? 19.191 -6.679 -22.994 1.00 97.69 366 ARG A C 1
ATOM 2951 O O . ARG A 1 366 ? 17.983 -6.640 -23.181 1.00 97.69 366 ARG A O 1
ATOM 2958 N N . ALA A 1 367 ? 19.779 -7.638 -22.276 1.00 97.69 367 ALA A N 1
ATOM 2959 C CA . ALA A 1 367 ? 19.001 -8.692 -21.622 1.00 97.69 367 ALA A CA 1
ATOM 2960 C C . ALA A 1 367 ? 18.057 -8.127 -20.546 1.00 97.69 367 ALA A C 1
ATOM 2962 O O . ALA A 1 367 ? 16.932 -8.601 -20.408 1.00 97.69 367 ALA A O 1
ATOM 2963 N N . GLU A 1 368 ? 18.489 -7.094 -19.814 1.00 97.62 368 GLU A N 1
ATOM 2964 C CA . GLU A 1 368 ? 17.652 -6.407 -18.822 1.00 97.62 368 GLU A CA 1
ATOM 2965 C C . GLU A 1 368 ? 16.449 -5.732 -19.473 1.00 97.62 368 GLU A C 1
ATOM 2967 O O . GLU A 1 368 ? 15.313 -5.914 -19.039 1.00 97.62 368 GLU A O 1
ATOM 2972 N N . LEU A 1 369 ? 16.685 -4.989 -20.552 1.00 98.25 369 LEU A N 1
ATOM 2973 C CA . LEU A 1 369 ? 15.631 -4.297 -21.279 1.00 98.25 369 LEU A CA 1
ATOM 2974 C C . LEU A 1 369 ? 14.649 -5.271 -21.943 1.00 98.25 369 LEU A C 1
ATOM 2976 O O . LEU A 1 369 ? 13.447 -5.032 -21.893 1.00 98.25 369 LEU A O 1
ATOM 2980 N N . GLU A 1 370 ? 15.122 -6.381 -22.515 1.00 98.00 370 GLU A N 1
ATOM 2981 C CA . GLU A 1 370 ? 14.239 -7.412 -23.082 1.00 98.00 370 GLU A CA 1
ATOM 2982 C C . GLU A 1 370 ? 13.382 -8.090 -22.003 1.00 98.00 370 GLU A C 1
ATOM 2984 O O . GLU A 1 370 ? 12.186 -8.273 -22.213 1.00 98.00 370 GLU A O 1
ATOM 2989 N N . ALA A 1 371 ? 13.931 -8.360 -20.812 1.00 98.00 371 ALA A N 1
ATOM 2990 C CA . ALA A 1 371 ? 13.133 -8.860 -19.691 1.00 98.00 371 ALA A CA 1
ATOM 2991 C C . ALA A 1 371 ? 12.045 -7.854 -19.267 1.00 98.00 371 ALA A C 1
ATOM 2993 O O . ALA A 1 371 ? 10.920 -8.241 -18.953 1.00 98.00 371 ALA A O 1
ATOM 2994 N N . ASN A 1 372 ? 12.352 -6.552 -19.296 1.00 98.38 372 ASN A N 1
ATOM 2995 C CA . ASN A 1 372 ? 11.360 -5.504 -19.046 1.00 98.38 372 ASN A CA 1
ATOM 2996 C C . ASN A 1 372 ? 10.271 -5.465 -20.127 1.00 98.38 372 ASN A C 1
ATOM 2998 O O . ASN A 1 372 ? 9.098 -5.309 -19.795 1.00 98.38 372 ASN A O 1
ATOM 3002 N N . VAL A 1 373 ? 10.631 -5.638 -21.404 1.00 98.56 373 VAL A N 1
ATOM 3003 C CA . VAL A 1 373 ? 9.661 -5.762 -22.505 1.00 98.56 373 VAL A CA 1
ATOM 3004 C C . VAL A 1 373 ? 8.730 -6.949 -22.268 1.00 98.56 373 VAL A C 1
ATOM 3006 O O . VAL A 1 373 ? 7.513 -6.781 -22.338 1.00 98.56 373 VAL A O 1
ATOM 3009 N N . ASP A 1 374 ? 9.284 -8.120 -21.945 1.00 98.38 374 ASP A N 1
ATOM 3010 C CA . ASP A 1 374 ? 8.508 -9.333 -21.662 1.00 98.38 374 ASP A CA 1
ATOM 3011 C C . ASP A 1 374 ? 7.516 -9.108 -20.516 1.00 98.38 374 ASP A C 1
ATOM 3013 O O . ASP A 1 374 ? 6.346 -9.492 -20.607 1.00 98.38 374 ASP A O 1
ATOM 3017 N N . GLU A 1 375 ? 7.955 -8.428 -19.456 1.00 98.38 375 GLU A N 1
ATOM 3018 C CA . GLU A 1 375 ? 7.097 -8.136 -18.316 1.00 98.38 375 GLU A CA 1
ATOM 3019 C C . GLU A 1 375 ? 5.988 -7.133 -18.653 1.00 98.38 375 GLU A C 1
ATOM 3021 O O . GLU A 1 375 ? 4.839 -7.340 -18.265 1.00 98.38 375 GLU A O 1
ATOM 3026 N N . VAL A 1 376 ? 6.282 -6.068 -19.406 1.00 98.38 376 VAL A N 1
ATOM 3027 C CA . VAL A 1 376 ? 5.256 -5.101 -19.836 1.00 98.38 376 VAL A CA 1
ATOM 3028 C C . VAL A 1 376 ? 4.214 -5.770 -20.726 1.00 98.38 376 VAL A C 1
ATOM 3030 O O . VAL A 1 376 ? 3.019 -5.538 -20.541 1.00 98.38 376 VAL A O 1
ATOM 3033 N N . VAL A 1 377 ? 4.641 -6.634 -21.650 1.00 98.06 377 VAL A N 1
ATOM 3034 C CA . VAL A 1 377 ? 3.730 -7.424 -22.490 1.00 98.06 377 VAL A CA 1
ATOM 3035 C C . VAL A 1 377 ? 2.836 -8.308 -21.626 1.00 98.06 377 VAL A C 1
ATOM 3037 O O . VAL A 1 377 ? 1.616 -8.294 -21.797 1.00 98.06 377 VAL A O 1
ATOM 3040 N N . TYR A 1 378 ? 3.416 -9.027 -20.664 1.00 97.44 378 TYR A N 1
ATOM 3041 C CA . TYR A 1 378 ? 2.649 -9.859 -19.744 1.00 97.44 378 TYR A CA 1
ATOM 3042 C C . TYR A 1 378 ? 1.625 -9.045 -18.942 1.00 97.44 378 TYR A C 1
ATOM 3044 O O . TYR A 1 378 ? 0.472 -9.458 -18.813 1.00 97.44 378 TYR A O 1
ATOM 3052 N N . ILE A 1 379 ? 2.013 -7.872 -18.434 1.00 97.50 379 ILE A N 1
ATOM 3053 C CA . ILE A 1 379 ? 1.120 -6.982 -17.684 1.00 97.50 379 ILE A CA 1
ATOM 3054 C C . ILE A 1 379 ? -0.022 -6.479 -18.575 1.00 97.50 379 ILE A C 1
ATOM 3056 O O . ILE A 1 379 ? -1.175 -6.520 -18.146 1.00 97.50 379 ILE A O 1
ATOM 3060 N N . LEU A 1 380 ? 0.261 -6.048 -19.810 1.00 97.00 380 LEU A N 1
ATOM 3061 C CA . LEU A 1 380 ? -0.761 -5.601 -20.766 1.00 97.00 380 LEU A CA 1
ATOM 3062 C C . LEU A 1 380 ? -1.794 -6.700 -21.045 1.00 97.00 380 LEU A C 1
ATOM 3064 O O . LEU A 1 380 ? -2.996 -6.426 -21.049 1.00 97.00 380 LEU A O 1
ATOM 3068 N N . GLN A 1 381 ? -1.328 -7.939 -21.223 1.00 95.38 381 GLN A N 1
ATOM 3069 C CA . GLN A 1 381 ? -2.175 -9.110 -21.466 1.00 95.38 381 GLN A CA 1
ATOM 3070 C C . GLN A 1 381 ? -2.980 -9.533 -20.229 1.00 95.38 381 GLN A C 1
ATOM 3072 O O . GLN A 1 381 ? -4.125 -9.960 -20.357 1.00 95.38 381 GLN A O 1
ATOM 3077 N N . SER A 1 382 ? -2.401 -9.395 -19.035 1.00 96.12 382 SER A N 1
ATOM 3078 C CA . SER A 1 382 ? -3.001 -9.866 -17.777 1.00 96.12 382 SER A CA 1
ATOM 3079 C C . SER A 1 382 ? -3.897 -8.829 -17.094 1.00 96.12 382 SER A C 1
ATOM 3081 O O . SER A 1 382 ? -4.548 -9.143 -16.102 1.00 96.12 382 SER A O 1
ATOM 3083 N N . SER A 1 383 ? -3.939 -7.591 -17.599 1.00 96.31 383 SER A N 1
ATOM 3084 C CA . SER A 1 383 ? -4.659 -6.477 -16.959 1.00 96.31 383 SER A CA 1
ATOM 3085 C C . SER A 1 383 ? -5.933 -6.047 -17.687 1.00 96.31 383 SER A C 1
ATOM 3087 O O . SER A 1 383 ? -6.404 -4.932 -17.477 1.00 96.31 383 SER A O 1
ATOM 3089 N N . GLY A 1 384 ? -6.504 -6.906 -18.538 1.00 92.69 384 GLY A N 1
ATOM 3090 C CA . GLY A 1 384 ? -7.735 -6.595 -19.273 1.00 92.69 384 GLY A CA 1
ATOM 3091 C C . GLY A 1 384 ? -7.585 -5.316 -20.098 1.00 92.69 384 GLY A C 1
ATOM 3092 O O . GLY A 1 384 ? -6.653 -5.224 -20.892 1.00 92.69 384 GLY A O 1
ATOM 3093 N N . ASP A 1 385 ? -8.456 -4.332 -19.862 1.00 94.75 385 ASP A N 1
ATOM 3094 C CA . ASP A 1 385 ? -8.443 -3.015 -20.521 1.00 94.75 385 ASP A CA 1
ATOM 3095 C C . ASP A 1 385 ? -7.728 -1.923 -19.706 1.00 94.75 385 ASP A C 1
ATOM 3097 O O . ASP A 1 385 ? -7.827 -0.745 -20.038 1.00 94.75 385 ASP A O 1
ATOM 3101 N N . ALA A 1 386 ? -7.019 -2.282 -18.631 1.00 98.12 386 ALA A N 1
ATOM 3102 C CA . ALA A 1 386 ? -6.360 -1.297 -17.782 1.00 98.12 386 ALA A CA 1
ATOM 3103 C C . ALA A 1 386 ? -5.273 -0.519 -18.537 1.00 98.12 386 ALA A C 1
ATOM 3105 O O . ALA A 1 386 ? -4.485 -1.109 -19.293 1.00 98.12 386 ALA A O 1
ATOM 3106 N N . ASP A 1 387 ? -5.179 0.775 -18.241 1.00 98.62 387 ASP A N 1
ATOM 3107 C CA . ASP A 1 387 ? -4.049 1.618 -18.612 1.00 98.62 387 ASP A CA 1
ATOM 3108 C C . ASP A 1 387 ? -2.876 1.338 -17.666 1.00 98.62 387 ASP A C 1
ATOM 3110 O O . ASP A 1 387 ? -3.000 1.381 -16.438 1.00 98.62 387 ASP A O 1
ATOM 3114 N N . ILE A 1 388 ? -1.715 1.048 -18.240 1.00 98.69 388 ILE A N 1
ATOM 3115 C CA . ILE A 1 388 ? -0.475 0.781 -17.522 1.00 98.69 388 ILE A CA 1
ATOM 3116 C C . ILE A 1 388 ? 0.336 2.069 -17.487 1.00 98.69 388 ILE A C 1
ATOM 3118 O O . ILE A 1 388 ? 0.824 2.541 -18.515 1.00 98.69 388 ILE A O 1
ATOM 3122 N N . VAL A 1 389 ? 0.484 2.634 -16.292 1.00 98.75 389 VAL A N 1
ATOM 3123 C CA . VAL A 1 389 ? 1.214 3.883 -16.071 1.00 98.75 389 VAL A CA 1
ATOM 3124 C C . VAL A 1 389 ? 2.528 3.565 -15.373 1.00 98.75 389 VAL A C 1
ATOM 3126 O O . VAL A 1 389 ? 2.551 3.156 -14.213 1.00 98.75 389 VAL A O 1
ATOM 3129 N N . VAL A 1 390 ? 3.634 3.748 -16.081 1.00 98.56 390 VAL A N 1
ATOM 3130 C CA . VAL A 1 390 ? 4.987 3.579 -15.556 1.00 98.56 390 VAL A CA 1
ATOM 3131 C C . VAL A 1 390 ? 5.483 4.929 -15.056 1.00 98.56 390 VAL A C 1
ATOM 3133 O O . VAL A 1 390 ? 5.616 5.884 -15.823 1.00 98.56 390 VAL A O 1
ATOM 3136 N N . VAL A 1 391 ? 5.723 5.005 -13.751 1.00 98.12 391 VAL A N 1
ATOM 3137 C CA . VAL A 1 391 ? 6.212 6.201 -13.071 1.00 98.12 391 VAL A CA 1
ATOM 3138 C C . VAL A 1 391 ? 7.727 6.247 -13.177 1.00 98.12 391 VAL A C 1
ATOM 3140 O O . VAL A 1 391 ? 8.401 5.308 -12.758 1.00 98.12 391 VAL A O 1
ATOM 3143 N N . ARG A 1 392 ? 8.252 7.367 -13.677 1.00 96.19 392 ARG A N 1
ATOM 3144 C CA . ARG A 1 392 ? 9.690 7.623 -13.752 1.00 96.19 392 ARG A CA 1
ATOM 3145 C C . ARG A 1 392 ? 10.339 7.585 -12.367 1.00 96.19 392 ARG A C 1
ATOM 3147 O O . ARG A 1 392 ? 9.917 8.313 -11.466 1.00 96.19 392 ARG A O 1
ATOM 3154 N N . SER A 1 393 ? 11.391 6.789 -12.216 1.00 94.94 393 SER A N 1
ATOM 3155 C CA . SER A 1 393 ? 12.111 6.582 -10.963 1.00 94.94 393 SER A CA 1
ATOM 3156 C C . SER A 1 393 ? 13.611 6.863 -11.072 1.00 94.94 393 SER A C 1
ATOM 3158 O O . SER A 1 393 ? 14.157 7.142 -12.145 1.00 94.94 393 SER A O 1
ATOM 3160 N N . ASN A 1 394 ? 14.309 6.791 -9.934 1.00 93.75 394 ASN A N 1
ATOM 3161 C CA . ASN A 1 394 ? 15.768 6.892 -9.906 1.00 93.75 394 ASN A CA 1
ATOM 3162 C C . ASN A 1 394 ? 16.447 5.726 -10.643 1.00 93.75 394 ASN A C 1
ATOM 3164 O O . ASN A 1 394 ? 17.576 5.881 -11.104 1.00 93.75 394 ASN A O 1
ATOM 3168 N N . HIS A 1 395 ? 15.785 4.573 -10.776 1.00 93.56 395 HIS A N 1
ATOM 3169 C CA . HIS A 1 395 ? 16.332 3.441 -11.516 1.00 93.56 395 HIS A CA 1
ATOM 3170 C C . HIS A 1 395 ? 16.336 3.692 -13.020 1.00 93.56 395 HIS A C 1
ATOM 3172 O O . HIS A 1 395 ? 17.330 3.375 -13.676 1.00 93.56 395 HIS A O 1
ATOM 3178 N N . ASP A 1 396 ? 15.300 4.330 -13.563 1.00 93.31 396 ASP A N 1
ATOM 3179 C CA . ASP A 1 396 ? 15.327 4.740 -14.963 1.00 93.31 396 ASP A CA 1
ATOM 3180 C C . ASP A 1 396 ? 16.419 5.809 -15.206 1.00 93.31 396 ASP A C 1
ATOM 3182 O O . ASP A 1 396 ? 17.100 5.797 -16.228 1.00 93.31 396 ASP A O 1
ATOM 3186 N N . GLU A 1 397 ? 16.667 6.696 -14.234 1.00 94.31 397 GLU A N 1
ATOM 3187 C CA . GLU A 1 397 ? 17.741 7.704 -14.307 1.00 94.31 397 GLU A CA 1
ATOM 3188 C C . GLU A 1 397 ? 19.154 7.106 -14.254 1.00 94.31 397 GLU A C 1
ATOM 3190 O O . GLU A 1 397 ? 20.108 7.726 -14.730 1.00 94.31 397 GLU A O 1
ATOM 3195 N N . HIS A 1 398 ? 19.324 5.893 -13.718 1.00 95.38 398 HIS A N 1
ATOM 3196 C CA . HIS A 1 398 ? 20.606 5.193 -13.815 1.00 95.38 398 HIS A CA 1
ATOM 3197 C C . HIS A 1 398 ? 20.969 4.890 -15.275 1.00 95.38 398 HIS A C 1
ATOM 3199 O O . HIS A 1 398 ? 22.154 4.968 -15.620 1.00 95.38 398 HIS A O 1
ATOM 3205 N N . LEU A 1 399 ? 19.977 4.584 -16.122 1.00 97.38 399 LEU A N 1
ATOM 3206 C CA . LEU A 1 399 ? 20.175 4.387 -17.558 1.00 97.38 399 LEU A CA 1
ATOM 3207 C C . LEU A 1 399 ? 20.559 5.697 -18.240 1.00 97.38 399 LEU A C 1
ATOM 3209 O O . LEU A 1 399 ? 21.585 5.742 -18.918 1.00 97.38 399 LEU A O 1
ATOM 3213 N N . ASP A 1 400 ? 19.817 6.775 -17.996 1.00 96.69 400 ASP A N 1
ATOM 3214 C CA . ASP A 1 400 ? 20.143 8.096 -18.543 1.00 96.69 400 ASP A CA 1
ATOM 3215 C C . ASP A 1 400 ? 21.571 8.509 -18.191 1.00 96.69 400 ASP A C 1
ATOM 3217 O O . ASP A 1 400 ? 22.336 8.944 -19.054 1.00 96.69 400 ASP A O 1
ATOM 3221 N N . ARG A 1 401 ? 21.964 8.316 -16.928 1.00 96.56 401 ARG A N 1
ATOM 3222 C CA . ARG A 1 401 ? 23.312 8.626 -16.455 1.00 96.56 401 ARG A CA 1
ATOM 3223 C C . ARG A 1 401 ? 24.366 7.762 -17.145 1.00 96.56 401 ARG A C 1
ATOM 3225 O O . ARG A 1 401 ? 25.403 8.279 -17.545 1.00 96.56 401 ARG A O 1
ATOM 3232 N N . TYR A 1 402 ? 24.116 6.460 -17.296 1.00 97.75 402 TYR A N 1
ATOM 3233 C CA . TYR A 1 402 ? 25.021 5.543 -17.996 1.00 97.75 402 TYR A CA 1
ATOM 3234 C C . TYR A 1 402 ? 25.281 5.967 -19.449 1.00 97.75 402 TYR A C 1
ATOM 3236 O O . TYR A 1 402 ? 26.429 5.920 -19.900 1.00 97.75 402 TYR A O 1
ATOM 3244 N N . LEU A 1 403 ? 24.237 6.419 -20.150 1.00 98.00 403 LEU A N 1
ATOM 3245 C CA . LEU A 1 403 ? 24.330 6.913 -21.523 1.00 98.00 403 LEU A CA 1
ATOM 3246 C C . LEU A 1 403 ? 25.001 8.296 -21.588 1.00 98.00 403 LEU A C 1
ATOM 3248 O O . LEU A 1 403 ? 25.931 8.482 -22.369 1.00 98.00 403 LEU A O 1
ATOM 3252 N N . THR A 1 404 ? 24.604 9.233 -20.722 1.00 97.50 404 THR A N 1
ATOM 3253 C CA . THR A 1 404 ? 25.135 10.613 -20.684 1.00 97.50 404 THR A CA 1
ATOM 3254 C C . THR A 1 404 ? 26.621 10.654 -20.324 1.00 97.50 404 THR A C 1
ATOM 3256 O O . THR A 1 404 ? 27.384 11.413 -20.912 1.00 97.50 404 THR A O 1
ATOM 3259 N N . GLU A 1 405 ? 27.066 9.810 -19.391 1.00 97.12 405 GLU A N 1
ATOM 3260 C CA . GLU A 1 405 ? 28.485 9.688 -19.025 1.00 97.12 405 GLU A CA 1
ATOM 3261 C C . GLU A 1 405 ? 29.302 8.893 -20.063 1.00 97.12 405 GLU A C 1
ATOM 3263 O O . GLU A 1 405 ? 30.492 8.655 -19.855 1.00 97.12 405 GLU A O 1
ATOM 3268 N N . ALA A 1 406 ? 28.675 8.433 -21.153 1.00 96.88 406 ALA A N 1
ATOM 3269 C CA . ALA A 1 406 ? 29.282 7.600 -22.188 1.00 96.88 406 ALA A CA 1
ATOM 3270 C C . ALA A 1 406 ? 29.993 6.344 -21.644 1.00 96.88 406 ALA A C 1
ATOM 3272 O O . ALA A 1 406 ? 30.933 5.832 -22.258 1.00 96.88 406 ALA A O 1
ATOM 3273 N N . ARG A 1 407 ? 29.541 5.802 -20.499 1.00 95.88 407 ARG A N 1
ATOM 3274 C CA . ARG A 1 407 ? 30.172 4.628 -19.862 1.00 95.88 407 ARG A CA 1
ATOM 3275 C C . ARG A 1 407 ? 30.155 3.400 -20.778 1.00 95.88 407 ARG A C 1
ATOM 3277 O O . ARG A 1 407 ? 31.097 2.611 -20.749 1.00 95.88 407 ARG A O 1
ATOM 3284 N N . TYR A 1 408 ? 29.149 3.294 -21.646 1.00 96.81 408 TYR A N 1
ATOM 3285 C CA . TYR A 1 408 ? 29.030 2.234 -22.651 1.00 96.81 408 TYR A CA 1
ATOM 3286 C C . TYR A 1 408 ? 30.185 2.188 -23.665 1.00 96.81 408 TYR A C 1
ATOM 3288 O O . TYR A 1 408 ? 30.440 1.131 -24.234 1.00 96.81 408 TYR A O 1
ATOM 3296 N N . MET A 1 409 ? 30.920 3.288 -23.873 1.00 96.94 409 MET A N 1
ATOM 3297 C CA . MET A 1 409 ? 32.056 3.333 -24.809 1.00 96.94 409 MET A CA 1
ATOM 3298 C C . MET A 1 409 ? 33.200 2.405 -24.394 1.00 96.94 409 MET A C 1
ATOM 3300 O O . MET A 1 409 ? 33.940 1.920 -25.245 1.00 96.94 409 MET A O 1
ATOM 3304 N N . ASN A 1 410 ? 33.323 2.144 -23.091 1.00 95.00 410 ASN A N 1
ATOM 3305 C CA . ASN A 1 410 ? 34.346 1.275 -22.512 1.00 95.00 410 ASN A CA 1
ATOM 3306 C C . ASN A 1 410 ? 33.761 -0.047 -21.980 1.00 95.00 410 ASN A C 1
ATOM 3308 O O . ASN A 1 410 ? 34.451 -0.788 -21.281 1.00 95.00 410 ASN A O 1
ATOM 3312 N N . ASP A 1 411 ? 32.495 -0.337 -22.284 1.00 95.06 411 ASP A N 1
ATOM 3313 C CA . ASP A 1 411 ? 31.789 -1.540 -21.847 1.00 95.06 41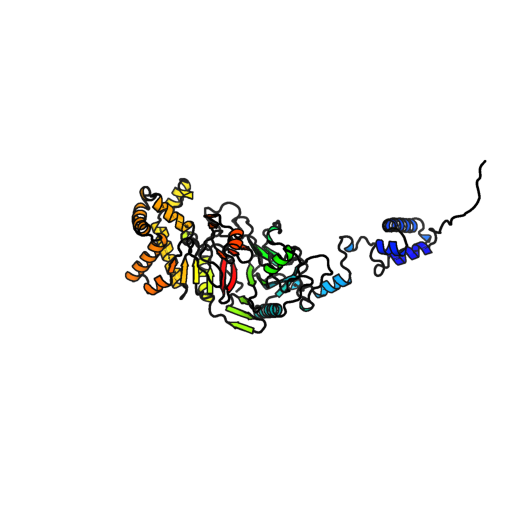1 ASP A CA 1
ATOM 3314 C C . ASP A 1 411 ? 31.509 -2.437 -23.064 1.00 95.06 411 ASP A C 1
ATOM 3316 O O . ASP A 1 411 ? 30.518 -2.229 -23.767 1.00 95.06 411 ASP A O 1
ATOM 3320 N N . PRO A 1 412 ? 32.355 -3.444 -23.350 1.00 95.25 412 PRO A N 1
ATOM 3321 C CA . PRO A 1 412 ? 32.210 -4.264 -24.552 1.00 95.25 412 PRO A CA 1
ATOM 3322 C C . PRO A 1 412 ? 30.890 -5.048 -24.595 1.00 95.25 412 PRO A C 1
ATOM 3324 O O . PRO A 1 412 ? 30.394 -5.339 -25.683 1.00 95.25 412 PRO A O 1
ATOM 3327 N N . THR A 1 413 ? 30.293 -5.360 -23.439 1.00 96.19 413 THR A N 1
ATOM 3328 C CA . THR A 1 413 ? 29.007 -6.074 -23.352 1.00 96.19 413 THR A CA 1
ATOM 3329 C C . THR A 1 413 ? 27.867 -5.197 -23.856 1.00 96.19 413 THR A C 1
ATOM 3331 O O . THR A 1 413 ? 26.968 -5.663 -24.559 1.00 96.19 413 THR A O 1
ATOM 3334 N N . ASN A 1 414 ? 27.917 -3.912 -23.507 1.00 97.94 414 ASN A N 1
ATOM 3335 C CA . ASN A 1 414 ? 26.824 -2.971 -23.719 1.00 97.94 414 ASN A CA 1
ATOM 3336 C C . ASN A 1 414 ? 27.120 -1.916 -24.793 1.00 97.94 414 ASN A C 1
ATOM 3338 O O . ASN A 1 414 ? 26.261 -1.086 -25.084 1.00 97.94 414 ASN A O 1
ATOM 3342 N N . TYR A 1 415 ? 28.287 -1.980 -25.440 1.00 98.19 415 TYR A N 1
ATOM 3343 C CA . TYR A 1 415 ? 28.731 -1.023 -26.452 1.00 98.19 415 TYR A CA 1
ATOM 3344 C C . TYR A 1 415 ? 27.673 -0.791 -27.535 1.00 98.19 415 TYR A C 1
ATOM 3346 O O . TYR A 1 415 ? 27.312 0.347 -27.834 1.00 98.19 415 TYR A O 1
ATOM 3354 N N . ARG A 1 416 ? 27.116 -1.878 -28.088 1.00 98.12 416 ARG A N 1
ATOM 3355 C CA . ARG A 1 416 ? 26.111 -1.811 -29.159 1.00 98.12 416 ARG A CA 1
ATOM 3356 C C . ARG A 1 416 ? 24.788 -1.212 -28.691 1.00 98.12 416 ARG A C 1
ATOM 3358 O O . ARG A 1 416 ? 24.233 -0.374 -29.391 1.00 98.12 416 ARG A O 1
ATOM 3365 N N . ILE A 1 417 ? 24.276 -1.652 -27.541 1.00 98.31 417 ILE A N 1
ATOM 3366 C CA . ILE A 1 417 ? 22.989 -1.166 -27.023 1.00 98.31 417 ILE A CA 1
ATOM 3367 C C . ILE A 1 417 ? 23.100 0.291 -26.555 1.00 98.31 417 ILE A C 1
ATOM 3369 O O . ILE A 1 417 ? 22.177 1.062 -26.774 1.00 98.31 417 ILE A O 1
ATOM 3373 N N . GLY A 1 418 ? 24.251 0.713 -26.024 1.00 98.06 418 GLY A N 1
ATOM 3374 C CA . GLY A 1 418 ? 24.521 2.121 -25.729 1.00 98.06 418 GLY A CA 1
ATOM 3375 C C . GLY A 1 418 ? 24.419 3.006 -26.975 1.00 98.06 418 GLY A C 1
ATOM 3376 O O . GLY A 1 418 ? 23.682 3.987 -26.964 1.00 98.06 418 GLY A O 1
ATOM 3377 N N . HIS A 1 419 ? 25.060 2.610 -28.082 1.00 98.12 419 HIS A N 1
ATOM 3378 C CA . HIS A 1 419 ? 24.952 3.328 -29.364 1.00 98.12 419 HIS A CA 1
ATOM 3379 C C . HIS A 1 419 ? 23.536 3.316 -29.958 1.00 98.12 419 HIS A C 1
ATOM 3381 O O . HIS A 1 419 ? 23.181 4.230 -30.694 1.00 98.12 419 HIS A O 1
ATOM 3387 N N . GLU A 1 420 ? 22.729 2.298 -29.660 1.00 98.25 420 GLU A N 1
ATOM 3388 C CA . GLU A 1 420 ? 21.328 2.233 -30.091 1.00 98.25 420 GLU A CA 1
ATOM 3389 C C . GLU A 1 420 ? 20.431 3.200 -29.301 1.00 98.25 420 GLU A C 1
ATOM 3391 O O . GLU A 1 420 ? 19.504 3.768 -29.871 1.00 98.25 420 GLU A O 1
ATOM 3396 N N . LEU A 1 421 ? 20.702 3.395 -28.006 1.00 98.44 421 LEU A N 1
ATOM 3397 C CA . LEU A 1 421 ? 19.858 4.180 -27.099 1.00 98.44 421 LEU A CA 1
ATOM 3398 C C . LEU A 1 421 ? 20.204 5.675 -27.048 1.00 98.44 421 LEU A C 1
ATOM 3400 O O . LEU A 1 421 ? 19.367 6.474 -26.638 1.00 98.44 421 LEU A O 1
ATOM 3404 N N . VAL A 1 422 ? 21.414 6.073 -27.447 1.00 98.38 422 VAL A N 1
ATOM 3405 C CA . VAL A 1 422 ? 21.825 7.489 -27.431 1.00 98.38 422 VAL A CA 1
ATOM 3406 C C . VAL A 1 422 ? 21.070 8.351 -28.450 1.00 98.38 422 VAL A C 1
ATOM 3408 O O . VAL A 1 422 ? 20.605 9.412 -28.044 1.00 98.38 422 VAL A O 1
ATOM 3411 N N . PRO A 1 423 ? 20.893 7.954 -29.727 1.00 98.31 423 PRO A N 1
ATOM 3412 C CA . PRO A 1 423 ? 20.145 8.761 -30.691 1.00 98.31 423 PRO A CA 1
ATOM 3413 C C . PRO A 1 423 ? 18.730 9.152 -30.229 1.00 98.31 423 PRO A C 1
ATOM 3415 O O . PRO A 1 423 ? 18.468 10.350 -30.174 1.00 98.31 423 PRO A O 1
ATOM 3418 N N . PRO A 1 424 ? 17.848 8.227 -29.787 1.00 97.81 424 PRO A N 1
ATOM 3419 C CA . PRO A 1 424 ? 16.528 8.630 -29.300 1.00 97.81 424 PRO A CA 1
ATOM 3420 C C . PRO A 1 424 ? 16.612 9.527 -28.055 1.00 97.81 424 PRO A C 1
ATOM 3422 O O . PRO A 1 424 ? 15.799 10.431 -27.905 1.00 97.81 424 PRO A O 1
ATOM 3425 N N . MET A 1 425 ? 17.623 9.350 -27.193 1.00 97.31 425 MET A N 1
ATOM 3426 C CA . MET A 1 425 ? 17.852 10.261 -26.064 1.00 97.31 425 MET A CA 1
ATOM 3427 C C . MET A 1 425 ? 18.171 11.693 -26.522 1.00 97.31 425 MET A C 1
ATOM 3429 O O . MET A 1 425 ? 17.691 12.653 -25.923 1.00 97.31 425 MET A O 1
ATOM 3433 N N . VAL A 1 426 ? 18.974 11.842 -27.582 1.00 97.69 426 VAL A N 1
ATOM 3434 C CA . VAL A 1 426 ? 19.290 13.143 -28.200 1.00 97.69 426 VAL A CA 1
ATOM 3435 C C . VAL A 1 426 ? 18.041 13.775 -28.814 1.00 97.69 426 VAL A C 1
ATOM 3437 O O . VAL A 1 426 ? 17.864 14.987 -28.708 1.00 97.69 426 VAL A O 1
ATOM 3440 N N . ASP A 1 427 ? 17.151 12.957 -29.372 1.00 97.56 427 ASP A N 1
ATOM 3441 C CA . ASP A 1 427 ? 15.864 13.392 -29.923 1.00 97.56 427 ASP A CA 1
ATOM 3442 C C . ASP A 1 427 ? 14.825 13.747 -28.834 1.00 97.56 427 ASP A C 1
ATOM 3444 O O . ASP A 1 427 ? 13.704 14.149 -29.146 1.00 97.56 427 ASP A O 1
ATOM 3448 N N . GLY A 1 428 ? 15.193 13.648 -27.550 1.00 95.38 428 GLY A N 1
ATOM 3449 C CA . GLY A 1 428 ? 14.351 14.015 -26.409 1.00 95.38 428 GLY A CA 1
ATOM 3450 C C . GLY A 1 428 ? 13.465 12.885 -25.877 1.00 95.38 428 GLY A C 1
ATOM 3451 O O . GLY A 1 428 ? 12.628 13.129 -25.007 1.00 95.38 428 GLY A O 1
ATOM 3452 N N . GLU A 1 429 ? 13.640 11.654 -26.359 1.00 96.44 429 GLU A N 1
ATOM 3453 C CA . GLU A 1 429 ? 12.921 10.486 -25.854 1.00 96.44 429 GLU A CA 1
ATOM 3454 C C . GLU A 1 429 ? 13.532 9.957 -24.551 1.00 96.44 429 GLU A C 1
ATOM 3456 O O . GLU A 1 429 ? 14.740 10.016 -24.316 1.00 96.44 429 GLU A O 1
ATOM 3461 N N . MET A 1 430 ? 12.696 9.336 -23.716 1.00 96.44 430 MET A N 1
ATOM 3462 C CA . MET A 1 430 ? 13.180 8.554 -22.576 1.00 96.44 430 MET A CA 1
ATOM 3463 C C . MET A 1 430 ? 13.701 7.195 -23.074 1.00 96.44 430 MET A C 1
ATOM 3465 O O . MET A 1 430 ? 12.886 6.397 -23.550 1.00 96.44 430 MET A O 1
ATOM 3469 N N . PRO A 1 431 ? 14.999 6.861 -22.920 1.00 97.62 431 PRO A N 1
ATOM 3470 C CA . PRO A 1 431 ? 15.591 5.674 -23.550 1.00 97.62 431 PRO A CA 1
ATOM 3471 C C . PRO A 1 431 ? 14.884 4.364 -23.194 1.00 97.62 431 PRO A C 1
ATOM 3473 O O . PRO A 1 431 ? 14.630 3.535 -24.068 1.00 97.62 431 PRO A O 1
ATOM 3476 N N . PHE A 1 432 ? 14.512 4.196 -21.920 1.00 97.75 432 PHE A N 1
ATOM 3477 C CA . PHE A 1 432 ? 13.779 3.019 -21.453 1.00 97.75 432 PHE A CA 1
ATOM 3478 C C . PHE A 1 432 ? 12.395 2.903 -22.110 1.00 97.75 432 PHE A C 1
ATOM 3480 O O . PHE A 1 432 ? 12.072 1.874 -22.702 1.00 97.75 432 PHE A O 1
ATOM 3487 N N . ALA A 1 433 ? 11.599 3.976 -22.062 1.00 97.88 433 ALA A N 1
ATOM 3488 C CA . ALA A 1 433 ? 10.255 4.003 -22.637 1.00 97.88 433 ALA A CA 1
ATOM 3489 C C . ALA A 1 433 ? 10.281 3.796 -24.157 1.00 97.88 433 ALA A C 1
ATOM 3491 O O . ALA A 1 433 ? 9.481 3.026 -24.692 1.00 97.88 433 ALA A O 1
ATOM 3492 N N . TRP A 1 434 ? 11.215 4.458 -24.844 1.00 98.31 434 TRP A N 1
ATOM 3493 C CA . TRP A 1 434 ? 11.427 4.305 -26.279 1.00 98.31 434 TRP A CA 1
ATOM 3494 C C . TRP A 1 434 ? 11.747 2.857 -26.636 1.00 98.31 434 TRP A C 1
ATOM 3496 O O . TRP A 1 434 ? 11.088 2.281 -27.503 1.00 98.31 434 TRP A O 1
ATOM 3506 N N . TYR A 1 435 ? 12.701 2.244 -25.928 1.00 98.56 435 TYR A N 1
ATOM 3507 C CA . TYR A 1 435 ? 13.099 0.866 -26.193 1.00 98.56 435 TYR A CA 1
ATOM 3508 C C . TYR A 1 435 ? 11.930 -0.096 -25.984 1.00 98.56 435 TYR A C 1
ATOM 3510 O O . TYR A 1 435 ? 11.643 -0.909 -26.862 1.00 98.56 435 TYR A O 1
ATOM 3518 N N . VAL A 1 436 ? 11.201 0.032 -24.869 1.00 98.50 436 VAL A N 1
ATOM 3519 C CA . VAL A 1 436 ? 10.048 -0.831 -24.586 1.00 98.50 436 VAL A CA 1
ATOM 3520 C C . VAL A 1 436 ? 8.978 -0.706 -25.672 1.00 98.50 436 VAL A C 1
ATOM 3522 O O . VAL A 1 436 ? 8.538 -1.719 -26.217 1.00 98.50 436 VAL A O 1
ATOM 3525 N N . ARG A 1 437 ? 8.589 0.521 -26.039 1.00 98.44 437 ARG A N 1
ATOM 3526 C CA . ARG A 1 437 ? 7.583 0.763 -27.086 1.00 98.44 437 ARG A CA 1
ATOM 3527 C C . ARG A 1 437 ? 8.021 0.204 -28.434 1.00 98.44 437 ARG A C 1
ATOM 3529 O O . ARG A 1 437 ? 7.262 -0.540 -29.053 1.00 98.44 437 ARG A O 1
ATOM 3536 N N . LYS A 1 438 ? 9.252 0.511 -28.856 1.00 98.19 438 LYS A N 1
ATOM 3537 C CA . LYS A 1 438 ? 9.839 0.014 -30.107 1.00 98.19 438 LYS A CA 1
ATOM 3538 C C . LYS A 1 438 ? 9.778 -1.510 -30.165 1.00 98.19 438 LYS A C 1
ATOM 3540 O O . LYS A 1 438 ? 9.252 -2.057 -31.129 1.00 98.19 438 LYS A O 1
ATOM 3545 N N . ARG A 1 439 ? 10.265 -2.198 -29.127 1.00 98.44 439 ARG A N 1
ATOM 3546 C CA . ARG A 1 439 ? 10.317 -3.666 -29.111 1.00 98.44 439 ARG A CA 1
ATOM 3547 C C . ARG A 1 439 ? 8.929 -4.296 -29.103 1.00 98.44 439 ARG A C 1
ATOM 3549 O O . ARG A 1 439 ? 8.718 -5.267 -29.820 1.00 98.44 439 ARG A O 1
ATOM 3556 N N . ILE A 1 440 ? 7.964 -3.737 -28.371 1.00 98.38 440 ILE A N 1
ATOM 3557 C CA . ILE A 1 440 ? 6.573 -4.217 -28.414 1.00 98.38 440 ILE A CA 1
ATOM 3558 C C . ILE A 1 440 ? 6.003 -4.105 -29.834 1.00 98.38 440 ILE A C 1
ATOM 3560 O O . ILE A 1 440 ? 5.456 -5.080 -30.346 1.00 98.38 440 ILE A O 1
ATOM 3564 N N . LEU A 1 441 ? 6.162 -2.950 -30.487 1.00 98.38 441 LEU A N 1
ATOM 3565 C CA . LEU A 1 441 ? 5.666 -2.728 -31.848 1.00 98.38 441 LEU A CA 1
ATOM 3566 C C . LEU A 1 441 ? 6.348 -3.643 -32.874 1.00 98.38 441 LEU A C 1
ATOM 3568 O O . LEU A 1 441 ? 5.668 -4.202 -33.731 1.00 98.38 441 LEU A O 1
ATOM 3572 N N . GLU A 1 442 ? 7.661 -3.855 -32.762 1.00 98.06 442 GLU A N 1
ATOM 3573 C CA . GLU A 1 442 ? 8.401 -4.790 -33.620 1.00 98.06 442 GLU A CA 1
ATOM 3574 C C . GLU A 1 442 ? 7.879 -6.226 -33.478 1.00 98.06 442 GLU A C 1
ATOM 3576 O O . GLU A 1 442 ? 7.655 -6.897 -34.485 1.00 98.06 442 GLU A O 1
ATOM 3581 N N . ARG A 1 443 ? 7.615 -6.688 -32.249 1.00 97.88 443 ARG A N 1
ATOM 3582 C CA . ARG A 1 443 ? 7.070 -8.033 -31.999 1.00 97.88 443 ARG A CA 1
ATOM 3583 C C . ARG A 1 443 ? 5.625 -8.184 -32.495 1.00 97.88 443 ARG A C 1
ATOM 3585 O O . ARG A 1 443 ? 5.250 -9.254 -32.970 1.00 97.88 443 ARG A O 1
ATOM 3592 N N . ILE A 1 444 ? 4.813 -7.125 -32.433 1.00 97.31 444 ILE A N 1
ATOM 3593 C CA . ILE A 1 444 ? 3.472 -7.104 -33.048 1.00 97.31 444 ILE A CA 1
ATOM 3594 C C . ILE A 1 444 ? 3.585 -7.194 -34.573 1.00 97.31 444 ILE A C 1
ATOM 3596 O O . ILE A 1 444 ? 2.941 -8.044 -35.184 1.00 97.31 444 ILE A O 1
ATOM 3600 N N . ALA A 1 445 ? 4.435 -6.368 -35.191 1.00 97.56 445 ALA A N 1
ATOM 3601 C CA . ALA A 1 445 ? 4.638 -6.355 -36.640 1.00 97.56 445 ALA A CA 1
ATOM 3602 C C . ALA A 1 445 ? 5.196 -7.690 -37.168 1.00 97.56 445 ALA A C 1
ATOM 3604 O O . ALA A 1 445 ? 4.841 -8.114 -38.267 1.00 97.56 445 ALA A O 1
ATOM 3605 N N . ALA A 1 446 ? 6.020 -8.375 -36.371 1.00 97.25 446 ALA A N 1
ATOM 3606 C CA . ALA A 1 446 ? 6.528 -9.715 -36.658 1.00 97.25 446 ALA A CA 1
ATOM 3607 C C . ALA A 1 446 ? 5.494 -10.841 -36.433 1.00 97.25 446 ALA A C 1
ATOM 3609 O O . ALA A 1 446 ? 5.765 -11.995 -36.761 1.00 97.25 446 ALA A O 1
ATOM 3610 N N . GLY A 1 447 ? 4.313 -10.537 -35.880 1.00 96.06 447 GLY A N 1
ATOM 3611 C CA . GLY A 1 447 ? 3.268 -11.520 -35.576 1.00 96.06 447 GLY A CA 1
ATOM 3612 C C . GLY A 1 447 ? 3.521 -12.359 -34.316 1.00 96.06 447 GLY A C 1
ATOM 3613 O O . GLY A 1 447 ? 2.788 -13.316 -34.063 1.00 96.06 447 GLY A O 1
ATOM 3614 N N . GLU A 1 448 ? 4.526 -12.007 -33.511 1.00 95.69 448 GLU A N 1
ATOM 3615 C CA . GLU A 1 448 ? 4.864 -12.685 -32.253 1.00 95.69 448 GLU A CA 1
ATOM 3616 C C . GLU A 1 448 ? 3.860 -12.345 -31.140 1.00 95.69 448 GLU A C 1
ATOM 3618 O O . GLU A 1 448 ? 3.586 -13.169 -30.266 1.00 95.69 448 GLU A O 1
ATOM 3623 N N . LEU A 1 449 ? 3.270 -11.144 -31.189 1.00 93.69 449 LEU A N 1
ATOM 3624 C CA . LEU A 1 449 ? 2.252 -10.678 -30.247 1.00 93.69 449 LEU A CA 1
ATOM 3625 C C . LEU A 1 449 ? 0.918 -10.449 -30.959 1.00 93.69 449 LEU A C 1
ATOM 3627 O O . LEU A 1 449 ? 0.788 -9.566 -31.803 1.00 93.69 449 LEU A O 1
ATOM 3631 N N . LYS A 1 450 ? -0.108 -11.210 -30.565 1.00 93.06 450 LYS A N 1
ATOM 3632 C CA . LYS A 1 450 ? -1.491 -11.027 -31.036 1.00 93.06 450 LYS A CA 1
ATOM 3633 C C . LYS A 1 450 ? -2.168 -9.887 -30.275 1.00 93.06 450 LYS A C 1
ATOM 3635 O O . LYS A 1 450 ? -3.014 -10.123 -29.417 1.00 93.06 450 LYS A O 1
ATOM 3640 N N . MET A 1 451 ? -1.745 -8.662 -30.557 1.00 92.44 451 MET A N 1
ATOM 3641 C CA . MET A 1 451 ? -2.240 -7.442 -29.927 1.00 92.44 451 MET A CA 1
ATOM 3642 C C . MET A 1 451 ? -2.284 -6.317 -30.960 1.00 92.44 451 MET A C 1
ATOM 3644 O O . MET A 1 451 ? -1.416 -6.237 -31.824 1.00 92.44 451 MET A O 1
ATOM 3648 N N . ASP A 1 452 ? -3.286 -5.447 -30.866 1.00 94.12 452 ASP A N 1
ATOM 3649 C CA . ASP A 1 452 ? -3.347 -4.238 -31.683 1.00 94.12 452 ASP A CA 1
ATOM 3650 C C . ASP A 1 452 ? -2.331 -3.203 -31.165 1.00 94.12 452 ASP A C 1
ATOM 3652 O O . ASP A 1 452 ? -2.314 -2.874 -29.974 1.00 94.12 452 ASP A O 1
ATOM 3656 N N . GLY A 1 453 ? -1.457 -2.723 -32.055 1.00 94.56 453 GLY A N 1
ATOM 3657 C CA . GLY A 1 453 ? -0.382 -1.792 -31.707 1.00 94.56 453 GLY A CA 1
ATOM 3658 C C . GLY A 1 453 ? -0.891 -0.447 -31.191 1.00 94.56 453 GLY A C 1
ATOM 3659 O O . GLY A 1 453 ? -0.361 0.061 -30.201 1.00 94.56 453 GLY A O 1
ATOM 3660 N N . ASP A 1 454 ? -1.953 0.097 -31.786 1.00 95.38 454 ASP A N 1
ATOM 3661 C CA . ASP A 1 454 ? -2.534 1.374 -31.367 1.00 95.38 454 ASP A CA 1
ATOM 3662 C C . ASP A 1 454 ? -3.201 1.246 -29.997 1.00 95.38 454 ASP A C 1
ATOM 3664 O O . ASP A 1 454 ? -3.074 2.135 -29.151 1.00 95.38 454 ASP A O 1
ATOM 3668 N N . VAL A 1 455 ? -3.887 0.128 -29.748 1.00 94.31 455 VAL A N 1
ATOM 3669 C CA . VAL A 1 455 ? -4.470 -0.178 -28.435 1.00 94.31 455 VAL A CA 1
ATOM 3670 C C . VAL A 1 455 ? -3.372 -0.301 -27.378 1.00 94.31 455 VAL A C 1
ATOM 3672 O O . VAL A 1 455 ? -3.485 0.298 -26.308 1.00 94.31 455 VAL A O 1
ATOM 3675 N N . ALA A 1 456 ? -2.290 -1.023 -27.676 1.00 94.75 456 ALA A N 1
ATOM 3676 C CA . ALA A 1 456 ? -1.171 -1.193 -26.753 1.00 94.75 456 ALA A CA 1
ATOM 3677 C C . ALA A 1 456 ? -0.509 0.144 -26.392 1.00 94.75 456 ALA A C 1
ATOM 3679 O O . ALA A 1 456 ? -0.268 0.420 -25.217 1.00 94.75 456 ALA A O 1
ATOM 3680 N N . MET A 1 457 ? -0.243 0.994 -27.389 1.00 96.75 457 MET A N 1
ATOM 3681 C CA . MET A 1 457 ? 0.419 2.284 -27.174 1.00 96.75 457 MET A CA 1
ATOM 3682 C C . MET A 1 457 ? -0.479 3.300 -26.462 1.00 96.75 457 MET A C 1
ATOM 3684 O O . MET A 1 457 ? 0.027 4.100 -25.679 1.00 96.75 457 MET A O 1
ATOM 3688 N N . LYS A 1 458 ? -1.803 3.250 -26.667 1.00 96.62 458 LYS A N 1
ATOM 3689 C CA . LYS A 1 458 ? -2.759 4.077 -25.908 1.00 96.62 458 LYS A CA 1
ATOM 3690 C C . LYS A 1 458 ? -2.815 3.689 -24.434 1.00 96.62 458 LYS A C 1
ATOM 3692 O O . LYS A 1 458 ? -2.920 4.571 -23.588 1.00 96.62 458 LYS A O 1
ATOM 3697 N N . ARG A 1 459 ? -2.713 2.391 -24.139 1.00 97.38 459 ARG A N 1
ATOM 3698 C CA . ARG A 1 459 ? -2.753 1.861 -22.771 1.00 97.38 459 ARG A CA 1
ATOM 3699 C C . ARG A 1 459 ? -1.427 1.996 -22.027 1.00 97.38 459 ARG A C 1
ATOM 3701 O O . ARG A 1 459 ? -1.431 1.960 -20.804 1.00 97.38 459 ARG A O 1
ATOM 3708 N N . LEU A 1 460 ? -0.291 2.124 -22.716 1.00 98.31 460 LEU A N 1
ATOM 3709 C CA . LEU A 1 460 ? 1.037 2.167 -22.093 1.00 98.31 460 LEU A CA 1
ATOM 3710 C C . LEU A 1 460 ? 1.577 3.601 -21.973 1.00 98.31 460 LEU A C 1
ATOM 3712 O O . LEU A 1 460 ? 2.196 4.151 -22.894 1.00 98.31 460 LEU A O 1
ATOM 3716 N N . LYS A 1 461 ? 1.410 4.191 -20.788 1.00 98.25 461 LYS A N 1
ATOM 3717 C CA . LYS A 1 461 ? 1.896 5.536 -20.470 1.00 98.25 461 LYS A CA 1
ATOM 3718 C C . LYS A 1 461 ? 3.188 5.468 -19.658 1.00 98.25 461 LYS A C 1
ATOM 3720 O O . LYS A 1 461 ? 3.206 4.913 -18.568 1.00 98.25 461 LYS A O 1
ATOM 3725 N N . PHE A 1 462 ? 4.248 6.096 -20.152 1.00 98.31 462 PHE A N 1
ATOM 3726 C CA . PHE A 1 462 ? 5.443 6.392 -19.361 1.00 98.31 462 PHE A CA 1
ATOM 3727 C C . PHE A 1 462 ? 5.392 7.862 -18.981 1.00 98.31 462 PHE A C 1
ATOM 3729 O O . PHE A 1 462 ? 5.345 8.707 -19.875 1.00 98.31 462 PHE A O 1
ATOM 3736 N N . LEU A 1 463 ? 5.362 8.146 -17.684 1.00 98.12 463 LEU A N 1
ATOM 3737 C CA . LEU A 1 463 ? 5.427 9.514 -17.186 1.00 98.12 463 LEU A CA 1
ATOM 3738 C C . LEU A 1 463 ? 6.861 10.025 -17.305 1.00 98.12 463 LEU A C 1
ATOM 3740 O O . LEU A 1 463 ? 7.798 9.257 -17.090 1.00 98.12 463 LEU A O 1
ATOM 3744 N N . VAL A 1 464 ? 7.040 11.305 -17.619 1.00 95.19 464 VAL A N 1
ATOM 3745 C CA . VAL A 1 464 ? 8.348 11.957 -17.446 1.00 95.19 464 VAL A CA 1
ATOM 3746 C C . VAL A 1 464 ? 8.552 12.354 -15.982 1.00 95.19 464 VAL A C 1
ATOM 3748 O O . VAL A 1 464 ? 7.624 12.315 -15.169 1.00 95.19 464 VAL A O 1
ATOM 3751 N N . ARG A 1 465 ? 9.786 12.718 -15.611 1.00 91.19 465 ARG A N 1
ATOM 3752 C CA . ARG A 1 465 ? 10.059 13.220 -14.259 1.00 91.19 465 ARG A CA 1
ATOM 3753 C C . ARG A 1 465 ? 9.201 14.465 -13.994 1.00 91.19 465 ARG A C 1
ATOM 3755 O O . ARG A 1 465 ? 9.081 15.319 -14.864 1.00 91.19 465 ARG A O 1
ATOM 3762 N N . ASP A 1 466 ? 8.618 14.534 -12.798 1.00 85.50 466 ASP A N 1
ATOM 3763 C CA . ASP A 1 466 ? 7.732 15.612 -12.333 1.00 85.50 466 ASP A CA 1
ATOM 3764 C C . ASP A 1 466 ? 6.405 15.759 -13.111 1.00 85.50 466 ASP A C 1
ATOM 3766 O O . ASP A 1 466 ? 5.678 16.730 -12.906 1.00 85.50 466 ASP A O 1
ATOM 3770 N N . GLU A 1 467 ? 6.041 14.794 -13.967 1.00 95.19 467 GLU A N 1
ATOM 3771 C CA . GLU A 1 467 ? 4.703 14.756 -14.560 1.00 95.19 467 GLU A CA 1
ATOM 3772 C C . GLU A 1 467 ? 3.664 14.325 -13.519 1.00 95.19 467 GLU A C 1
ATOM 3774 O O . GLU A 1 467 ? 3.703 13.223 -12.965 1.00 95.19 467 GLU A O 1
ATOM 3779 N N . ASP A 1 468 ? 2.688 15.196 -13.294 1.00 94.94 468 ASP A N 1
ATOM 3780 C CA . ASP A 1 468 ? 1.578 14.926 -12.398 1.00 94.94 468 ASP A CA 1
ATOM 3781 C C . ASP A 1 468 ? 0.606 13.891 -12.984 1.00 94.94 468 ASP A C 1
ATOM 3783 O O . ASP A 1 468 ? 0.152 13.989 -14.127 1.00 94.94 468 ASP A O 1
ATOM 3787 N N . PHE A 1 469 ? 0.198 12.930 -12.156 1.00 97.62 469 PHE A N 1
ATOM 3788 C CA . PHE A 1 469 ? -0.862 11.984 -12.484 1.00 97.62 469 PHE A CA 1
ATOM 3789 C C . PHE A 1 469 ? -1.821 11.840 -11.303 1.00 97.62 469 PHE A C 1
ATOM 3791 O O . PHE A 1 469 ? -1.559 11.109 -10.347 1.00 97.62 469 PHE A O 1
ATOM 3798 N N . TYR A 1 470 ? -2.950 12.548 -11.373 1.00 97.44 470 TYR A N 1
ATOM 3799 C CA . TYR A 1 470 ? -3.953 12.562 -10.311 1.00 97.44 470 TYR A CA 1
ATOM 3800 C C . TYR A 1 470 ? -5.131 11.636 -10.600 1.00 97.44 470 TYR A C 1
ATOM 3802 O O . TYR A 1 470 ? -5.721 11.670 -11.681 1.00 97.44 470 TYR A O 1
ATOM 3810 N N . ARG A 1 471 ? -5.557 10.896 -9.574 1.00 97.75 471 ARG A N 1
ATOM 3811 C CA . ARG A 1 471 ? -6.837 10.174 -9.532 1.00 97.75 471 ARG A CA 1
ATOM 3812 C C . ARG A 1 471 ? -7.537 10.504 -8.223 1.00 97.75 471 ARG A C 1
ATOM 3814 O O . ARG A 1 471 ? -6.938 10.356 -7.166 1.00 97.75 471 ARG A O 1
ATOM 3821 N N . HIS A 1 472 ? -8.785 10.973 -8.270 1.00 96.69 472 HIS A N 1
ATOM 3822 C CA . HIS A 1 472 ? -9.570 11.299 -7.063 1.00 96.69 472 HIS A CA 1
ATOM 3823 C C . HIS A 1 472 ? -8.848 12.244 -6.077 1.00 96.69 472 HIS A C 1
ATOM 3825 O O . HIS A 1 472 ? -8.936 12.077 -4.864 1.00 96.69 472 HIS A O 1
ATOM 3831 N N . GLY A 1 473 ? -8.086 13.216 -6.596 1.00 95.19 473 GLY A N 1
ATOM 3832 C CA . GLY A 1 473 ? -7.291 14.147 -5.779 1.00 95.19 473 GLY A CA 1
ATOM 3833 C C . GLY A 1 473 ? -6.040 13.535 -5.132 1.00 95.19 473 GLY A C 1
ATOM 3834 O O . GLY A 1 473 ? -5.429 14.167 -4.275 1.00 95.19 473 GLY A O 1
ATOM 3835 N N . ILE A 1 474 ? -5.656 12.320 -5.529 1.00 97.44 474 ILE A N 1
ATOM 3836 C CA . ILE A 1 474 ? -4.463 11.613 -5.059 1.00 97.44 474 ILE A CA 1
ATOM 3837 C C . ILE A 1 474 ? -3.412 11.658 -6.167 1.00 97.44 474 ILE A C 1
ATOM 3839 O O . ILE A 1 474 ? -3.682 11.227 -7.287 1.00 97.44 474 ILE A O 1
ATOM 3843 N N . GLN A 1 475 ? -2.227 12.168 -5.848 1.00 97.25 475 GLN A N 1
ATOM 3844 C CA . GLN A 1 475 ? -1.073 12.177 -6.741 1.00 97.25 475 GLN A CA 1
ATOM 3845 C C . GLN A 1 475 ? -0.415 10.793 -6.789 1.00 97.25 475 GLN A C 1
ATOM 3847 O O . GLN A 1 475 ? -0.073 10.231 -5.745 1.00 97.25 475 GLN A O 1
ATOM 3852 N N . LEU A 1 476 ? -0.188 10.284 -7.999 1.00 97.81 476 LEU A N 1
ATOM 3853 C CA . LEU A 1 476 ? 0.390 8.963 -8.272 1.00 97.81 476 LEU A CA 1
ATOM 3854 C C . LEU A 1 476 ? 1.581 9.018 -9.247 1.00 97.81 476 LEU A C 1
ATOM 3856 O O . LEU A 1 476 ? 2.194 7.991 -9.513 1.00 97.81 476 LEU A O 1
ATOM 3860 N N . GLY A 1 477 ? 1.913 10.195 -9.790 1.00 96.56 477 GLY A N 1
ATOM 3861 C CA . GLY A 1 477 ? 3.040 10.387 -10.712 1.00 96.56 477 GLY A CA 1
ATOM 3862 C C . GLY A 1 477 ? 4.404 10.513 -10.028 1.00 96.56 477 GLY A C 1
ATOM 3863 O O . GLY A 1 477 ? 5.434 10.584 -10.690 1.00 96.56 477 GLY A O 1
ATOM 3864 N N . MET A 1 478 ? 4.441 10.522 -8.693 1.00 94.50 478 MET A N 1
ATOM 3865 C CA . MET A 1 478 ? 5.677 10.665 -7.925 1.00 94.50 478 MET A CA 1
ATOM 3866 C C . MET A 1 478 ? 6.219 9.303 -7.493 1.00 94.50 478 MET A C 1
ATOM 3868 O O . MET A 1 478 ? 5.554 8.569 -6.764 1.00 94.50 478 MET A O 1
ATOM 3872 N N . HIS A 1 479 ? 7.467 8.991 -7.850 1.00 95.44 479 HIS A N 1
ATOM 3873 C CA . HIS A 1 479 ? 8.124 7.785 -7.341 1.00 95.44 479 HIS A CA 1
ATOM 3874 C C . HIS A 1 479 ? 8.404 7.852 -5.829 1.00 95.44 479 HIS A C 1
ATOM 3876 O O . HIS A 1 479 ? 8.207 6.863 -5.129 1.00 95.44 479 HIS A O 1
ATOM 3882 N N . GLY A 1 480 ? 8.772 9.029 -5.310 1.00 94.12 480 GLY A N 1
ATOM 3883 C CA . GLY A 1 480 ? 8.991 9.274 -3.877 1.00 94.12 480 GLY A CA 1
ATOM 3884 C C . GLY A 1 480 ? 10.461 9.429 -3.465 1.00 94.12 480 GLY A C 1
ATOM 3885 O O . GLY A 1 480 ? 10.733 9.769 -2.314 1.00 94.12 480 GLY A O 1
ATOM 3886 N N . ASP A 1 481 ? 11.403 9.248 -4.394 1.00 94.38 481 ASP A N 1
ATOM 3887 C CA . ASP A 1 481 ? 12.844 9.462 -4.199 1.00 94.38 481 ASP A CA 1
ATOM 3888 C C . ASP A 1 481 ? 13.212 10.945 -4.050 1.00 94.38 481 ASP A C 1
ATOM 3890 O O . ASP A 1 481 ? 14.106 11.309 -3.274 1.00 94.38 481 ASP A O 1
ATOM 3894 N N . LYS A 1 482 ? 12.487 11.814 -4.763 1.00 92.88 482 LYS A N 1
ATOM 3895 C CA . LYS A 1 482 ? 12.659 13.268 -4.736 1.00 92.88 482 LYS A CA 1
ATOM 3896 C C . LYS A 1 482 ? 11.589 13.955 -3.901 1.00 92.88 482 LYS A C 1
ATOM 3898 O O . LYS A 1 482 ? 10.418 13.592 -3.913 1.00 92.88 482 LYS A O 1
ATOM 3903 N N . GLY A 1 483 ? 12.026 14.971 -3.175 1.00 90.50 483 GLY A N 1
ATOM 3904 C CA . GLY A 1 483 ? 11.215 15.911 -2.423 1.00 90.50 483 GLY A CA 1
ATOM 3905 C C . GLY A 1 483 ? 11.336 17.325 -2.981 1.00 90.50 483 GLY A C 1
ATOM 3906 O O . GLY A 1 483 ? 11.815 17.542 -4.094 1.00 90.50 483 GLY A O 1
ATOM 3907 N N . ALA A 1 484 ? 10.926 18.306 -2.177 1.00 88.69 484 ALA A N 1
ATOM 3908 C CA . ALA A 1 484 ? 10.955 19.713 -2.570 1.00 88.69 484 ALA A CA 1
ATOM 3909 C C . ALA A 1 484 ? 12.358 20.147 -3.039 1.00 88.69 484 ALA A C 1
ATOM 3911 O O . ALA A 1 484 ? 13.354 19.877 -2.363 1.00 88.69 484 ALA A O 1
ATOM 3912 N N . ASN A 1 485 ? 12.418 20.842 -4.180 1.00 90.00 485 ASN A N 1
ATOM 3913 C CA . ASN A 1 485 ? 13.650 21.363 -4.786 1.00 90.00 485 ASN A CA 1
ATOM 3914 C C . ASN A 1 485 ? 14.734 20.290 -5.018 1.00 90.00 485 ASN A C 1
ATOM 3916 O O . ASN A 1 4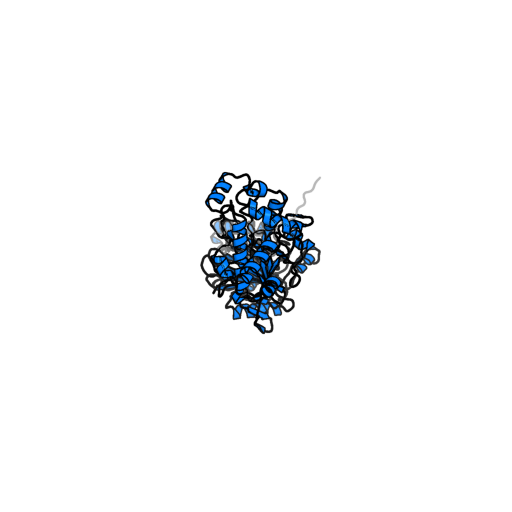85 ? 15.922 20.558 -4.854 1.00 90.00 485 ASN A O 1
ATOM 3920 N N . GLY A 1 486 ? 14.333 19.055 -5.338 1.00 87.44 486 GLY A N 1
ATOM 3921 C CA . GLY A 1 486 ? 15.258 17.954 -5.628 1.00 87.44 486 GLY A CA 1
ATOM 3922 C C . GLY A 1 486 ? 15.934 17.334 -4.400 1.00 87.44 486 GLY A C 1
ATOM 3923 O O . GLY A 1 486 ? 16.806 16.476 -4.556 1.00 87.44 486 GLY A O 1
ATOM 3924 N N . ALA A 1 487 ? 15.538 17.727 -3.182 1.00 91.31 487 ALA A N 1
ATOM 3925 C CA . ALA A 1 487 ? 15.981 17.077 -1.951 1.00 91.31 487 ALA A CA 1
ATOM 3926 C C . ALA A 1 487 ? 15.546 15.602 -1.909 1.00 91.31 487 ALA A C 1
ATOM 3928 O O . ALA A 1 487 ? 14.720 15.158 -2.703 1.00 91.31 487 ALA A O 1
ATOM 3929 N N . ARG A 1 488 ? 16.062 14.829 -0.948 1.00 91.62 488 ARG A N 1
ATOM 3930 C CA . ARG A 1 488 ? 15.556 13.471 -0.707 1.00 91.62 488 ARG A CA 1
ATOM 3931 C C . ARG A 1 488 ? 14.091 13.526 -0.267 1.00 91.62 488 ARG A C 1
ATOM 3933 O O . ARG A 1 488 ? 13.758 14.293 0.639 1.00 91.62 488 ARG A O 1
ATOM 3940 N N . GLY A 1 489 ? 13.253 12.700 -0.888 1.00 89.50 489 GLY A N 1
ATOM 3941 C CA . GLY A 1 489 ? 11.826 12.618 -0.599 1.00 89.50 489 GLY A CA 1
ATOM 3942 C C . GLY A 1 489 ? 11.522 12.202 0.840 1.00 89.50 489 GLY A C 1
ATOM 3943 O O . GLY A 1 489 ? 12.258 11.441 1.474 1.00 89.50 489 GLY A O 1
ATOM 3944 N N . SER A 1 490 ? 10.422 12.731 1.376 1.00 87.81 490 SER A N 1
ATOM 3945 C CA . SER A 1 490 ? 9.891 12.340 2.683 1.00 87.81 490 SER A CA 1
ATOM 3946 C C . SER A 1 490 ? 8.387 12.593 2.763 1.00 87.81 490 SER A C 1
ATOM 3948 O O . SER A 1 490 ? 7.886 13.590 2.239 1.00 87.81 490 SER A O 1
ATOM 3950 N N . LEU A 1 491 ? 7.668 11.744 3.505 1.00 83.88 491 LEU A N 1
ATOM 3951 C CA . LEU A 1 491 ? 6.215 11.874 3.690 1.00 83.88 491 LEU A CA 1
ATOM 3952 C C . LEU A 1 491 ? 5.799 13.242 4.241 1.00 83.88 491 LEU A C 1
ATOM 3954 O O . LEU A 1 491 ? 4.784 13.798 3.831 1.00 83.88 491 LEU A O 1
ATOM 3958 N N . GLN A 1 492 ? 6.615 13.837 5.117 1.00 82.94 492 GLN A N 1
ATOM 3959 C CA . GLN A 1 492 ? 6.337 15.168 5.657 1.00 82.94 492 GLN A CA 1
ATOM 3960 C C . GLN A 1 492 ? 6.434 16.283 4.610 1.00 82.94 492 GLN A C 1
ATOM 3962 O O . GLN A 1 492 ? 5.731 17.287 4.734 1.00 82.94 492 GLN A O 1
ATOM 3967 N N . GLN A 1 493 ? 7.305 16.145 3.607 1.00 86.50 493 GLN A N 1
ATOM 3968 C CA . GLN A 1 493 ? 7.372 17.098 2.498 1.00 86.50 493 GLN A CA 1
ATOM 3969 C C . GLN A 1 493 ? 6.152 16.941 1.589 1.00 86.50 493 GLN A C 1
ATOM 3971 O O . GLN A 1 493 ? 5.519 17.942 1.262 1.00 86.50 493 GLN A O 1
ATOM 3976 N N . PHE A 1 494 ? 5.774 15.704 1.259 1.00 86.94 494 PHE A N 1
ATOM 3977 C CA . PHE A 1 494 ? 4.608 15.422 0.414 1.00 86.94 494 PHE A CA 1
ATOM 3978 C C . PHE A 1 494 ? 3.305 15.919 1.045 1.00 86.94 494 PHE A C 1
ATOM 3980 O O . PHE A 1 494 ? 2.521 16.596 0.379 1.00 86.94 494 PHE A O 1
ATOM 3987 N N . LEU A 1 495 ? 3.141 15.722 2.360 1.00 81.69 495 LEU A N 1
ATOM 3988 C CA . LEU A 1 495 ? 2.004 16.238 3.127 1.00 81.69 495 LEU A CA 1
ATOM 3989 C C . LEU A 1 495 ? 1.833 17.755 3.007 1.00 81.69 495 LEU A C 1
ATOM 3991 O O . LEU A 1 495 ? 0.709 18.245 2.987 1.00 81.69 495 LEU A O 1
ATOM 3995 N N . LYS A 1 496 ? 2.941 18.503 2.975 1.00 81.44 496 LYS A N 1
ATOM 3996 C CA . LYS A 1 496 ? 2.917 19.969 2.907 1.00 81.44 496 LYS A CA 1
ATOM 3997 C C . LYS A 1 496 ? 2.754 20.494 1.484 1.00 81.44 496 LYS A C 1
ATOM 3999 O O . LYS A 1 496 ? 2.160 21.552 1.321 1.00 81.44 496 LYS A O 1
ATOM 4004 N N . GLY A 1 497 ? 3.338 19.810 0.501 1.00 79.69 497 GLY A N 1
ATOM 4005 C CA . GLY A 1 497 ? 3.418 20.299 -0.875 1.00 79.69 497 GLY A CA 1
ATOM 4006 C C . GLY A 1 497 ? 2.257 19.864 -1.765 1.00 79.69 497 GLY A C 1
ATOM 4007 O O . GLY A 1 497 ? 1.723 20.687 -2.496 1.00 79.69 497 GLY A O 1
ATOM 4008 N N . VAL A 1 498 ? 1.876 18.585 -1.703 1.00 81.31 498 VAL A N 1
ATOM 4009 C CA . VAL A 1 498 ? 1.030 17.939 -2.728 1.00 81.31 498 VAL A CA 1
ATOM 4010 C C . VAL A 1 498 ? -0.307 17.452 -2.159 1.00 81.31 498 VAL A C 1
ATOM 4012 O O . VAL A 1 498 ? -1.294 17.334 -2.877 1.00 81.31 498 VAL A O 1
ATOM 4015 N N . GLY A 1 499 ? -0.374 17.206 -0.849 1.00 87.00 499 GLY A N 1
ATOM 4016 C CA . GLY A 1 499 ? -1.586 16.724 -0.190 1.00 87.00 499 GLY A CA 1
ATOM 4017 C C . GLY A 1 499 ? -1.610 15.202 -0.095 1.00 87.00 499 GLY A C 1
ATOM 4018 O O . GLY A 1 499 ? -0.881 14.643 0.722 1.00 87.00 499 GLY A O 1
ATOM 4019 N N . ALA A 1 500 ? -2.485 14.539 -0.858 1.00 93.88 500 ALA A N 1
ATOM 4020 C CA . ALA A 1 500 ? -2.625 13.083 -0.837 1.00 93.88 500 ALA A CA 1
ATOM 4021 C C . ALA A 1 500 ? -1.752 12.419 -1.904 1.00 93.88 500 ALA A C 1
ATOM 4023 O O . ALA A 1 500 ? -1.831 12.771 -3.078 1.00 93.88 500 ALA A O 1
ATOM 4024 N N . THR A 1 501 ? -0.963 11.421 -1.506 1.00 96.38 501 THR A N 1
ATOM 4025 C CA . THR A 1 501 ? -0.049 10.704 -2.409 1.00 96.38 501 THR A CA 1
ATOM 4026 C C . THR A 1 501 ? -0.123 9.192 -2.213 1.00 96.38 501 THR A C 1
ATOM 4028 O O . THR A 1 501 ? -0.474 8.711 -1.127 1.00 96.38 501 THR A O 1
ATOM 4031 N N . VAL A 1 502 ? 0.221 8.450 -3.267 1.00 97.75 502 VAL A N 1
ATOM 4032 C CA . VAL A 1 502 ? 0.696 7.064 -3.173 1.00 97.75 502 VAL A CA 1
ATOM 4033 C C . VAL A 1 502 ? 2.017 6.980 -3.935 1.00 97.75 502 VAL A C 1
ATOM 4035 O O . VAL A 1 502 ? 2.045 7.295 -5.120 1.00 97.75 502 VAL A O 1
ATOM 4038 N N . THR A 1 503 ? 3.098 6.594 -3.258 1.00 96.94 503 THR A N 1
ATOM 4039 C CA . THR A 1 503 ? 4.456 6.546 -3.833 1.00 96.94 503 THR A CA 1
ATOM 4040 C C . THR A 1 503 ? 5.119 5.186 -3.605 1.00 96.94 503 THR A C 1
ATOM 4042 O O . THR A 1 503 ? 4.674 4.419 -2.751 1.00 96.94 503 THR A O 1
ATOM 4045 N N . GLY A 1 504 ? 6.214 4.910 -4.314 1.00 95.88 504 GLY A N 1
ATOM 4046 C CA . GLY A 1 504 ? 7.080 3.741 -4.125 1.00 95.88 504 GLY A CA 1
ATOM 4047 C C . GLY A 1 504 ? 8.375 4.074 -3.376 1.00 95.88 504 GLY A C 1
ATOM 4048 O O . GLY A 1 504 ? 8.344 4.711 -2.316 1.00 95.88 504 GLY A O 1
ATOM 4049 N N . HIS A 1 505 ? 9.507 3.656 -3.943 1.00 94.25 505 HIS A N 1
ATOM 4050 C CA . HIS A 1 505 ? 10.896 3.957 -3.559 1.00 94.25 505 HIS A CA 1
ATOM 4051 C C . HIS A 1 505 ? 11.429 3.259 -2.302 1.00 94.25 505 HIS A C 1
ATOM 4053 O O . HIS A 1 505 ? 12.545 2.745 -2.280 1.00 94.25 505 HIS A O 1
ATOM 4059 N N . ASN A 1 506 ? 10.682 3.284 -1.197 1.00 91.00 506 ASN A N 1
ATOM 4060 C CA . ASN A 1 506 ? 11.226 2.843 0.094 1.00 91.00 506 ASN A CA 1
ATOM 4061 C C . ASN A 1 506 ? 11.153 1.322 0.303 1.00 91.00 506 ASN A C 1
ATOM 4063 O O . ASN A 1 506 ? 11.679 0.831 1.310 1.00 91.00 506 ASN A O 1
ATOM 4067 N N . HIS A 1 507 ? 10.423 0.596 -0.559 1.00 93.94 507 HIS A N 1
ATOM 4068 C CA . HIS A 1 507 ? 10.078 -0.834 -0.431 1.00 93.94 507 HIS A CA 1
ATOM 4069 C C . HIS A 1 507 ? 9.391 -1.235 0.895 1.00 93.94 507 HIS A C 1
ATOM 4071 O O . HIS A 1 507 ? 9.087 -2.405 1.141 1.00 93.94 507 HIS A O 1
ATOM 4077 N N . THR A 1 508 ? 9.152 -0.257 1.766 1.00 94.69 508 THR A N 1
ATOM 4078 C CA . THR A 1 508 ? 8.613 -0.375 3.114 1.00 94.69 508 THR A CA 1
ATOM 4079 C C . THR A 1 508 ? 7.266 0.331 3.110 1.00 94.69 508 THR A C 1
ATOM 4081 O O . THR A 1 508 ? 7.243 1.555 2.952 1.00 94.69 508 THR A O 1
ATOM 4084 N N . PRO A 1 509 ? 6.155 -0.400 3.284 1.00 95.81 509 PRO A N 1
ATOM 4085 C CA . PRO A 1 509 ? 4.845 0.219 3.250 1.00 95.81 509 PRO A CA 1
ATOM 4086 C C . PRO A 1 509 ? 4.653 1.170 4.432 1.00 95.81 509 PRO A C 1
ATOM 4088 O O . PRO A 1 509 ? 5.074 0.879 5.554 1.00 95.81 509 PRO A O 1
ATOM 4091 N N . MET A 1 510 ? 4.003 2.306 4.199 1.00 95.56 510 MET A N 1
ATOM 4092 C CA . MET A 1 510 ? 3.762 3.319 5.232 1.00 95.56 510 MET A CA 1
ATOM 4093 C C . MET A 1 510 ? 2.440 4.044 4.989 1.00 95.56 510 MET A C 1
ATOM 4095 O O . MET A 1 510 ? 2.028 4.217 3.844 1.00 95.56 510 MET A O 1
ATOM 4099 N N . ILE A 1 511 ? 1.803 4.505 6.065 1.00 95.06 511 ILE A N 1
ATOM 4100 C CA . ILE A 1 511 ? 0.669 5.434 6.024 1.00 95.06 511 ILE A CA 1
ATOM 4101 C C . ILE A 1 511 ? 0.937 6.531 7.058 1.00 95.06 511 ILE A C 1
ATOM 4103 O O . ILE A 1 511 ? 1.107 6.232 8.240 1.00 95.06 511 ILE A O 1
ATOM 4107 N N . ASP A 1 512 ? 0.992 7.784 6.604 1.00 90.56 512 ASP A N 1
ATOM 4108 C CA . ASP A 1 512 ? 1.082 8.990 7.442 1.00 90.56 512 ASP A CA 1
ATOM 4109 C C . ASP A 1 512 ? 0.021 9.984 6.951 1.00 90.56 512 ASP A C 1
ATOM 4111 O O . ASP A 1 512 ? 0.224 10.747 5.993 1.00 90.56 512 ASP A O 1
ATOM 4115 N N . GLY A 1 513 ? -1.170 9.891 7.550 1.00 87.50 513 GLY A N 1
ATOM 4116 C CA . GLY A 1 513 ? -2.363 10.605 7.104 1.00 87.50 513 GLY A CA 1
ATOM 4117 C C . GLY A 1 513 ? -2.700 10.342 5.622 1.00 87.50 513 GLY A C 1
ATOM 4118 O O . GLY A 1 513 ? -2.957 9.200 5.233 1.00 87.50 513 GLY A O 1
ATOM 4119 N N . PRO A 1 514 ? -2.744 11.377 4.761 1.00 91.19 514 PRO A N 1
ATOM 4120 C CA . PRO A 1 514 ? -3.111 11.219 3.359 1.00 91.19 514 PRO A CA 1
ATOM 4121 C C . PRO A 1 514 ? -1.968 10.706 2.464 1.00 91.19 514 PRO A C 1
ATOM 4123 O O . PRO A 1 514 ? -2.217 10.533 1.272 1.00 91.19 514 PRO A O 1
ATOM 4126 N N . ASN A 1 515 ? -0.755 10.457 2.977 1.00 93.88 515 ASN A N 1
ATOM 4127 C CA . ASN A 1 515 ? 0.382 9.969 2.181 1.00 93.88 515 ASN A CA 1
ATOM 4128 C C . ASN A 1 515 ? 0.680 8.502 2.464 1.00 93.88 515 ASN A C 1
ATOM 4130 O O . ASN A 1 515 ? 0.832 8.101 3.619 1.00 93.88 515 ASN A O 1
ATOM 4134 N N . TRP A 1 516 ? 0.712 7.712 1.398 1.00 96.69 516 TRP A N 1
ATOM 4135 C CA . TRP A 1 516 ? 0.806 6.262 1.459 1.00 96.69 516 TRP A CA 1
ATOM 4136 C C . TRP A 1 516 ? 2.015 5.807 0.648 1.00 96.69 516 TRP A C 1
ATOM 4138 O O . TRP A 1 516 ? 2.295 6.353 -0.415 1.00 96.69 516 TRP A O 1
ATOM 4148 N N . VAL A 1 517 ? 2.724 4.799 1.140 1.00 97.38 517 VAL A N 1
ATOM 4149 C CA . VAL A 1 517 ? 3.866 4.199 0.443 1.00 97.38 517 VAL A CA 1
ATOM 4150 C C . VAL A 1 517 ? 3.560 2.733 0.213 1.00 97.38 517 VAL A C 1
ATOM 4152 O O . VAL A 1 517 ? 3.158 2.037 1.150 1.00 97.38 517 VAL A O 1
ATOM 4155 N N . VAL A 1 518 ? 3.717 2.269 -1.024 1.00 98.19 518 VAL A N 1
ATOM 4156 C CA . VAL A 1 518 ? 3.630 0.840 -1.340 1.00 98.19 518 VAL A CA 1
ATOM 4157 C C . VAL A 1 518 ? 4.849 0.086 -0.799 1.00 98.19 518 VAL A C 1
ATOM 4159 O O . VAL A 1 518 ? 5.837 0.665 -0.354 1.00 98.19 518 VAL A O 1
ATOM 4162 N N . GLY A 1 519 ? 4.761 -1.240 -0.793 1.00 97.25 519 GLY A N 1
ATOM 4163 C CA . GLY A 1 519 ? 5.909 -2.090 -0.506 1.00 97.25 519 GLY A CA 1
ATOM 4164 C C . GLY A 1 519 ? 6.739 -2.340 -1.761 1.00 97.25 519 GLY A C 1
ATOM 4165 O O . GLY A 1 519 ? 6.880 -1.481 -2.626 1.00 97.25 519 GLY A O 1
ATOM 4166 N N . THR A 1 520 ? 7.224 -3.568 -1.902 1.00 96.88 520 THR A N 1
ATOM 4167 C CA . THR A 1 520 ? 7.935 -4.031 -3.103 1.00 96.88 520 THR A CA 1
ATOM 4168 C C . THR A 1 520 ? 7.247 -5.238 -3.753 1.00 96.88 520 THR A C 1
ATOM 4170 O O . THR A 1 520 ? 6.568 -6.012 -3.082 1.00 96.88 520 THR A O 1
ATOM 4173 N N . GLY A 1 521 ? 7.406 -5.424 -5.062 1.00 96.62 521 GLY A N 1
ATOM 4174 C CA . GLY A 1 521 ? 7.079 -6.656 -5.792 1.00 96.62 521 GLY A CA 1
ATOM 4175 C C . GLY A 1 521 ? 8.202 -7.705 -5.774 1.00 96.62 521 GLY A C 1
ATOM 4176 O O . GLY A 1 521 ? 8.043 -8.804 -6.307 1.00 96.62 521 GLY A O 1
ATOM 4177 N N . THR A 1 522 ? 9.346 -7.386 -5.166 1.00 95.00 522 THR A N 1
ATOM 4178 C CA . THR A 1 522 ? 10.564 -8.206 -5.202 1.00 95.00 522 THR A CA 1
ATOM 4179 C C . THR A 1 522 ? 10.588 -9.323 -4.167 1.00 95.00 522 THR A C 1
ATOM 4181 O O . THR A 1 522 ? 9.745 -9.417 -3.269 1.00 95.00 522 THR A O 1
ATOM 4184 N N . ARG A 1 523 ? 11.594 -10.198 -4.270 1.00 92.50 523 ARG A N 1
ATOM 4185 C CA . ARG A 1 523 ? 11.982 -11.054 -3.143 1.00 92.50 523 ARG A CA 1
ATOM 4186 C C . ARG A 1 523 ? 12.453 -10.162 -1.988 1.00 92.50 523 ARG A C 1
ATOM 4188 O O . ARG A 1 523 ? 13.292 -9.295 -2.183 1.00 92.50 523 ARG A O 1
ATOM 4195 N N . LEU A 1 524 ? 11.994 -10.430 -0.765 1.00 89.75 524 LEU A N 1
ATOM 4196 C CA . LEU A 1 524 ? 12.341 -9.605 0.406 1.00 89.75 524 LEU A CA 1
ATOM 4197 C C . LEU A 1 524 ? 13.820 -9.692 0.822 1.00 89.75 524 LEU A C 1
ATOM 4199 O O . LEU A 1 524 ? 14.306 -8.841 1.566 1.00 89.75 524 LEU A O 1
ATOM 4203 N N . LYS A 1 525 ? 14.535 -10.719 0.348 1.00 83.75 525 LYS A N 1
ATOM 4204 C CA . LYS A 1 525 ? 15.966 -10.921 0.580 1.00 83.75 525 LYS A CA 1
ATOM 4205 C C . LYS A 1 525 ? 16.699 -10.980 -0.754 1.00 83.75 525 LYS A C 1
ATOM 4207 O O . LYS A 1 525 ? 16.657 -11.992 -1.451 1.00 83.75 525 LYS A O 1
ATOM 4212 N N . LEU A 1 526 ? 17.381 -9.890 -1.080 1.00 78.38 526 LEU A N 1
ATOM 4213 C CA . LEU A 1 526 ? 18.210 -9.744 -2.279 1.00 78.38 526 LEU A CA 1
ATOM 4214 C C . LEU A 1 526 ? 19.689 -9.738 -1.890 1.00 78.38 526 LEU A C 1
ATOM 4216 O O . LEU A 1 526 ? 20.023 -9.485 -0.730 1.00 78.38 526 LEU A O 1
ATOM 4220 N N . ALA A 1 527 ? 20.590 -9.975 -2.845 1.00 65.19 527 ALA A N 1
ATOM 4221 C CA . ALA A 1 527 ? 22.033 -10.061 -2.579 1.00 65.19 527 ALA A CA 1
ATOM 4222 C C . ALA A 1 527 ? 22.605 -8.806 -1.883 1.00 65.19 527 ALA A C 1
ATOM 4224 O O . ALA A 1 527 ? 23.563 -8.894 -1.118 1.00 65.19 527 ALA A O 1
ATOM 4225 N N . TYR A 1 528 ? 21.985 -7.645 -2.105 1.00 65.31 528 TYR A N 1
ATOM 4226 C CA . TYR A 1 528 ? 22.377 -6.369 -1.511 1.00 65.31 528 TYR A CA 1
ATOM 4227 C C . TYR A 1 528 ? 21.599 -5.993 -0.236 1.00 65.31 528 TYR A C 1
ATOM 4229 O O . TYR A 1 528 ? 21.905 -4.969 0.375 1.00 65.31 528 TYR A O 1
ATOM 4237 N N . THR A 1 529 ? 20.628 -6.800 0.210 1.00 67.62 529 THR A N 1
ATOM 4238 C CA . THR A 1 529 ? 19.930 -6.553 1.485 1.00 67.62 529 THR A CA 1
ATOM 4239 C C . THR A 1 529 ? 20.866 -6.841 2.664 1.00 67.62 529 THR A C 1
ATOM 4241 O O . THR A 1 529 ? 21.244 -7.984 2.924 1.00 67.62 529 THR A O 1
ATOM 4244 N N . LYS A 1 530 ? 21.274 -5.788 3.382 1.00 74.62 530 LYS A N 1
ATOM 4245 C CA . LYS A 1 530 ? 22.196 -5.863 4.528 1.00 74.62 530 LYS A CA 1
ATOM 4246 C C . LYS A 1 530 ? 21.507 -5.370 5.799 1.00 74.62 530 LYS A C 1
ATOM 4248 O O . LYS A 1 530 ? 20.870 -4.324 5.790 1.00 74.62 530 LYS A O 1
ATOM 4253 N N . GLY A 1 531 ? 21.702 -6.086 6.907 1.00 85.44 531 GLY A N 1
ATOM 4254 C CA . GLY A 1 531 ? 21.182 -5.694 8.220 1.00 85.44 531 GLY A CA 1
ATOM 4255 C C . GLY A 1 531 ? 19.697 -6.006 8.421 1.00 85.44 531 GLY A C 1
ATOM 4256 O O . GLY A 1 531 ? 19.177 -6.974 7.867 1.00 85.44 531 GLY A O 1
ATOM 4257 N N . LEU A 1 532 ? 19.041 -5.213 9.272 1.00 88.69 532 LEU A N 1
ATOM 4258 C CA . LEU A 1 532 ? 17.607 -5.331 9.539 1.00 88.69 532 LEU A CA 1
ATOM 4259 C C . LEU A 1 532 ? 16.793 -4.803 8.346 1.00 88.69 532 LEU A C 1
ATOM 4261 O O . LEU A 1 532 ? 17.200 -3.831 7.716 1.00 88.69 532 LEU A O 1
ATOM 4265 N N . SER A 1 533 ? 15.633 -5.399 8.068 1.00 90.00 533 SER A N 1
ATOM 4266 C CA . SER A 1 533 ? 14.746 -5.006 6.968 1.00 90.00 533 SER A CA 1
ATOM 4267 C C . SER A 1 533 ? 13.308 -4.799 7.436 1.00 90.00 533 SER A C 1
ATOM 4269 O O . SER A 1 533 ? 12.793 -5.562 8.255 1.00 90.00 533 SER A O 1
ATOM 4271 N N . SER A 1 534 ? 12.676 -3.750 6.909 1.00 92.06 534 SER A N 1
ATOM 4272 C CA . SER A 1 534 ? 11.243 -3.442 7.030 1.00 92.06 534 SER A CA 1
ATOM 4273 C C . SER A 1 534 ? 10.469 -3.710 5.737 1.00 92.06 534 SER A C 1
ATOM 4275 O O . SER A 1 534 ? 9.299 -3.348 5.636 1.00 92.06 534 SER A O 1
ATOM 4277 N N . TRP A 1 535 ? 11.114 -4.313 4.736 1.00 94.06 535 TRP A N 1
ATOM 4278 C CA . TRP A 1 535 ? 10.499 -4.530 3.433 1.00 94.06 535 TRP A CA 1
ATOM 4279 C C . TRP A 1 535 ? 9.359 -5.532 3.527 1.00 94.06 535 TRP A C 1
ATOM 4281 O O . TRP A 1 535 ? 9.470 -6.576 4.172 1.00 94.06 535 TRP A O 1
ATOM 4291 N N . CYS A 1 536 ? 8.270 -5.225 2.839 1.00 94.88 536 CYS A N 1
ATOM 4292 C CA . CYS A 1 536 ? 7.103 -6.086 2.780 1.00 94.88 536 CYS A CA 1
ATOM 4293 C C . CYS A 1 536 ? 6.511 -6.026 1.375 1.00 94.88 536 CYS A C 1
ATOM 4295 O O . CYS A 1 536 ? 6.571 -4.990 0.707 1.00 94.88 536 CYS A O 1
ATOM 4297 N N . ASN A 1 537 ? 5.945 -7.139 0.916 1.00 97.25 537 ASN A N 1
ATOM 4298 C CA . ASN A 1 537 ? 5.234 -7.154 -0.346 1.00 97.25 537 ASN A CA 1
ATOM 4299 C C . ASN A 1 537 ? 3.857 -6.531 -0.139 1.00 97.25 537 ASN A C 1
ATOM 4301 O O . ASN A 1 537 ? 2.991 -7.154 0.467 1.00 97.25 537 ASN A O 1
ATOM 4305 N N . SER A 1 538 ? 3.655 -5.307 -0.628 1.00 97.75 538 SER A N 1
ATOM 4306 C CA . SER A 1 538 ? 2.372 -4.617 -0.479 1.00 97.75 538 SER A CA 1
ATOM 4307 C C . SER A 1 538 ? 2.026 -3.764 -1.686 1.00 97.75 538 SER A C 1
ATOM 4309 O O . SER A 1 538 ? 2.901 -3.199 -2.347 1.00 97.75 538 SER A O 1
ATOM 4311 N N . HIS A 1 539 ? 0.732 -3.653 -1.950 1.00 98.56 539 HIS A N 1
ATOM 4312 C CA . HIS A 1 539 ? 0.132 -2.816 -2.987 1.00 98.56 539 HIS A CA 1
ATOM 4313 C C . HIS A 1 539 ? -0.880 -1.861 -2.352 1.00 98.56 539 HIS A C 1
ATOM 4315 O O . HIS A 1 539 ? -1.275 -2.042 -1.198 1.00 98.56 539 HIS A O 1
ATOM 4321 N N . VAL A 1 540 ? -1.317 -0.853 -3.100 1.00 98.69 540 VAL A N 1
ATOM 4322 C CA . VAL A 1 540 ? -2.414 0.033 -2.694 1.00 98.69 540 VAL A CA 1
ATOM 4323 C C . VAL A 1 540 ? -3.478 0.030 -3.779 1.00 98.69 540 VAL A C 1
ATOM 4325 O O . VAL A 1 540 ? -3.176 0.219 -4.953 1.00 98.69 540 VAL A O 1
ATOM 4328 N N . VAL A 1 541 ? -4.731 -0.172 -3.382 1.00 98.69 541 VAL A N 1
ATOM 4329 C CA . VAL A 1 541 ? -5.894 -0.048 -4.260 1.00 98.69 541 VAL A CA 1
ATOM 4330 C C . VAL A 1 541 ? -6.624 1.263 -3.988 1.00 98.69 541 VAL A C 1
ATOM 4332 O O . VAL A 1 541 ? -6.732 1.697 -2.839 1.00 98.69 541 VAL A O 1
ATOM 4335 N N . ILE A 1 542 ? -7.125 1.884 -5.054 1.00 98.75 542 ILE A N 1
ATOM 4336 C CA . ILE A 1 542 ? -7.968 3.078 -5.037 1.00 98.75 542 ILE A CA 1
ATOM 4337 C C . ILE A 1 542 ? -9.326 2.704 -5.628 1.00 98.75 542 ILE A C 1
ATOM 4339 O O . ILE A 1 542 ? -9.416 2.220 -6.758 1.00 98.75 542 ILE A O 1
ATOM 4343 N N . PHE A 1 543 ? -10.386 2.920 -4.860 1.00 98.50 543 PHE A N 1
ATOM 4344 C CA . PHE A 1 543 ? -11.758 2.627 -5.261 1.00 98.50 543 PHE A CA 1
ATOM 4345 C C . PHE A 1 543 ? -12.378 3.781 -6.068 1.00 98.50 543 PHE A C 1
ATOM 4347 O O . PHE A 1 543 ? -11.853 4.895 -6.055 1.00 98.50 543 PHE A O 1
ATOM 4354 N N . PRO A 1 544 ? -13.519 3.560 -6.754 1.00 97.25 544 PRO A N 1
ATOM 4355 C CA . PRO A 1 544 ? -14.157 4.586 -7.587 1.00 97.25 544 PRO A CA 1
ATOM 4356 C C . PRO A 1 544 ? -14.569 5.878 -6.864 1.00 97.25 544 PRO A C 1
ATOM 4358 O O . PRO A 1 544 ? -14.811 6.878 -7.530 1.00 97.25 544 PRO A O 1
ATOM 4361 N N . ASN A 1 545 ? -14.669 5.865 -5.532 1.00 96.12 545 ASN A N 1
ATOM 4362 C CA . ASN A 1 545 ? -14.956 7.041 -4.702 1.00 96.12 545 ASN A CA 1
ATOM 4363 C C . ASN A 1 545 ? -13.692 7.681 -4.087 1.00 96.12 545 ASN A C 1
ATOM 4365 O O . ASN A 1 545 ? -13.807 8.517 -3.196 1.00 96.12 545 ASN A O 1
ATOM 4369 N N . GLY A 1 546 ? -12.491 7.268 -4.506 1.00 96.69 546 GLY A N 1
ATOM 4370 C CA . GLY A 1 546 ? -11.219 7.789 -3.997 1.00 96.69 546 GLY A CA 1
ATOM 4371 C C . GLY A 1 546 ? -10.751 7.190 -2.669 1.00 96.69 546 GLY A C 1
ATOM 4372 O O . GLY A 1 546 ? -9.658 7.521 -2.202 1.00 96.69 546 GLY A O 1
ATOM 4373 N N . GLN A 1 547 ? -11.522 6.283 -2.057 1.00 97.19 547 GLN A N 1
ATOM 4374 C CA . GLN A 1 547 ? -11.052 5.534 -0.890 1.00 97.19 547 GLN A CA 1
ATOM 4375 C C . GLN A 1 547 ? -9.837 4.683 -1.252 1.00 97.19 547 GLN A C 1
ATOM 4377 O O . GLN A 1 547 ? -9.749 4.134 -2.350 1.00 97.19 547 GLN A O 1
ATOM 4382 N N . ARG A 1 548 ? -8.905 4.559 -0.305 1.00 96.69 548 ARG A N 1
ATOM 4383 C CA . ARG A 1 548 ? -7.654 3.817 -0.469 1.00 96.69 548 ARG A CA 1
ATOM 4384 C C . ARG A 1 548 ? -7.550 2.694 0.539 1.00 96.69 548 ARG A C 1
ATOM 4386 O O . ARG A 1 548 ? -8.019 2.824 1.667 1.00 96.69 548 ARG A O 1
ATOM 4393 N N . MET A 1 549 ? -6.886 1.621 0.132 1.00 97.56 549 MET A N 1
ATOM 4394 C CA . MET A 1 549 ? -6.660 0.457 0.973 1.00 97.56 549 MET A CA 1
ATOM 4395 C C . MET A 1 549 ? -5.326 -0.201 0.635 1.00 97.56 549 MET A C 1
ATOM 4397 O O . MET A 1 549 ? -4.990 -0.370 -0.536 1.00 97.56 549 MET A O 1
ATOM 4401 N N . MET A 1 550 ? -4.559 -0.566 1.663 1.00 97.81 550 MET A N 1
ATOM 4402 C CA . MET A 1 550 ? -3.309 -1.287 1.486 1.00 97.81 550 MET A CA 1
ATOM 4403 C C . MET A 1 550 ? -3.599 -2.782 1.478 1.00 97.81 550 MET A C 1
ATOM 4405 O O . MET A 1 550 ? -4.390 -3.271 2.282 1.00 97.81 550 MET A O 1
ATOM 4409 N N . ILE A 1 551 ? -2.942 -3.494 0.571 1.00 97.44 551 ILE A N 1
ATOM 4410 C CA . ILE A 1 551 ? -3.008 -4.944 0.443 1.00 97.44 551 ILE A CA 1
ATOM 4411 C C . ILE A 1 551 ? -1.619 -5.482 0.759 1.00 97.44 551 ILE A C 1
ATOM 4413 O O . ILE A 1 551 ? -0.685 -5.227 0.001 1.00 97.44 551 ILE A O 1
ATOM 4417 N N . ASN A 1 552 ? -1.475 -6.208 1.867 1.00 96.50 552 ASN A N 1
ATOM 4418 C CA . ASN A 1 552 ? -0.237 -6.901 2.210 1.00 96.50 552 ASN A CA 1
ATOM 4419 C C . ASN A 1 552 ? -0.265 -8.342 1.683 1.00 96.50 552 ASN A C 1
ATOM 4421 O O . ASN A 1 552 ? -1.220 -9.085 1.918 1.00 96.50 552 ASN A O 1
ATOM 4425 N N . ILE A 1 553 ? 0.805 -8.741 1.004 1.00 96.75 553 ILE A N 1
ATOM 4426 C CA . ILE A 1 553 ? 0.999 -10.072 0.439 1.00 96.75 553 ILE A CA 1
ATOM 4427 C C . ILE A 1 553 ? 1.962 -10.829 1.352 1.00 96.75 553 ILE A C 1
ATOM 4429 O O . ILE A 1 553 ? 3.133 -10.475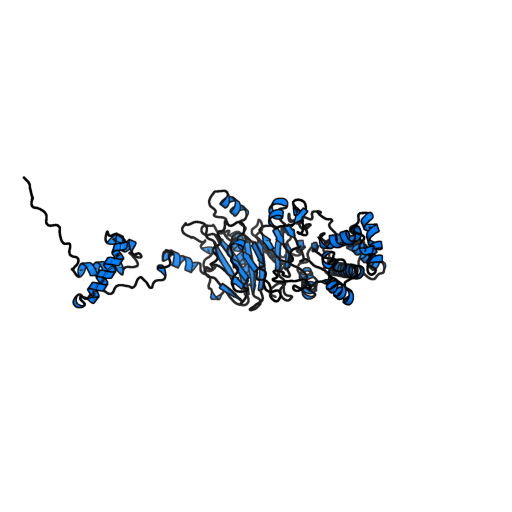 1.480 1.00 96.75 553 ILE A O 1
ATOM 4433 N N . ILE A 1 554 ? 1.468 -11.879 1.998 1.00 93.88 554 ILE A N 1
ATOM 4434 C CA . ILE A 1 554 ? 2.243 -12.730 2.900 1.00 93.88 554 ILE A CA 1
ATOM 4435 C C . ILE A 1 554 ? 2.172 -14.154 2.377 1.00 93.88 554 ILE A C 1
ATOM 4437 O O . ILE A 1 554 ? 1.088 -14.706 2.229 1.00 93.88 554 ILE A O 1
ATOM 4441 N N . GLN A 1 555 ? 3.338 -14.734 2.076 1.00 88.38 555 GLN A N 1
ATOM 4442 C CA . GLN A 1 555 ? 3.469 -16.131 1.637 1.00 88.38 555 GLN A CA 1
ATOM 4443 C C . GLN A 1 555 ? 2.552 -16.504 0.451 1.00 88.38 555 GLN A C 1
ATOM 4445 O O . GLN A 1 555 ? 2.075 -17.627 0.350 1.00 88.38 555 GLN A O 1
ATOM 4450 N N . GLY A 1 556 ? 2.297 -15.558 -0.458 1.00 90.06 556 GLY A N 1
ATOM 4451 C CA . GLY A 1 556 ? 1.431 -15.782 -1.620 1.00 90.06 556 GLY A CA 1
ATOM 4452 C C . GLY A 1 556 ? -0.073 -15.657 -1.350 1.00 90.06 556 GLY A C 1
ATOM 4453 O O . GLY A 1 556 ? -0.875 -15.894 -2.245 1.00 90.06 556 GLY A O 1
ATOM 4454 N N . ALA A 1 557 ? -0.475 -15.241 -0.152 1.00 93.25 557 ALA A N 1
ATOM 4455 C CA . ALA A 1 557 ? -1.841 -14.836 0.153 1.00 93.25 557 ALA A CA 1
ATOM 4456 C C . ALA A 1 557 ? -1.910 -13.318 0.349 1.00 93.25 557 ALA A C 1
ATOM 4458 O O . ALA A 1 557 ? -0.934 -12.687 0.748 1.00 93.25 557 ALA A O 1
ATOM 4459 N N . TRP A 1 558 ? -3.066 -12.718 0.076 1.00 94.19 558 TRP A N 1
ATOM 4460 C CA . TRP A 1 558 ? -3.310 -11.276 0.254 1.00 94.19 558 TRP A CA 1
ATOM 4461 C C . TRP A 1 558 ? -4.619 -10.973 0.995 1.00 94.19 558 TRP A C 1
ATOM 4463 O O . TRP A 1 558 ? -4.987 -9.818 1.210 1.00 94.19 558 TRP A O 1
ATOM 4473 N N . ARG A 1 559 ? -5.337 -12.036 1.364 1.00 91.88 559 ARG A N 1
ATOM 4474 C CA . ARG A 1 559 ? -6.582 -12.040 2.125 1.00 91.88 559 ARG A CA 1
ATOM 4475 C C . ARG A 1 559 ? -6.808 -13.434 2.696 1.00 91.88 559 ARG A C 1
ATOM 4477 O O . ARG A 1 559 ? -6.333 -14.419 2.128 1.00 91.88 559 ARG A O 1
ATOM 4484 N N . LYS A 1 560 ? -7.601 -13.527 3.761 1.00 89.12 560 LYS A N 1
ATOM 4485 C CA . LYS A 1 560 ? -8.120 -14.813 4.241 1.00 89.12 560 LYS A CA 1
ATOM 4486 C C . LYS A 1 560 ? -9.170 -15.336 3.254 1.00 89.12 560 LYS A C 1
ATOM 4488 O O . LYS A 1 560 ? -10.242 -14.726 3.143 1.00 89.12 560 LYS A O 1
ATOM 4493 N N . VAL A 1 561 ? -8.836 -16.426 2.557 1.00 77.81 561 VAL A N 1
ATOM 4494 C CA . VAL A 1 561 ? -9.738 -17.162 1.648 1.00 77.81 561 VAL A CA 1
ATOM 4495 C C . VAL A 1 561 ? -10.896 -17.772 2.425 1.00 77.81 561 VAL A C 1
ATOM 4497 O O . VAL A 1 561 ? -10.651 -18.293 3.538 1.00 77.81 561 VAL A O 1
#

Sequence (561 aa):
MANKKSRKVSKASDYTSRSHYEKFAEVYNNWQEYPTDADVAKQFGIASERVKNRLRNYLGMQKRHPEMDLPPLLNRKDSDFEKGFIVYFEDYLRAEEYRIDMKTLGGKGRYVITSAMYNGDLCREWWTTLKRYAKDRDATLVVLPTKYGTSLEQLPDQLKGYVCFEDAMLNEVFRINATAHIRPTTLHPLRQVRATRRNLSEIIASPKVDLNFIPVSNNALPKVTMTTGSCTFPNYNPGMVGAKAEKQHLFGAVVVEIVDDTTFHFRQLIADDKFGVCDINMKYYHPHGIRQIDSVDTLVTGDWHVWQTCPVVREVTYGKGGIVDLLKPKFVIKHDLMDSTSISHHNQHDRVLLAQLSAAGHLSLRAELEANVDEVVYILQSSGDADIVVVRSNHDEHLDRYLTEARYMNDPTNYRIGHELVPPMVDGEMPFAWYVRKRILERIAAGELKMDGDVAMKRLKFLVRDEDFYRHGIQLGMHGDKGANGARGSLQQFLKGVGATVTGHNHTPMIDGPNWVVGTGTRLKLAYTKGLSSWCNSHVVIFPNGQRMMINIIQGAWRKV

pLDDT: mean 8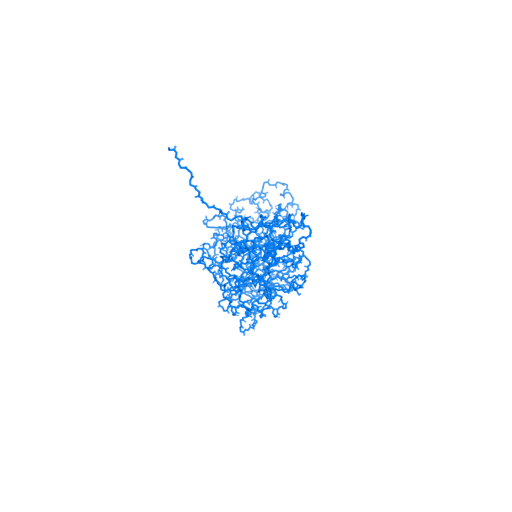8.72, std 14.92, range [26.58, 98.81]

Foldseek 3Di:
DDDDDDDDDDDPPDPPDLVVLQVLQVLQQPCVQQVALVSSCVVVVHDSVCNVVSVVVSVVCCVVCVVSVGDDHDDSPPDPPVPPDPPDPVNVVVVLQLAADLVLAADFFKEWEAEAEFVFAFPLFLVLLSVVVCVVRVYQYAYQYAYDDDDRGDDPSVSGNHYHCPKHDHAQAEIEHSVLHFHQLDQFRCVPDDDDPDQHAYEYEYLAWWKFWDWDPLVDATHMYIYAHHRGQQDADDDDSSVVSNVRRFHWIKMWGDQGRHDIFIKIFTADPQSWGDDLQQWIGTSVDIDGHPAFAEKEFAAAALVQFDVLLVCQPQNPVHSLNSRLYQAYEHHNLHQLQLQAPVCPPVPVVNVVCVVVVNNAPVVRLVSSLVVLLSCPVRNPLHQYEYADDVSLVSVVCCLVVVVLCVPPNCVVVSVVQNVVVVVVDSSSLVSSLVVNVVCVVVVVDPDDSVSSVVRYHYDDPPDFDDDLLETENEQQQAAPPRPGGDPVRCCPPRNAYEHYDPLAWIDNRRYTYFHHSGDSDDPPDDDTDRHFGKMWTAGPNRDIMIFTADPSDRDND

Secondary structure (DSSP, 8-state):
--------------S--HHHHHHHHHHHH-TTT--SHHHHHHHTTS-THHHHHHHHHHHHHHHH-GGG-PPPPP-GGGSGGGSS----HHHHHHHHHHB--GGGSSSSEEEEEEEEETTPPB-HHHHHHHHHHHHHHT-EEEEEEE--SSS-----GGGTTTB--S-EESSSSEEE-TT----TT-SSGGGG-PPPSSS-EEEE--SS-EEEEEPEETTSPPEEEEE--BSB-----SSHHHHHHHHH--BEEEEEEE-SSS-EEEEEEE--TTS-EEETTTEEEETTEEEE-S--SEEEPPB--TTTB-HHHHHHHHSTTSHHHHH--SEEEESS-----TT-TTSTT-HHHHHHHHHTTTT-HHHHHHHHHHHHHHHHHHTTT-EEEEPP-HHHHHHHHHHHTTGGGG-TTTHHHHHHHHHHHHTT--HHHHHHHHHHHHHHHTTSS-S-HHHHHHHEEEPPTT---EETTEE-S--SSB-GGGPBP-HHHHHHHTSEEEE-SSSS-EEETTEEE--BSB-SS-TT--SEE---EEEEEE-TTS-EEEEEEBTTBSS--

Radius of gyration: 33.24 Å; chains: 1; bounding box: 64×59×129 Å